Protein 9ICZ (pdb70)

B-factor: mean 39.93, std 14.11, range [20.25, 136.78]

Sequence (533 aa):
MTVDVPVSSSDPYANLAASYDRRRLVDWVVISSEEQEETPRERRMGDYIESFWRDQPRRPPVHHKKVLEICCGTGLMLGDLQRRRGYQQVSGLDRSAAMLEQARRNNRLGTGVELVVRRAELPEIPLLHHAAGFDAVISAANGLTTYLPGTGFGETLAAVARRLLPPGGTFVFDLYGHGFFERFYYDDSSAAEEPPRRVLAVELEDVSYIWTFTAPPPSRAHFDVVHSQFLRRTPDAEAGTYTRTRELHRFHEHTHTSSVRRRLAAEAGFSSAEEVHDNWTSRRPSTPESMMYDTWTLTRRGVLEEVDDVPVSSSDPYANLAASYDRRLVDWVVIISSEEQEETPRERRMGDYIESSFWRRDQPRRPVHHKKVVLEICCGTGLMLGDLQRRGYQVSGLDRSAAMLEQARRNNRRLGTGVELVVRRAELPEIPPLLHHAAGGFFDAVISAANGLTTYLPPGTGFGETLAAVARLLPPGGTFVFDLYGHGFFERFYYDDSSAAEEPPRRVLAVEELLEEDDVVSYIWTFTAPPPSRAHFDVVHSSQFLLRRTPDAEAGTYTRTRRELHRFHEHTHTSSVRRRLAAEAGFSSSAEVHDNWTSRPSTPESMMYDTWTLTRRGVVL

Structure (mmCIF, N/CA/C/O backbone):
data_9ICZ
#
_entry.id   9ICZ
#
_cell.length_a   152.960
_cell.length_b   212.990
_cell.length_c   48.230
_cell.angle_alpha   90.000
_cell.angle_beta   90.000
_cell.angle_gamma   90.000
#
_symmetry.space_group_name_H-M   'C 2 2 21'
#
loop_
_entity.id
_entity.type
_entity.pdbx_description
1 polymer 'S-adenosylmethionine (SAM)-dependent methyltransferase'
2 non-polymer 'UNKNOWN LIGAND'
3 non-polymer 'SULFATE ION'
4 non-polymer S-ADENOSYL-L-HOMOCYSTEINE
5 water water
#
loop_
_atom_site.group_PDB
_atom_site.id
_atom_site.type_symbol
_atom_site.label_atom_id
_atom_site.label_alt_id
_atom_site.label_comp_id
_atom_site.label_asym_id
_atom_site.label_entity_id
_atom_site.label_seq_id
_atom_site.pdbx_PDB_ins_code
_atom_site.Cartn_x
_atom_site.Cartn_y
_atom_site.Cartn_z
_atom_site.occupancy
_atom_site.B_iso_or_equiv
_atom_site.auth_seq_id
_atom_site.auth_comp_id
_atom_site.auth_asym_id
_atom_site.auth_atom_id
_atom_site.pdbx_PDB_model_num
ATOM 1 N N . MET A 1 4 ? 52.73000 26.57000 32.24400 1.000 75.52443 1 MET A N 1
ATOM 2 C CA . MET A 1 4 ? 52.97600 27.00200 30.86800 1.000 100.12785 1 MET A CA 1
ATOM 3 C C . MET A 1 4 ? 51.96900 28.06200 30.41400 1.000 113.58660 1 MET A C 1
ATOM 4 O O . MET A 1 4 ? 50.76100 27.91700 30.61900 1.000 98.03439 1 MET A O 1
ATOM 6 N N . THR A 1 5 ? 52.48100 29.13200 29.79600 1.000 124.96411 2 THR A N 1
ATOM 7 C CA . THR A 1 5 ? 51.61800 30.19500 29.29000 1.000 136.31458 2 THR A CA 1
ATOM 8 C C . THR A 1 5 ? 50.75000 29.73400 28.12500 1.000 136.77810 2 THR A C 1
ATOM 9 O O . THR A 1 5 ? 49.68800 30.32300 27.89000 1.000 131.83205 2 THR A O 1
ATOM 11 N N . VAL A 1 6 ? 51.17700 28.69800 27.39500 1.000 131.36715 3 VAL A N 1
ATOM 12 C CA . VAL A 1 6 ? 50.36700 28.17300 26.30000 1.000 123.47097 3 VAL A CA 1
ATOM 13 C C . VAL A 1 6 ? 49.08500 27.55500 26.84900 1.000 120.64266 3 VAL A C 1
ATOM 14 O O . VAL A 1 6 ? 48.98200 27.18800 28.02600 1.000 102.72459 3 VAL A O 1
ATOM 16 N N . ASP A 1 7 ? 48.09100 27.43600 25.97300 1.000 112.52216 4 ASP A N 1
ATOM 17 C CA . ASP A 1 7 ? 46.77300 26.99200 26.40000 1.000 109.20665 4 ASP A CA 1
ATOM 18 C C . ASP A 1 7 ? 46.79700 25.53100 26.83300 1.000 93.33152 4 ASP A C 1
ATOM 19 O O . ASP A 1 7 ? 47.53400 24.70700 26.28400 1.000 91.83845 4 ASP A O 1
ATOM 24 N N . VAL A 1 8 ? 45.99100 25.22400 27.84200 1.000 87.99996 5 VAL A N 1
ATOM 25 C CA . VAL A 1 8 ? 45.77000 23.85300 28.28900 1.000 79.17406 5 VAL A CA 1
ATOM 26 C C . VAL A 1 8 ? 44.65300 23.26400 27.43100 1.000 74.75718 5 VAL A C 1
ATOM 27 O O . VAL A 1 8 ? 43.55900 23.84800 27.37900 1.000 71.35077 5 VAL A O 1
ATOM 31 N N . PRO A 1 9 ? 44.88700 22.15800 26.72500 1.000 75.63345 6 PRO A N 1
ATOM 32 C CA . PRO A 1 9 ? 43.82700 21.57400 25.89300 1.000 70.81157 6 PRO A CA 1
ATOM 33 C C . PRO A 1 9 ? 42.74100 20.93200 26.74000 1.000 59.63608 6 PRO A C 1
ATOM 34 O O . PRO A 1 9 ? 42.93600 20.60900 27.91400 1.000 65.37036 6 PRO A O 1
ATOM 38 N N . VAL A 1 10 ? 41.57600 20.74500 26.12000 1.000 63.71996 7 VAL A N 1
ATOM 39 C CA . VAL A 1 10 ? 40.47400 20.02700 26.75500 1.000 62.71458 7 VAL A CA 1
ATOM 40 C C . VAL A 1 10 ? 40.78500 18.53700 26.71700 1.000 59.19170 7 VAL A C 1
ATOM 41 O O . VAL A 1 10 ? 41.01000 17.96800 25.64400 1.000 69.07972 7 VAL A O 1
ATOM 45 N N . SER A 1 11 ? 40.80400 17.90400 27.88400 1.000 53.71432 8 SER A N 1
ATOM 46 C CA . SER A 1 11 ? 40.99700 16.46500 27.94300 1.000 57.12858 8 SER A CA 1
ATOM 47 C C . SER A 1 11 ? 39.66900 15.76000 27.70700 1.000 53.19853 8 SER A C 1
ATOM 48 O O . SER A 1 11 ? 38.59400 16.35300 27.83200 1.000 47.85023 8 SER A O 1
ATOM 51 N N A SER A 1 12 ? 39.75400 14.47300 27.35600 0.537 52.47533 9 SER A N 1
ATOM 52 N N B SER A 1 12 ? 39.75100 14.47500 27.35300 0.463 52.49275 9 SER A N 1
ATOM 53 C CA A SER A 1 12 ? 38.53900 13.67800 27.21700 0.537 53.12060 9 SER A CA 1
ATOM 54 C CA B SER A 1 12 ? 38.53200 13.68400 27.21800 0.463 53.11188 9 SER A CA 1
ATOM 55 C C A SER A 1 12 ? 37.81100 13.56900 28.54900 0.537 51.27710 9 SER A C 1
ATOM 56 C C B SER A 1 12 ? 37.80900 13.57500 28.55200 0.463 51.25492 9 SER A C 1
ATOM 57 O O A SER A 1 12 ? 36.57400 13.56400 28.59400 0.537 45.57126 9 SER A O 1
ATOM 58 O O B SER A 1 12 ? 36.57200 13.57300 28.60000 0.463 45.57394 9 SER A O 1
ATOM 63 N N . ASP A 1 13 ? 38.56100 13.49600 29.64900 1.000 40.41423 10 ASP A N 1
ATOM 64 C CA . ASP A 1 13 ? 37.98500 13.42200 30.99100 1.000 40.78412 10 ASP A CA 1
ATOM 65 C C . ASP A 1 13 ? 38.66200 14.44000 31.89500 1.000 41.48111 10 ASP A C 1
ATOM 66 O O . ASP A 1 13 ? 39.66800 14.13500 32.55200 1.000 39.53581 10 ASP A O 1
ATOM 71 N N . PRO A 1 14 ? 38.11300 15.65300 31.98900 1.000 40.02295 11 PRO A N 1
ATOM 72 C CA . PRO A 1 14 ? 38.69700 16.65000 32.89200 1.000 41.34783 11 PRO A CA 1
ATOM 73 C C . PRO A 1 14 ? 38.58900 16.29100 34.36600 1.000 37.61536 11 PRO A C 1
ATOM 74 O O . PRO A 1 14 ? 39.27100 16.93300 35.17800 1.000 41.04345 11 PRO A O 1
ATOM 78 N N . TYR A 1 15 ? 37.80200 15.28200 34.74000 1.000 32.02584 12 TYR A N 1
ATOM 79 C CA . TYR A 1 15 ? 37.70200 14.86700 36.13600 1.000 31.09105 12 TYR A CA 1
ATOM 80 C C . TYR A 1 15 ? 38.64800 13.71700 36.49100 1.000 33.84299 12 TYR A C 1
ATOM 81 O O . TYR A 1 15 ? 38.66700 13.28400 37.64700 1.000 35.49365 12 TYR A O 1
ATOM 90 N N . ALA A 1 16 ? 39.45500 13.23900 35.54300 1.000 36.05025 13 ALA A N 1
ATOM 91 C CA . ALA A 1 16 ? 40.28300 12.06800 35.81600 1.000 38.70170 13 ALA A CA 1
ATOM 92 C C . ALA A 1 16 ? 41.25000 12.32500 36.96600 1.000 41.90089 13 ALA A C 1
ATOM 93 O O . ALA A 1 16 ? 41.41800 11.47200 37.84200 1.000 40.39565 13 ALA A O 1
ATOM 95 N N . ASN A 1 17 ? 41.87100 13.50700 37.00200 1.000 38.30199 14 ASN A N 1
ATOM 96 C CA . ASN A 1 17 ? 42.78700 13.82800 38.09100 1.000 41.24215 14 ASN A CA 1
ATOM 97 C C . ASN A 1 17 ? 42.08100 14.33900 39.34100 1.000 42.68220 14 ASN A C 1
ATOM 98 O O . ASN A 1 17 ? 42.69300 14.36700 40.41200 1.000 43.46121 14 ASN A O 1
ATOM 103 N N . LEU A 1 18 ? 40.81900 14.74400 39.23800 1.000 35.04643 15 LEU A N 1
ATOM 104 C CA . LEU A 1 18 ? 40.10900 15.30800 40.37700 1.000 34.04316 15 LEU A CA 1
ATOM 105 C C . LEU A 1 18 ? 39.32800 14.27500 41.17700 1.000 32.53929 15 LEU A C 1
ATOM 106 O O . LEU A 1 18 ? 38.98700 14.53700 42.33400 1.000 32.85985 15 LEU A O 1
ATOM 111 N N . ALA A 1 19 ? 39.02700 13.11700 40.59200 1.000 31.34066 16 ALA A N 1
ATOM 112 C CA . ALA A 1 19 ? 38.07000 12.20700 41.22000 1.000 30.51629 16 ALA A CA 1
ATOM 113 C C . ALA A 1 19 ? 38.48400 11.83800 42.64000 1.000 30.18632 16 ALA A C 1
ATOM 114 O O . ALA A 1 19 ? 37.63300 11.72500 43.53000 1.000 31.81159 16 ALA A O 1
ATOM 116 N N . ALA A 1 20 ? 39.79100 11.66600 42.88200 1.000 31.14255 17 ALA A N 1
ATOM 117 C CA . ALA A 1 20 ? 40.22200 11.19500 44.19100 1.000 33.91757 17 ALA A CA 1
ATOM 118 C C . ALA A 1 20 ? 40.05300 12.25100 45.27500 1.000 38.38768 17 ALA A C 1
ATOM 119 O O . ALA A 1 20 ? 39.94200 11.89700 46.45200 1.000 35.09246 17 ALA A O 1
ATOM 121 N N . SER A 1 21 ? 40.06500 13.53800 44.91900 1.000 33.69450 18 SER A N 1
ATOM 122 C CA . SER A 1 21 ? 39.90200 14.60800 45.89800 1.000 30.49852 18 SER A CA 1
ATOM 123 C C . SER A 1 21 ? 38.58600 15.36700 45.72700 1.000 29.08642 18 SER A C 1
ATOM 124 O O . SER A 1 21 ? 38.35000 16.34400 46.44300 1.000 31.53485 18 SER A O 1
ATOM 127 N N . TYR A 1 22 ? 37.70800 14.90200 44.83500 1.000 30.62349 19 TYR A N 1
ATOM 128 C CA . TYR A 1 22 ? 36.49400 15.64400 44.48900 1.000 32.32649 19 TYR A CA 1
ATOM 129 C C . TYR A 1 22 ? 35.56700 15.83300 45.68800 1.000 29.25966 19 TYR A C 1
ATOM 130 O O . TYR A 1 22 ? 35.03900 16.93100 45.90600 1.000 29.77049 19 TYR A O 1
ATOM 139 N N . ASP A 1 23 ? 35.32100 14.76600 46.45800 1.000 31.51134 20 ASP A N 1
ATOM 140 C CA . ASP A 1 23 ? 34.36000 14.86500 47.55500 1.000 32.11143 20 ASP A CA 1
ATOM 141 C C . ASP A 1 23 ? 34.78200 15.91700 48.57300 1.000 32.89136 20 ASP A C 1
ATOM 142 O O . ASP A 1 23 ? 33.94000 16.67000 49.07800 1.000 30.44506 20 ASP A O 1
ATOM 147 N N A ARG A 1 24 ? 36.07900 15.97300 48.89000 0.430 31.97302 21 ARG A N 1
ATOM 148 N N B ARG A 1 24 ? 36.07700 16.00400 48.88500 0.315 31.99738 21 ARG A N 1
ATOM 149 N N C ARG A 1 24 ? 36.07800 15.97600 48.89700 0.255 32.01542 21 ARG A N 1
ATOM 150 C CA A ARG A 1 24 ? 36.57700 16.98500 49.81300 0.430 31.82224 21 ARG A CA 1
ATOM 151 C CA B ARG A 1 24 ? 36.49700 17.01700 49.84700 0.315 31.84453 21 ARG A CA 1
ATOM 152 C CA C ARG A 1 24 ? 36.55900 16.99400 49.82500 0.255 31.89905 21 ARG A CA 1
ATOM 153 C C A ARG A 1 24 ? 36.44100 18.38300 49.21900 0.430 35.60237 21 ARG A C 1
ATOM 154 C C B ARG A 1 24 ? 36.50200 18.41200 49.23200 0.315 35.55785 21 ARG A C 1
ATOM 155 C C C ARG A 1 24 ? 36.46300 18.39000 49.22400 0.255 35.54441 21 ARG A C 1
ATOM 156 O O A ARG A 1 24 ? 36.12800 19.34000 49.93600 0.430 34.25614 21 ARG A O 1
ATOM 157 O O B ARG A 1 24 ? 36.35500 19.40300 49.95400 0.315 34.19131 21 ARG A O 1
ATOM 158 O O C ARG A 1 24 ? 36.20300 19.35800 49.94800 0.255 34.25509 21 ARG A O 1
ATOM 180 N N . LEU A 1 25 ? 36.66600 18.51800 47.91100 1.000 31.20066 22 LEU A N 1
ATOM 181 C CA . LEU A 1 25 ? 36.50100 19.82200 47.26900 1.000 31.31591 22 LEU A CA 1
ATOM 182 C C . LEU A 1 25 ? 35.04400 20.27100 47.33000 1.000 32.08825 22 LEU A C 1
ATOM 183 O O . LEU A 1 25 ? 34.76300 21.44800 47.59300 1.000 33.62584 22 LEU A O 1
ATOM 188 N N . VAL A 1 26 ? 34.10700 19.33900 47.12100 1.000 28.34100 23 VAL A N 1
ATOM 189 C CA . VAL A 1 26 ? 32.68700 19.66200 47.24300 1.000 28.02242 23 VAL A CA 1
ATOM 190 C C . VAL A 1 26 ? 32.38100 20.22800 48.62300 1.000 32.50655 23 VAL A C 1
ATOM 191 O O . VAL A 1 26 ? 31.63400 21.20600 48.75400 1.000 33.71005 23 VAL A O 1
ATOM 195 N N . ASP A 1 27 ? 32.97500 19.64900 49.67100 1.000 30.30895 24 ASP A N 1
ATOM 196 C CA . ASP A 1 27 ? 32.78500 20.21100 51.00700 1.000 33.36529 24 ASP A CA 1
ATOM 197 C C . ASP A 1 27 ? 33.17100 21.68500 51.04800 1.000 38.27609 24 ASP A C 1
ATOM 198 O O . ASP A 1 27 ? 32.50200 22.49400 51.70100 1.000 36.07959 24 ASP A O 1
ATOM 203 N N . TRP A 1 28 ? 34.24100 22.05600 50.34300 1.000 39.47635 25 TRP A N 1
ATOM 204 C CA . TRP A 1 28 ? 34.68200 23.44600 50.36800 1.000 34.48086 25 TRP A CA 1
ATOM 205 C C . TRP A 1 28 ? 33.75600 24.34500 49.55700 1.000 36.75483 25 TRP A C 1
ATOM 206 O O . TRP A 1 28 ? 33.44500 25.46400 49.98300 1.000 40.55527 25 TRP A O 1
ATOM 217 N N A VAL A 1 29 ? 33.31100 23.87500 48.38800 0.517 34.82428 26 VAL A N 1
ATOM 218 N N B VAL A 1 29 ? 33.30100 23.89100 48.38600 0.483 34.84214 26 VAL A N 1
ATOM 219 C CA A VAL A 1 29 ? 32.42400 24.67700 47.55100 0.517 37.05494 26 VAL A CA 1
ATOM 220 C CA B VAL A 1 29 ? 32.43900 24.76400 47.59400 0.483 37.18632 26 VAL A CA 1
ATOM 221 C C A VAL A 1 29 ? 31.09600 24.91000 48.25400 0.517 39.63028 26 VAL A C 1
ATOM 222 C C B VAL A 1 29 ? 31.06000 24.90100 48.22100 0.483 39.63304 26 VAL A C 1
ATOM 223 O O A VAL A 1 29 ? 30.48300 25.97400 48.10600 0.517 40.25251 26 VAL A O 1
ATOM 224 O O B VAL A 1 29 ? 30.37100 25.89600 47.97000 0.483 40.30582 26 VAL A O 1
ATOM 231 N N . ILE A 1 30 ? 30.63700 23.93300 49.03700 1.000 36.82941 27 ILE A N 1
ATOM 232 C CA . ILE A 1 30 ? 29.41700 24.11800 49.81500 1.000 38.25848 27 ILE A CA 1
ATOM 233 C C . ILE A 1 30 ? 29.63900 25.15600 50.90800 1.000 45.77582 27 ILE A C 1
ATOM 234 O O . ILE A 1 30 ? 28.77800 26.00600 51.16600 1.000 41.54858 27 ILE A O 1
ATOM 239 N N A SER A 1 31 ? 30.78900 25.10900 51.57400 0.498 42.94602 28 SER A N 1
ATOM 240 N N B SER A 1 31 ? 30.80800 25.12500 51.54500 0.502 42.92254 28 SER A N 1
ATOM 241 C CA A SER A 1 31 ? 30.99500 25.99700 52.71100 0.498 47.96954 28 SER A CA 1
ATOM 242 C CA B SER A 1 31 ? 31.07100 26.06300 52.63000 0.502 47.90112 28 SER A CA 1
ATOM 243 C C A SER A 1 31 ? 31.44800 27.39600 52.31200 0.498 48.59002 28 SER A C 1
ATOM 244 C C B SER A 1 31 ? 31.21900 27.48800 52.11000 0.502 47.72742 28 SER A C 1
ATOM 245 O O A SER A 1 31 ? 31.46600 28.28600 53.16900 0.498 54.51398 28 SER A O 1
ATOM 246 O O B SER A 1 31 ? 30.61500 28.42100 52.65100 0.502 46.06330 28 SER A O 1
ATOM 251 N N A GLU A 1 32 ? 31.80100 27.62200 51.04500 0.498 46.39323 29 GLU A N 1
ATOM 252 N N B GLU A 1 32 ? 32.00200 27.67600 51.04600 0.502 46.14019 29 GLU A N 1
ATOM 253 C CA A GLU A 1 32 ? 32.41400 28.88700 50.65000 0.498 45.23930 29 GLU A CA 1
ATOM 254 C CA B GLU A 1 32 ? 32.44800 29.00500 50.65500 0.502 45.27218 29 GLU A CA 1
ATOM 255 C C A GLU A 1 32 ? 31.78400 29.49800 49.40100 0.498 50.45903 29 GLU A C 1
ATOM 256 C C B GLU A 1 32 ? 31.94200 29.49800 49.30300 0.502 50.47751 29 GLU A C 1
ATOM 257 O O A GLU A 1 32 ? 31.75500 30.72600 49.25400 0.498 52.96199 29 GLU A O 1
ATOM 258 O O B GLU A 1 32 ? 32.15000 30.67800 48.99000 0.502 50.35609 29 GLU A O 1
ATOM 269 N N . GLN A 1 33 ? 31.29100 28.65700 48.49200 1.000 46.25919 30 GLN A N 1
ATOM 270 C CA . GLN A 1 33 ? 30.85500 29.08000 47.16300 1.000 43.54647 30 GLN A CA 1
ATOM 271 C C . GLN A 1 33 ? 29.39100 28.74500 46.88200 1.000 50.02477 30 GLN A C 1
ATOM 272 O O . GLN A 1 33 ? 28.99400 28.59100 45.72100 1.000 46.58278 30 GLN A O 1
ATOM 278 N N . GLU A 1 34 ? 28.57700 28.62500 47.92600 1.000 39.99084 31 GLU A N 1
ATOM 279 C CA . GLU A 1 34 ? 27.11300 28.58300 47.83600 1.000 43.47670 31 GLU A CA 1
ATOM 280 C C . GLU A 1 34 ? 26.55600 27.34600 47.14000 1.000 48.78177 31 GLU A C 1
ATOM 281 O O . GLU A 1 34 ? 25.33900 27.29400 46.86800 1.000 38.53941 31 GLU A O 1
ATOM 287 N N . GLU A 1 35 ? 27.37600 26.33900 46.84700 1.000 39.76145 32 GLU A N 1
ATOM 288 C CA . GLU A 1 35 ? 26.81000 25.12000 46.28800 1.000 32.08248 32 GLU A CA 1
ATOM 289 C C . GLU A 1 35 ? 25.90200 24.46200 47.32400 1.000 33.85630 32 GLU A C 1
ATOM 290 O O . GLU A 1 35 ? 26.18600 24.47200 48.52300 1.000 32.99041 32 GLU A O 1
ATOM 296 N N . THR A 1 36 ? 24.78600 23.92300 46.86000 1.000 32.19226 33 THR A N 1
ATOM 297 C CA . THR A 1 36 ? 23.77900 23.40100 47.77500 1.000 33.20557 33 THR A CA 1
ATOM 298 C C . THR A 1 36 ? 24.16500 21.99800 48.23800 1.000 30.17361 33 THR A C 1
ATOM 299 O O . THR A 1 36 ? 24.55100 21.16600 47.41300 1.000 28.89238 33 THR A O 1
ATOM 303 N N . PRO A 1 37 ? 24.07200 21.70200 49.53900 1.000 29.84634 34 PRO A N 1
ATOM 304 C CA . PRO A 1 37 ? 24.30000 20.32800 50.00400 1.000 29.68580 34 PRO A CA 1
ATOM 305 C C . PRO A 1 37 ? 23.38800 19.33800 49.30000 1.000 28.72624 34 PRO A C 1
ATOM 306 O O . PRO A 1 37 ? 22.22600 19.62700 49.00100 1.000 27.57046 34 PRO A O 1
ATOM 310 N N . ARG A 1 38 ? 23.91300 18.13400 49.06600 1.000 27.59301 35 ARG A N 1
ATOM 311 C CA . ARG A 1 38 ? 23.10000 17.13300 48.37400 1.000 29.65320 35 ARG A CA 1
ATOM 312 C C . ARG A 1 38 ? 21.83000 16.79200 49.14500 1.000 28.38065 35 ARG A C 1
ATOM 313 O O . ARG A 1 38 ? 20.80500 16.47300 48.53000 1.000 28.45074 35 ARG A O 1
ATOM 321 N N . GLU A 1 39 ? 21.85600 16.87600 50.48200 1.000 29.70049 36 GLU A N 1
ATOM 322 C CA . GLU A 1 39 ? 20.63900 16.60600 51.24500 1.000 30.98753 36 GLU A CA 1
ATOM 323 C C . GLU A 1 39 ? 19.53200 17.61300 50.91600 1.000 30.05674 36 GLU A C 1
ATOM 324 O O . GLU A 1 39 ? 18.35500 17.24200 50.80000 1.000 30.70803 36 GLU A O 1
ATOM 330 N N A ARG A 1 40 ? 19.88600 18.88800 50.76800 0.594 29.79061 37 ARG A N 1
ATOM 331 N N B ARG A 1 40 ? 19.87500 18.89600 50.78100 0.406 29.80384 37 ARG A N 1
ATOM 332 C CA A ARG A 1 40 ? 18.86900 19.88000 50.43800 0.594 30.21817 37 ARG A CA 1
ATOM 333 C CA B ARG A 1 40 ? 18.83800 19.86300 50.43000 0.406 30.19221 37 ARG A CA 1
ATOM 334 C C A ARG A 1 40 ? 18.42500 19.75600 48.98400 0.594 30.63620 37 ARG A C 1
ATOM 335 C C B ARG A 1 40 ? 18.39900 19.69300 48.98300 0.406 30.63527 37 ARG A C 1
ATOM 336 O O A ARG A 1 40 ? 17.25300 20.00400 48.67500 0.594 31.44341 37 ARG A O 1
ATOM 337 O O B ARG A 1 40 ? 17.21400 19.86200 48.66800 0.406 31.54781 37 ARG A O 1
ATOM 352 N N . MET A 1 41 ? 19.33000 19.35500 48.08400 1.000 28.40601 38 MET A N 1
ATOM 353 C CA . MET A 1 41 ? 18.92700 19.05700 46.71200 1.000 26.85244 38 MET A CA 1
ATOM 354 C C . MET A 1 41 ? 17.93300 17.90600 46.70500 1.000 29.26333 38 MET A C 1
ATOM 355 O O . MET A 1 41 ? 16.89100 17.96800 46.04300 1.000 29.36012 38 MET A O 1
ATOM 360 N N . GLY A 1 42 ? 18.24300 16.84500 47.45100 1.000 25.99287 39 GLY A N 1
ATOM 361 C CA . GLY A 1 42 ? 17.31100 15.72900 47.56400 1.000 26.75642 39 GLY A CA 1
ATOM 362 C C . GLY A 1 42 ? 15.96100 16.12200 48.14500 1.000 30.71159 39 GLY A C 1
ATOM 363 O O . GLY A 1 42 ? 14.92300 15.61700 47.71300 1.000 29.36570 39 GLY A O 1
ATOM 364 N N . ASP A 1 43 ? 15.95600 16.99100 49.16300 1.000 29.55039 40 ASP A N 1
ATOM 365 C CA . ASP A 1 43 ? 14.68700 17.45100 49.72500 1.000 31.22079 40 ASP A CA 1
ATOM 366 C C . ASP A 1 43 ? 13.84900 18.15300 48.66600 1.000 31.10117 40 ASP A C 1
ATOM 367 O O . ASP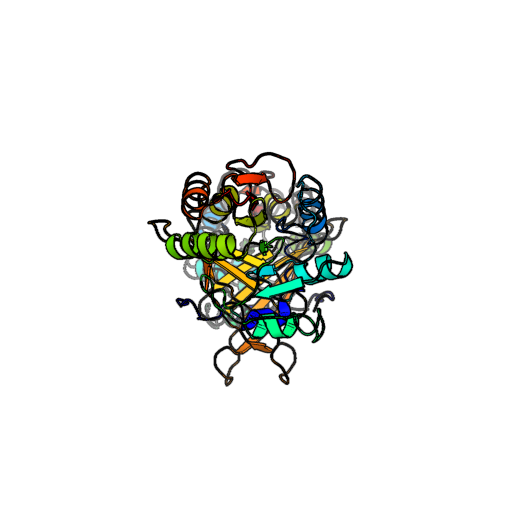 A 1 43 ? 12.63600 17.92800 48.56300 1.000 31.11372 40 ASP A O 1
ATOM 372 N N . TYR A 1 44 ? 14.48600 19.01800 47.88100 1.000 31.39180 41 TYR A N 1
ATOM 373 C CA . TYR A 1 44 ? 13.80000 19.74700 46.81900 1.000 33.88150 41 TYR A CA 1
ATOM 374 C C . TYR A 1 44 ? 13.24700 18.79000 45.77800 1.000 30.84828 41 TYR A C 1
ATOM 375 O O . TYR A 1 44 ? 12.09500 18.91800 45.33300 1.000 30.11590 41 TYR A O 1
ATOM 384 N N . ILE A 1 45 ? 14.06700 17.82200 45.37200 1.000 29.34827 42 ILE A N 1
ATOM 385 C CA . ILE A 1 45 ? 13.64400 16.83400 44.38500 1.000 27.71622 42 ILE A CA 1
ATOM 386 C C . ILE A 1 45 ? 12.44900 16.03200 44.89900 1.000 29.51208 42 ILE A C 1
ATOM 387 O O . ILE A 1 45 ? 11.44300 15.86800 44.19400 1.000 29.65070 42 ILE A O 1
ATOM 392 N N . GLU A 1 46 ? 12.54800 15.50300 46.12800 1.000 30.35958 43 GLU A N 1
ATOM 393 C CA . GLU A 1 46 ? 11.44000 14.72700 46.70300 1.000 31.43568 43 GLU A CA 1
ATOM 394 C C . GLU A 1 46 ? 10.16000 15.54800 46.81100 1.000 34.89182 43 GLU A C 1
ATOM 395 O O . GLU A 1 46 ? 9.06100 15.02600 46.58300 1.000 34.37484 43 GLU A O 1
ATOM 401 N N . SER A 1 47 ? 10.27900 16.81500 47.21800 1.000 35.65900 44 SER A N 1
ATOM 402 C CA . SER A 1 47 ? 9.10700 17.67800 47.31600 1.000 39.10942 44 SER A CA 1
ATOM 403 C C . SER A 1 47 ? 8.43600 17.83700 45.95800 1.000 36.67675 44 SER A C 1
ATOM 404 O O . SER A 1 47 ? 7.20300 17.79800 45.85600 1.000 40.43694 44 SER A O 1
ATOM 407 N N . PHE A 1 48 ? 9.23300 18.00500 44.90100 1.000 33.23466 45 PHE A N 1
ATOM 408 C CA . PHE A 1 48 ? 8.68000 18.10100 43.55400 1.000 38.45051 45 PHE A CA 1
ATOM 409 C C . PHE A 1 48 ? 8.01300 16.78900 43.14500 1.000 33.91075 45 PHE A C 1
ATOM 410 O O . PHE A 1 48 ? 6.88400 16.78400 42.63700 1.000 32.81566 45 PHE A O 1
ATOM 418 N N . TRP A 1 49 ? 8.69200 15.66400 43.38700 1.000 31.14196 46 TRP A N 1
ATOM 419 C CA . TRP A 1 49 ? 8.11800 14.35800 43.07200 1.000 32.26486 46 TRP A CA 1
ATOM 420 C C . TRP A 1 49 ? 6.79100 14.13200 43.78700 1.000 36.26482 46 TRP A C 1
ATOM 421 O O . TRP A 1 49 ? 5.84700 13.58700 43.20300 1.000 36.66151 46 TRP A O 1
ATOM 432 N N . ARG A 1 50 ? 6.69800 14.53500 45.05400 1.000 35.52659 47 ARG A N 1
ATOM 433 C CA . ARG A 1 50 ? 5.46200 14.31400 45.80000 1.000 41.25706 47 ARG A CA 1
ATOM 434 C C . ARG A 1 50 ? 4.29100 15.11100 45.24800 1.000 41.52531 47 ARG A C 1
ATOM 435 O O . ARG A 1 50 ? 3.14300 14.78600 45.56000 1.000 48.87725 47 ARG A O 1
ATOM 443 N N . ASP A 1 51 ? 4.54200 16.12200 44.41500 1.000 39.03008 48 ASP A N 1
ATOM 444 C CA . ASP A 1 51 ? 3.45400 16.84500 43.76600 1.000 44.29136 48 ASP A CA 1
ATOM 445 C C . ASP A 1 51 ? 2.97600 16.17600 42.48700 1.000 37.79524 48 ASP A C 1
ATOM 446 O O . ASP A 1 51 ? 1.98900 16.63800 41.89900 1.000 40.87519 48 ASP A O 1
ATOM 451 N N . GLN A 1 52 ? 3.65300 15.11900 42.03600 1.000 34.43632 49 GLN A N 1
ATOM 452 C CA . GLN A 1 52 ? 3.30700 14.46700 40.78500 1.000 35.72546 49 GLN A CA 1
ATOM 453 C C . GLN A 1 52 ? 2.39900 13.27100 41.04100 1.000 34.73046 49 GLN A C 1
ATOM 454 O O . GLN A 1 52 ? 2.53000 12.58500 42.06000 1.000 39.34814 49 GLN A O 1
ATOM 460 N N . PRO A 1 53 ? 1.45600 13.00500 40.13400 1.000 38.46186 50 PRO A N 1
ATOM 461 C CA . PRO A 1 53 ? 0.49900 11.91400 40.38600 1.000 40.09057 50 PRO A CA 1
ATOM 462 C C . PRO A 1 53 ? 1.11300 10.52800 40.32200 1.000 37.67844 50 PRO A C 1
ATOM 463 O O . PRO A 1 53 ? 0.64000 9.62900 41.02300 1.000 41.47916 50 PRO A O 1
ATOM 467 N N A ARG A 1 54 ? 2.14100 10.32700 39.53100 0.571 36.18411 51 ARG A N 1
ATOM 468 N N B ARG A 1 54 ? 2.14900 10.32500 39.51800 0.429 36.24565 51 ARG A N 1
ATOM 469 C CA A ARG A 1 54 ? 2.72300 8.98700 39.45300 0.571 38.46498 51 ARG A CA 1
ATOM 470 C CA B ARG A 1 54 ? 2.75500 8.99600 39.42200 0.429 38.49259 51 ARG A CA 1
ATOM 471 C C A ARG A 1 54 ? 3.86400 8.85000 40.45600 0.571 38.29622 51 ARG A C 1
ATOM 472 C C B ARG A 1 54 ? 3.90400 8.86700 40.41700 0.429 38.30702 51 ARG A C 1
ATOM 473 O O A ARG A 1 54 ? 4.70600 9.74800 40.54700 0.571 36.97549 51 ARG A O 1
ATOM 474 O O B ARG A 1 54 ? 4.79400 9.72300 40.43700 0.429 37.05972 51 ARG A O 1
ATOM 489 N N A PRO A 1 55 ? 3.93100 7.75800 41.21700 0.571 37.76366 52 PRO A N 1
ATOM 490 N N B PRO A 1 55 ? 3.91400 7.83400 41.25700 0.429 37.80806 52 PRO A N 1
ATOM 491 C CA A PRO A 1 55 ? 5.01300 7.61400 42.19600 0.571 36.77192 52 PRO A CA 1
ATOM 492 C CA B PRO A 1 55 ? 5.01100 7.67800 42.21900 0.429 36.70694 52 PRO A CA 1
ATOM 493 C C A PRO A 1 55 ? 6.35200 7.37900 41.51900 0.571 37.34236 52 PRO A C 1
ATOM 494 C C B PRO A 1 55 ? 6.33800 7.40000 41.53000 0.429 37.32871 52 PRO A C 1
ATOM 495 O O A PRO A 1 55 ? 6.43500 6.80100 40.43200 0.571 36.46305 52 PRO A O 1
ATOM 496 O O B PRO A 1 55 ? 6.39700 6.81300 40.44600 0.429 36.46792 52 PRO A O 1
ATOM 503 N N . VAL A 1 56 ? 7.41300 7.82300 42.18900 1.000 31.32945 53 VAL A N 1
ATOM 504 C CA . VAL A 1 56 ? 8.77500 7.67200 41.68900 1.000 32.36426 53 VAL A CA 1
ATOM 505 C C . VAL A 1 56 ? 9.45500 6.57000 42.47600 1.000 34.71215 53 VAL A C 1
ATOM 506 O O . VAL A 1 56 ? 9.53100 6.63500 43.70800 1.000 31.24404 53 VAL A O 1
ATOM 510 N N A HIS A 1 57 ? 10.01200 5.59500 41.76300 0.554 31.82191 54 HIS A N 1
ATOM 511 N N B HIS A 1 57 ? 9.89600 5.52900 41.77500 0.446 31.64971 54 HIS A N 1
ATOM 512 C CA A HIS A 1 57 ? 10.84100 4.57300 42.39500 0.554 34.34462 54 HIS A CA 1
ATOM 513 C CA B HIS A 1 57 ? 10.65200 4.43700 42.37900 0.446 35.02950 54 HIS A CA 1
ATOM 514 C C A HIS A 1 57 ? 12.18900 4.43300 41.69000 0.554 33.63678 54 HIS A C 1
ATOM 515 C C B HIS A 1 57 ? 12.04000 4.29400 41.77600 0.446 33.98597 54 HIS A C 1
ATOM 516 O O A HIS A 1 57 ? 13.24500 4.52900 42.33000 0.554 33.32635 54 HIS A O 1
ATOM 517 O O B HIS A 1 57 ? 13.02700 4.16200 42.51600 0.446 35.53401 54 HIS A O 1
ATOM 530 N N A LYS A 1 58 ? 12.17000 4.18500 40.38100 0.554 34.22858 55 LYS A N 1
ATOM 531 N N B LYS A 1 58 ? 12.14700 4.31800 40.44800 0.446 33.88810 55 LYS A N 1
ATOM 532 C CA A LYS A 1 58 ? 13.39800 4.07000 39.59800 0.554 31.81581 55 LYS A CA 1
ATOM 533 C CA B LYS A 1 58 ? 13.40100 4.08700 39.74100 0.446 31.72121 55 LYS A CA 1
ATOM 534 C C A LYS A 1 58 ? 13.90500 5.46100 39.25100 0.554 31.60449 55 LYS A C 1
ATOM 535 C C B LYS A 1 58 ? 13.93200 5.41400 39.22000 0.446 31.53800 55 LYS A C 1
ATOM 536 O O A LYS A 1 58 ? 13.18100 6.24200 38.62600 0.554 31.70139 55 LYS A O 1
ATOM 537 O O B LYS A 1 58 ? 13.26300 6.07900 38.42500 0.446 31.41743 55 LYS A O 1
ATOM 548 N N . VAL A 1 59 ? 15.14100 5.77900 39.64300 1.000 28.29077 56 VAL A N 1
ATOM 549 C CA . VAL A 1 59 ? 15.72500 7.09300 39.37400 1.000 27.52053 56 VAL A CA 1
ATOM 550 C C . VAL A 1 59 ? 17.08700 6.90700 38.71300 1.000 28.08201 56 VAL A C 1
ATOM 551 O O . VAL A 1 59 ? 17.91400 6.12800 39.19800 1.000 32.04642 56 VAL A O 1
ATOM 555 N N . LEU A 1 60 ? 17.31400 7.62100 37.61400 1.000 28.64701 57 LEU A N 1
ATOM 556 C CA . LEU A 1 60 ? 18.62100 7.73200 36.97300 1.000 28.18532 57 LEU A CA 1
ATOM 557 C C . LEU A 1 60 ? 19.20900 9.10600 37.24900 1.000 28.88886 57 LEU A C 1
ATOM 558 O O . LEU A 1 60 ? 18.53200 10.11900 37.04500 1.000 27.94111 57 LEU A O 1
ATOM 563 N N . GLU A 1 61 ? 20.46200 9.16300 37.69900 1.000 25.78141 58 GLU A N 1
ATOM 564 C CA . GLU A 1 61 ? 21.18500 10.43200 37.66100 1.000 25.72865 58 GLU A CA 1
ATOM 565 C C . GLU A 1 61 ? 22.22000 10.39300 36.54800 1.000 29.61021 58 GLU A C 1
ATOM 566 O O . GLU A 1 61 ? 23.09200 9.51500 36.53300 1.000 27.33571 58 GLU A O 1
ATOM 572 N N . ILE A 1 62 ? 22.14400 11.36700 35.62700 1.000 27.67969 59 ILE A N 1
ATOM 573 C CA . ILE A 1 62 ? 23.18500 11.52300 34.61600 1.000 30.01243 59 ILE A CA 1
ATOM 574 C C . ILE A 1 62 ? 24.20600 12.53700 35.13000 1.000 26.48706 59 ILE A C 1
ATOM 575 O O . ILE A 1 62 ? 23.88500 13.42900 35.91600 1.000 27.40196 59 ILE A O 1
ATOM 580 N N . CYS A 1 63 ? 25.46800 12.36100 34.74200 1.000 25.83399 60 CYS A N 1
ATOM 581 C CA . CYS A 1 63 ? 26.57900 13.08600 35.37600 1.000 27.03862 60 CYS A CA 1
ATOM 582 C C . CYS A 1 63 ? 26.62500 12.80500 36.88200 1.000 27.88484 60 CYS A C 1
ATOM 583 O O . CYS A 1 63 ? 26.78500 13.71300 37.70000 1.000 28.79183 60 CYS A O 1
ATOM 586 N N . CYS A 1 64 ? 26.51500 11.52400 37.24800 1.000 27.15636 61 CYS A N 1
ATOM 587 C CA . CYS A 1 64 ? 26.44200 11.14900 38.66000 1.000 24.43859 61 CYS A CA 1
ATOM 588 C C . CYS A 1 64 ? 27.76900 11.31400 39.40000 1.000 28.00271 61 CYS A C 1
ATOM 589 O O . CYS A 1 64 ? 27.77100 11.28300 40.63700 1.000 27.04543 61 CYS A O 1
ATOM 592 N N . GLY A 1 65 ? 28.88400 11.49200 38.69400 1.000 26.81116 62 GLY A N 1
ATOM 593 C CA . GLY A 1 65 ? 30.14400 11.76400 39.37900 1.000 27.32695 62 GLY A CA 1
ATOM 594 C C . GLY A 1 65 ? 30.50700 10.64500 40.34300 1.000 27.93260 62 GLY A C 1
ATOM 595 O O . GLY A 1 65 ? 30.41900 9.45700 40.01900 1.000 29.60324 62 GLY A O 1
ATOM 596 N N . THR A 1 66 ? 30.91600 11.03000 41.54900 1.000 26.79790 63 THR A N 1
ATOM 597 C CA . THR A 1 66 ? 31.29300 10.09100 42.59900 1.000 30.15394 63 THR A CA 1
ATOM 598 C C . THR A 1 66 ? 30.09400 9.58300 43.38100 1.000 31.06113 63 THR A C 1
ATOM 599 O O . THR A 1 66 ? 30.28800 8.90800 44.39900 1.000 28.94501 63 THR A O 1
ATOM 603 N N . GLY A 1 67 ? 28.88100 9.92700 42.96400 1.000 27.03822 64 GLY A N 1
ATOM 604 C CA . GLY A 1 67 ? 27.68200 9.38400 43.58400 1.000 28.02847 64 GLY A CA 1
ATOM 605 C C . GLY A 1 67 ? 27.18700 10.10000 44.82300 1.000 28.00155 64 GLY A C 1
ATOM 606 O O . GLY A 1 67 ? 26.42200 9.50900 45.59100 1.000 29.42885 64 GLY A O 1
ATOM 607 N N . LEU A 1 68 ? 27.58500 11.35300 45.04400 1.000 27.06414 65 LEU A N 1
ATOM 608 C CA . LEU A 1 68 ? 27.13700 12.06600 46.23600 1.000 25.47513 65 LEU A CA 1
ATOM 609 C C . LEU A 1 68 ? 25.63200 12.25200 46.22600 1.000 26.89746 65 LEU A C 1
ATOM 610 O O . LEU A 1 68 ? 24.97100 12.07000 47.25700 1.000 29.90963 65 LEU A O 1
ATOM 615 N N . MET A 1 69 ? 25.07500 12.63300 45.07400 1.000 25.99127 66 MET A N 1
ATOM 616 C CA . MET A 1 69 ? 23.61600 12.76500 44.97900 1.000 24.81089 66 MET A CA 1
ATOM 617 C C . MET A 1 69 ? 22.93600 11.39900 44.98200 1.000 28.27937 66 MET A C 1
ATOM 618 O O . MET A 1 69 ? 21.91300 11.21200 45.65100 1.000 27.70715 66 MET A O 1
ATOM 623 N N . LEU A 1 70 ? 23.49400 10.42700 44.25200 1.000 26.00212 67 LEU A N 1
ATOM 624 C CA . LEU A 1 70 ? 22.86700 9.10500 44.21100 1.000 28.28919 67 LEU A CA 1
ATOM 625 C C . LEU A 1 70 ? 22.89000 8.43700 45.57300 1.000 27.19929 67 LEU A C 1
ATOM 626 O O . LEU A 1 70 ? 21.96200 7.69100 45.91100 1.000 28.67789 67 LEU A O 1
ATOM 631 N N . GLY A 1 71 ? 23.94200 8.66900 46.35800 1.000 27.78545 68 GLY A N 1
ATOM 632 C CA . GLY A 1 71 ? 24.00600 8.06200 47.68100 1.000 29.73378 68 GLY A CA 1
ATOM 633 C C . GLY A 1 71 ? 22.91800 8.59700 48.59000 1.000 31.23937 68 GLY A C 1
ATOM 634 O O . GLY A 1 71 ? 22.32900 7.85800 49.38800 1.000 30.53671 68 GLY A O 1
ATOM 635 N N . ASP A 1 72 ? 22.64100 9.89200 48.48400 1.000 29.21938 69 ASP A N 1
ATOM 636 C CA . ASP A 1 72 ? 21.54100 10.47600 49.23100 1.000 26.29150 69 ASP A CA 1
ATOM 637 C C . ASP A 1 72 ? 20.21300 9.84800 48.83200 1.000 28.56729 69 ASP A C 1
ATOM 638 O O . ASP A 1 72 ? 19.41600 9.46500 49.69600 1.000 33.01442 69 ASP A O 1
ATOM 643 N N . LEU A 1 73 ? 19.97200 9.67700 47.53200 1.000 27.84805 70 LEU A N 1
ATOM 644 C CA . LEU A 1 73 ? 18.70800 9.05600 47.12900 1.000 31.18012 70 LEU A CA 1
ATOM 645 C C . LEU A 1 73 ? 18.65400 7.57900 47.51400 1.000 31.57426 70 LEU A C 1
ATOM 646 O O . LEU A 1 73 ? 17.58900 7.07100 47.89300 1.000 29.62589 70 LEU A O 1
ATOM 651 N N . GLN A 1 74 ? 19.78500 6.86700 47.42200 1.000 28.36588 71 GLN A N 1
ATOM 652 C CA . GLN A 1 74 ? 19.82600 5.47600 47.87600 1.000 27.53483 71 GLN A CA 1
ATOM 653 C C . GLN A 1 74 ? 19.40400 5.37400 49.33600 1.000 27.83788 71 GLN A C 1
ATOM 654 O O . GLN A 1 74 ? 18.62200 4.48800 49.70300 1.000 30.04551 71 GLN A O 1
ATOM 660 N N A ARG A 1 75 ? 19.87400 6.28900 50.18600 0.557 31.58265 72 ARG A N 1
ATOM 661 N N B ARG A 1 75 ? 19.91600 6.28900 50.17200 0.443 31.60045 72 ARG A N 1
ATOM 662 C CA A ARG A 1 75 ? 19.50100 6.21500 51.59600 0.557 33.91383 72 ARG A CA 1
ATOM 663 C CA B ARG A 1 75 ? 19.54000 6.36800 51.58200 0.443 33.89447 72 ARG A CA 1
ATOM 664 C C A ARG A 1 75 ? 18.03500 6.56700 51.83700 0.557 33.81142 72 ARG A C 1
ATOM 665 C C B ARG A 1 75 ? 18.03000 6.46200 51.74800 0.443 34.08233 72 ARG A C 1
ATOM 666 O O A ARG A 1 75 ? 17.49300 6.20100 52.88600 0.557 37.86917 72 ARG A O 1
ATOM 667 O O B ARG A 1 75 ? 17.44800 5.80400 52.62000 0.443 35.48416 72 ARG A O 1
ATOM 682 N N . ARG A 1 76 ? 17.37700 7.24800 50.89700 1.000 31.90500 73 ARG A N 1
ATOM 683 C CA . ARG A 1 76 ? 15.94800 7.50500 51.02800 1.000 33.31400 73 ARG A CA 1
ATOM 684 C C . ARG A 1 76 ? 15.10100 6.35100 50.52500 1.000 35.84390 73 ARG A C 1
ATOM 685 O O . ARG A 1 76 ? 13.88300 6.36900 50.73100 1.000 37.09439 73 ARG A O 1
ATOM 693 N N . GLY A 1 77 ? 15.70600 5.37100 49.86000 1.000 31.43155 74 GLY A N 1
ATOM 694 C CA . GLY A 1 77 ? 15.02000 4.15100 49.49100 1.000 34.09793 74 GLY A CA 1
ATOM 695 C C . GLY A 1 77 ? 14.73800 3.97600 48.01600 1.000 32.02717 74 GLY A C 1
ATOM 696 O O . GLY A 1 77 ? 14.03600 3.02600 47.64800 1.000 32.50567 74 GLY A O 1
ATOM 697 N N . TYR A 1 78 ? 15.24900 4.85300 47.16300 1.000 33.00133 75 TYR A N 1
ATOM 698 C CA . TYR A 1 78 ? 14.97800 4.76400 45.73700 1.000 29.86429 75 TYR A CA 1
ATOM 699 C C . TYR A 1 78 ? 15.86600 3.71600 45.08500 1.000 32.28268 75 TYR A C 1
ATOM 700 O O . TYR A 1 78 ? 16.94300 3.38500 45.58400 1.000 32.21703 75 TYR A O 1
ATOM 709 N N A GLN A 1 79 ? 15.39200 3.17700 43.96500 0.554 32.72451 76 GLN A N 1
ATOM 710 N N B GLN A 1 79 ? 15.38800 3.17300 43.96900 0.446 32.72924 76 GLN A N 1
ATOM 711 C CA A GLN A 1 79 ? 16.19000 2.27400 43.14000 0.554 31.46673 76 GLN A CA 1
ATOM 712 C CA B GLN A 1 79 ? 16.18400 2.27900 43.13200 0.446 31.52672 76 GLN A CA 1
ATOM 713 C C A GLN A 1 79 ? 16.98100 3.13500 42.16500 0.554 33.38193 76 GLN A C 1
ATOM 714 C C B GLN A 1 79 ? 16.97900 3.15100 42.17000 0.446 33.36936 76 GLN A C 1
ATOM 715 O O A GLN A 1 79 ? 16.40800 3.69500 41.22600 0.554 32.48114 76 GLN A O 1
ATOM 716 O O B GLN A 1 79 ? 16.40800 3.73600 41.24500 0.446 32.51297 76 GLN A O 1
ATOM 727 N N . VAL A 1 80 ? 18.29200 3.25800 42.39100 1.000 29.05464 77 VAL A N 1
ATOM 728 C CA . VAL A 1 80 ? 19.09700 4.26700 41.71100 1.000 28.21212 77 VAL A CA 1
ATOM 729 C C . VAL A 1 80 ? 19.99200 3.63400 40.65000 1.000 29.36016 77 VAL A C 1
ATOM 730 O O . VAL A 1 80 ? 20.46400 2.49800 40.78700 1.000 30.38107 77 VAL A O 1
ATOM 734 N N . SER A 1 81 ? 20.25400 4.41800 39.59800 1.000 31.05327 78 SER A N 1
ATOM 735 C CA . SER A 1 81 ? 21.23300 4.10600 38.56100 1.000 27.40260 78 SER A CA 1
ATOM 736 C C . SER A 1 81 ? 21.96900 5.38800 38.21100 1.000 29.18519 78 SER A C 1
ATOM 737 O O . SER A 1 81 ? 21.42700 6.48300 38.38200 1.000 26.86614 78 SER A O 1
ATOM 740 N N . GLY A 1 82 ? 23.19500 5.25300 37.71700 1.000 27.89521 79 GLY A N 1
ATOM 741 C CA . GLY A 1 82 ? 24.01300 6.41000 37.40000 1.000 28.05439 79 GLY A CA 1
ATOM 742 C C . GLY A 1 82 ? 24.69100 6.29600 36.05100 1.000 29.06304 79 GLY A C 1
ATOM 743 O O . GLY A 1 82 ? 24.97600 5.20600 35.56200 1.000 30.64187 79 GLY A O 1
ATOM 744 N N . LEU A 1 83 ? 24.95700 7.45700 35.45500 1.000 27.65871 80 LEU A N 1
ATOM 745 C CA . LEU A 1 83 ? 25.70000 7.54200 34.21100 1.000 28.33533 80 LEU A CA 1
ATOM 746 C C . LEU A 1 83 ? 26.71800 8.66400 34.35000 1.000 27.84261 80 LEU A C 1
ATOM 747 O O . LEU A 1 83 ? 26.37800 9.75500 34.82100 1.000 27.20834 80 LEU A O 1
ATOM 752 N N . ASP A 1 84 ? 27.94800 8.41000 33.91600 1.000 28.48004 81 ASP A N 1
ATOM 753 C CA . ASP A 1 84 ? 28.97100 9.45400 33.87700 1.000 31.46338 81 ASP A CA 1
ATOM 754 C C . ASP A 1 84 ? 29.98400 9.08200 32.81000 1.000 31.26376 81 ASP A C 1
ATOM 755 O O . ASP A 1 84 ? 30.17100 7.90100 32.50900 1.000 30.49153 81 ASP A O 1
ATOM 760 N N . ARG A 1 85 ? 30.64700 10.08600 32.24000 1.000 28.71504 82 ARG A N 1
ATOM 761 C CA . ARG A 1 85 ? 31.66000 9.75700 31.24900 1.000 31.63295 82 ARG A CA 1
ATOM 762 C C . ARG A 1 85 ? 33.00000 9.38900 31.87600 1.000 33.22045 82 ARG A C 1
ATOM 763 O O . ARG A 1 85 ? 33.85700 8.82900 31.18400 1.000 34.55193 82 ARG A O 1
ATOM 771 N N . SER A 1 86 ? 33.19500 9.65200 33.16600 1.000 31.22833 83 SER A N 1
ATOM 772 C CA . SER A 1 86 ? 34.50800 9.50600 33.80000 1.000 31.78656 83 SER A CA 1
ATOM 773 C C . SER A 1 86 ? 34.60300 8.17000 34.52900 1.000 30.29266 83 SER A C 1
ATOM 774 O O . SER A 1 86 ? 33.93100 7.96500 35.54300 1.000 33.34577 83 SER A O 1
ATOM 777 N N . ALA A 1 87 ? 35.46900 7.27500 34.03500 1.000 33.16491 84 ALA A N 1
ATOM 778 C CA . ALA A 1 87 ? 35.72600 6.03900 34.76300 1.000 37.25325 84 ALA A CA 1
ATOM 779 C C . ALA A 1 87 ? 36.22900 6.33400 36.17100 1.000 32.17047 84 ALA A C 1
ATOM 780 O O . ALA A 1 87 ? 35.84600 5.65000 37.12800 1.000 34.05525 84 ALA A O 1
ATOM 782 N N . ALA A 1 88 ? 37.06600 7.36900 36.31800 1.000 31.82212 85 ALA A N 1
ATOM 783 C CA . ALA A 1 88 ? 37.63900 7.68900 37.62300 1.000 37.05813 85 ALA A CA 1
ATOM 784 C C . ALA A 1 88 ? 36.56400 8.11800 38.61100 1.000 30.92811 85 ALA A C 1
ATOM 785 O O . ALA A 1 88 ? 36.58400 7.70900 39.78200 1.000 33.25327 85 ALA A O 1
ATOM 787 N N . MET A 1 89 ? 35.63200 8.96600 38.17000 1.000 30.35381 86 MET A N 1
ATOM 788 C CA . MET A 1 89 ? 34.52000 9.33600 39.04300 1.000 29.75514 86 MET A CA 1
ATOM 789 C C . MET A 1 89 ? 33.66900 8.11700 39.38900 1.000 28.88814 86 MET A C 1
ATOM 790 O O . MET A 1 89 ? 33.26200 7.94100 40.54100 1.000 31.15809 86 MET A O 1
ATOM 795 N N . LEU A 1 90 ? 33.39100 7.26300 38.40400 1.000 30.53764 87 LEU A N 1
ATOM 796 C CA . LEU A 1 90 ? 32.51400 6.12100 38.66000 1.000 33.00334 87 LEU A CA 1
ATOM 797 C C . LEU A 1 90 ? 33.14400 5.12100 39.62100 1.000 32.20158 87 LEU A C 1
ATOM 798 O O . LEU A 1 90 ? 32.41700 4.40500 40.32300 1.000 31.46789 87 LEU A O 1
ATOM 803 N N . GLU A 1 91 ? 34.47900 5.03800 39.65400 1.000 30.82258 88 GLU A N 1
ATOM 804 C CA . GLU A 1 91 ? 35.13500 4.17500 40.62700 1.000 31.88328 88 GLU A CA 1
ATOM 805 C C . GLU A 1 91 ? 34.82900 4.63900 42.04200 1.000 34.77759 88 GLU A C 1
ATOM 806 O O . GLU A 1 91 ? 34.58900 3.81900 42.93700 1.000 34.00510 88 GLU A O 1
ATOM 812 N N . GLN A 1 92 ? 34.82800 5.95700 42.26400 1.000 29.76272 89 GLN A N 1
ATOM 813 C CA . GLN A 1 92 ? 34.43100 6.47500 43.56900 1.000 31.27996 89 GLN A CA 1
ATOM 814 C C . GLN A 1 92 ? 32.95800 6.17700 43.84800 1.000 29.82909 89 GLN A C 1
ATOM 815 O O . GLN A 1 92 ? 32.59600 5.81900 44.97600 1.000 32.57473 89 GLN A O 1
ATOM 821 N N . ALA A 1 93 ? 32.09900 6.33600 42.83900 1.000 28.07296 90 ALA A N 1
ATOM 822 C CA . ALA A 1 93 ? 30.67200 6.07500 43.02500 1.000 27.05443 90 ALA A CA 1
ATOM 823 C C . ALA A 1 93 ? 30.42600 4.61900 43.38800 1.000 30.08014 90 ALA A C 1
ATOM 824 O O . ALA A 1 93 ? 29.55400 4.31300 44.20900 1.000 29.73797 90 ALA A O 1
ATOM 826 N N A ARG A 1 94 ? 31.18500 3.71000 42.77600 0.655 29.25653 91 ARG A N 1
ATOM 827 N N B ARG A 1 94 ? 31.18100 3.70500 42.77900 0.345 29.38464 91 ARG A N 1
ATOM 828 C CA A ARG A 1 94 ? 31.06000 2.28900 43.09200 0.655 31.18487 91 ARG A CA 1
ATOM 829 C CA B ARG A 1 94 ? 30.96900 2.28100 43.02900 0.345 31.06230 91 ARG A CA 1
ATOM 830 C C A ARG A 1 94 ? 31.36800 2.02400 44.56000 0.655 34.38050 91 ARG A C 1
ATOM 831 C C B ARG A 1 94 ? 31.26700 1.92400 44.48000 0.345 33.84743 91 ARG A C 1
ATOM 832 O O A ARG A 1 94 ? 30.67800 1.23800 45.21500 0.655 34.78192 91 ARG A O 1
ATOM 833 O O B ARG A 1 94 ? 30.57900 1.08600 45.07300 0.345 35.63192 91 ARG A O 1
ATOM 848 N N A ASN A 1 95 ? 32.39600 2.68400 45.10100 0.655 33.74725 92 ASN A N 1
ATOM 849 N N B ASN A 1 95 ? 32.28100 2.55600 45.07800 0.345 34.17366 92 ASN A N 1
ATOM 850 C CA A ASN A 1 95 ? 32.73800 2.47500 46.50600 0.655 37.66828 92 ASN A CA 1
ATOM 851 C CA B ASN A 1 95 ? 32.56000 2.29500 46.48800 0.345 37.04827 92 ASN A CA 1
ATOM 852 C C A ASN A 1 95 ? 31.63100 2.98000 47.42900 0.655 34.15490 92 ASN A C 1
ATOM 853 C C B ASN A 1 95 ? 31.47100 2.88100 47.38100 0.345 33.86948 92 ASN A C 1
ATOM 854 O O A ASN A 1 95 ? 31.35800 2.37800 48.47200 0.655 35.45895 92 ASN A O 1
ATOM 855 O O B ASN A 1 95 ? 31.06400 2.25400 48.36600 0.345 33.68996 92 ASN A O 1
ATOM 864 N N . ARG A 1 96 ? 30.98300 4.07900 47.05500 1.000 29.62416 93 ARG A N 1
ATOM 865 C CA . ARG A 1 96 ? 29.93600 4.69100 47.87300 1.000 31.25390 93 ARG A CA 1
ATOM 866 C C . ARG A 1 96 ? 28.62800 3.91000 47.80300 1.000 30.73114 93 ARG A C 1
ATOM 867 O O . ARG A 1 96 ? 27.94700 3.72800 48.82000 1.000 32.72990 93 ARG A O 1
ATOM 875 N N . LEU A 1 97 ? 28.26300 3.43700 46.61800 1.000 28.91531 94 LEU A N 1
ATOM 876 C CA . LEU A 1 97 ? 26.94000 2.86900 46.40200 1.000 27.53336 94 LEU A CA 1
ATOM 877 C C . LEU A 1 97 ? 26.89900 1.35300 46.54200 1.000 30.66189 94 LEU A C 1
ATOM 878 O O . LEU A 1 97 ? 25.80100 0.79700 46.66100 1.000 31.05678 94 LEU A O 1
ATOM 883 N N . GLY A 1 98 ? 28.04800 0.67700 46.54300 1.000 30.28748 95 GLY A N 1
ATOM 884 C CA . GLY A 1 98 ? 28.08500 -0.77200 46.51900 1.000 31.00141 95 GLY A CA 1
ATOM 885 C C . GLY A 1 98 ? 28.00600 -1.30500 45.09700 1.000 31.75190 95 GLY A C 1
ATOM 886 O O . GLY A 1 98 ? 27.77100 -0.57400 44.13100 1.000 33.66722 95 GLY A O 1
ATOM 887 N N . THR A 1 99 ? 28.17300 -2.62400 44.97200 1.000 33.34442 96 THR A N 1
ATOM 888 C CA . THR A 1 99 ? 28.30300 -3.23300 43.65500 1.000 35.84973 96 THR A CA 1
ATOM 889 C C . THR A 1 99 ? 26.97100 -3.51300 42.97800 1.000 36.99174 96 THR A C 1
ATOM 890 O O . THR A 1 99 ? 26.96700 -3.88600 41.80200 1.000 40.47288 96 THR A O 1
ATOM 894 N N . GLY A 1 100 ? 25.85100 -3.35200 43.67700 1.000 32.14240 97 GLY A N 1
ATOM 895 C CA . GLY A 1 100 ? 24.55700 -3.64700 43.08400 1.000 37.35761 97 GLY A CA 1
ATOM 896 C C . GLY A 1 100 ? 23.94800 -2.54300 42.23600 1.000 36.87107 97 GLY A C 1
ATOM 897 O O . GLY A 1 100 ? 22.99800 -2.80400 41.49100 1.000 40.95710 97 GLY A O 1
ATOM 898 N N . VAL A 1 101 ? 24.45300 -1.31900 42.33300 1.000 31.22602 98 VAL A N 1
ATOM 899 C CA . VAL A 1 101 ? 23.88100 -0.19600 41.60100 1.000 31.22790 98 VAL A CA 1
ATOM 900 C C . VAL A 1 101 ? 24.44600 -0.18000 40.18500 1.000 34.31838 98 VAL A C 1
ATOM 901 O O . VAL A 1 101 ? 25.65900 -0.32400 39.98800 1.000 35.79916 98 VAL A O 1
ATOM 905 N N . GLU A 1 102 ? 23.57200 -0.01400 39.18800 1.000 31.79358 99 GLU A N 1
ATOM 906 C CA . GLU A 1 102 ? 24.05600 0.08400 37.81700 1.000 29.82690 99 GLU A CA 1
ATOM 907 C C . GLU A 1 102 ? 24.71100 1.44000 37.59800 1.000 30.55973 99 GLU A C 1
ATOM 908 O O . GLU A 1 102 ? 24.08100 2.48800 37.78900 1.000 31.89624 99 GLU A O 1
ATOM 914 N N . LEU A 1 103 ? 25.98400 1.41900 37.21300 1.000 30.76501 100 LEU A N 1
ATOM 915 C CA . LEU A 1 103 ? 26.71900 2.62200 36.83300 1.000 31.31513 100 LEU A CA 1
ATOM 916 C C . LEU A 1 103 ? 27.25100 2.40300 35.42900 1.000 41.20005 100 LEU A C 1
ATOM 917 O O . LEU A 1 103 ? 28.01900 1.46200 35.19800 1.000 40.23916 100 LEU A O 1
ATOM 922 N N A VAL A 1 104 ? 26.86400 3.27300 34.49900 0.557 30.69155 101 VAL A N 1
ATOM 923 N N B VAL A 1 104 ? 26.85000 3.25100 34.48900 0.443 30.81329 101 VAL A N 1
ATOM 924 C CA A VAL A 1 104 ? 27.24500 3.13100 33.09800 0.557 35.25678 101 VAL A CA 1
ATOM 925 C CA B VAL A 1 104 ? 27.27800 3.09700 33.10600 0.443 35.30155 101 VAL A CA 1
ATOM 926 C C A VAL A 1 104 ? 28.17600 4.27600 32.72300 0.557 37.00898 101 VAL A C 1
ATOM 927 C C B VAL A 1 104 ? 28.20800 4.24700 32.74800 0.443 36.96234 101 VAL A C 1
ATOM 928 O O A VAL A 1 104 ? 27.91100 5.44100 33.05300 0.557 31.74981 101 VAL A O 1
ATOM 929 O O B VAL A 1 104 ? 27.97500 5.40100 33.13200 0.443 31.84614 101 VAL A O 1
ATOM 936 N N A ARG A 1 105 ? 29.27600 3.94000 32.05500 0.557 35.19403 102 ARG A N 1
ATOM 937 N N B ARG A 1 105 ? 29.28400 3.92000 32.04000 0.443 35.18684 102 ARG A N 1
ATOM 938 C CA A ARG A 1 105 ? 30.18600 4.94000 31.50600 0.557 33.89124 102 ARG A CA 1
ATOM 939 C CA B ARG A 1 105 ? 30.17900 4.92900 31.49300 0.443 33.92928 102 ARG A CA 1
ATOM 940 C C A ARG A 1 105 ? 29.72400 5.26900 30.09300 0.557 33.33433 102 ARG A C 1
ATOM 941 C C B ARG A 1 105 ? 29.72000 5.26700 30.08300 0.443 33.36213 102 ARG A C 1
ATOM 942 O O A ARG A 1 105 ? 29.73900 4.40400 29.21000 0.557 34.89642 102 ARG A O 1
ATOM 943 O O B ARG A 1 105 ? 29.74200 4.40900 29.19400 0.443 34.91420 102 ARG A O 1
ATOM 958 N N . ALA A 1 106 ? 29.29200 6.51000 29.88900 1.000 34.07747 103 ALA A N 1
ATOM 959 C CA . ALA A 1 106 ? 28.84700 6.98300 28.58900 1.000 31.79031 103 ALA A CA 1
ATOM 960 C C . ALA A 1 106 ? 28.94800 8.49700 28.61300 1.000 33.75857 103 ALA A C 1
ATOM 961 O O . ALA A 1 106 ? 28.86800 9.11500 29.67700 1.000 32.57898 103 ALA A O 1
ATOM 963 N N . GLU A 1 107 ? 29.12000 9.09200 27.44200 1.000 35.09490 104 GLU A N 1
ATOM 964 C CA . GLU A 1 107 ? 29.23000 10.53900 27.34900 1.000 33.18619 104 GLU A CA 1
ATOM 965 C C . GLU A 1 107 ? 27.94200 11.09500 26.76200 1.000 32.43318 104 GLU A C 1
ATOM 966 O O . GLU A 1 107 ? 27.57300 10.75900 25.63100 1.000 34.76419 104 GLU A O 1
ATOM 972 N N . LEU A 1 108 ? 27.25900 11.92200 27.53900 1.000 29.36702 105 LEU A N 1
ATOM 973 C CA . LEU A 1 108 ? 26.05300 12.57600 27.05000 1.000 35.19814 105 LEU A CA 1
ATOM 974 C C . LEU A 1 108 ? 26.37500 13.32400 25.75800 1.000 33.49664 105 LEU A C 1
ATOM 975 O O . LEU A 1 108 ? 27.47800 13.87500 25.62500 1.000 32.81265 105 LEU A O 1
ATOM 980 N N . PRO A 1 109 ? 25.45100 13.36600 24.78600 1.000 33.56110 106 PRO A N 1
ATOM 981 C CA . PRO A 1 109 ? 24.03800 12.94700 24.84700 1.000 30.78054 106 PRO A CA 1
ATOM 982 C C . PRO A 1 109 ? 23.77700 11.44900 24.70000 1.000 38.02026 106 PRO A C 1
ATOM 983 O O . PRO A 1 109 ? 22.62000 11.04600 24.68900 1.000 37.86549 106 PRO A O 1
ATOM 987 N N . GLU A 1 110 ? 24.78600 10.59200 24.57600 1.000 35.36320 107 GLU A N 1
ATOM 988 C CA . GLU A 1 110 ? 24.52400 9.15700 24.53800 1.000 39.42076 107 GLU A CA 1
ATOM 989 C C . GLU A 1 110 ? 24.01200 8.67900 25.89000 1.000 37.96552 107 GLU A C 1
ATOM 990 O O . GLU A 1 110 ? 24.60000 8.98400 26.93300 1.000 33.19988 107 GLU A O 1
ATOM 996 N N . ILE A 1 111 ? 22.89900 7.95500 25.87400 1.000 35.87568 108 ILE A N 1
ATOM 997 C CA . ILE A 1 111 ? 22.39600 7.27400 27.06400 1.000 33.25434 108 ILE A CA 1
ATOM 998 C C . ILE A 1 111 ? 22.09100 5.83600 26.65900 1.000 47.47215 108 ILE A C 1
ATOM 999 O O . ILE A 1 111 ? 20.98400 5.55500 26.17700 1.000 46.20220 108 ILE A O 1
ATOM 1004 N N . PRO A 1 112 ? 23.04600 4.89600 26.80800 1.000 40.29360 109 PRO A N 1
ATOM 1005 C CA . PRO A 1 112 ? 22.84400 3.49800 26.40900 1.000 40.85727 109 PRO A CA 1
ATOM 1006 C C . PRO A 1 112 ? 22.03900 2.70400 27.43200 1.000 46.04534 109 PRO A C 1
ATOM 1007 O O . PRO A 1 112 ? 22.46500 1.65500 27.90700 1.000 46.79940 109 PRO A O 1
ATOM 1011 N N A LEU A 1 113 ? 20.86700 3.21900 27.77900 0.506 45.53856 110 LEU A N 1
ATOM 1012 N N B LEU A 1 113 ? 20.88100 3.24000 27.80200 0.494 45.54448 110 LEU A N 1
ATOM 1013 C CA A LEU A 1 113 ? 19.93100 2.53500 28.65400 0.506 47.35422 110 LEU A CA 1
ATOM 1014 C CA B LEU A 1 113 ? 19.94700 2.60000 28.71400 0.494 47.30736 110 LEU A CA 1
ATOM 1015 C C A LEU A 1 113 ? 18.62200 2.38700 27.89800 0.506 51.74021 110 LEU A C 1
ATOM 1016 C C B LEU A 1 113 ? 18.57200 2.70700 28.08300 0.494 52.43480 110 LEU A C 1
ATOM 1017 O O A LEU A 1 113 ? 18.13800 3.35100 27.29800 0.506 51.38573 110 LEU A O 1
ATOM 1018 O O B LEU A 1 113 ? 18.13400 3.80800 27.73600 0.494 52.16574 110 LEU A O 1
ATOM 1027 N N A HIS A 1 114 ? 18.06900 1.18000 27.89800 0.506 55.92172 111 HIS A N 1
ATOM 1028 N N B HIS A 1 114 ? 17.90100 1.57600 27.91700 0.494 52.85424 111 HIS A N 1
ATOM 1029 C CA A HIS A 1 114 ? 16.84900 0.91800 27.14700 0.506 62.17508 111 HIS A CA 1
ATOM 1030 C CA B HIS A 1 114 ? 16.65300 1.55900 27.17600 0.494 58.18802 111 HIS A CA 1
ATOM 1031 C C A HIS A 1 114 ? 15.60000 0.96300 28.01400 0.506 64.32596 111 HIS A C 1
ATOM 1032 C C B HIS A 1 114 ? 15.45900 1.09900 27.99500 0.494 64.40695 111 HIS A C 1
ATOM 1033 O O A HIS A 1 114 ? 14.58100 1.52200 27.59400 0.506 66.75224 111 HIS A O 1
ATOM 1034 O O B HIS A 1 114 ? 14.32300 1.22900 27.52300 0.494 66.78394 111 HIS A O 1
ATOM 1047 N N A ALA A 1 115 ? 15.65600 0.40400 29.21900 0.506 54.85200 112 ALA A N 1
ATOM 1048 N N B ALA A 1 115 ? 15.67200 0.57500 29.19600 0.494 54.44178 112 ALA A N 1
ATOM 1049 C CA A ALA A 1 115 ? 14.50500 0.45300 30.10000 0.506 58.16349 112 ALA A CA 1
ATOM 1050 C CA B ALA A 1 115 ? 14.58000 0.48800 30.14900 0.494 58.17591 112 ALA A CA 1
ATOM 1051 C C A ALA A 1 115 ? 14.23500 1.89000 30.53500 0.506 56.18653 112 ALA A C 1
ATOM 1052 C C B ALA A 1 115 ? 14.27900 1.88200 30.68200 0.494 56.22435 112 ALA A C 1
ATOM 1053 O O A ALA A 1 115 ? 15.09300 2.77300 30.44300 0.506 55.84041 112 ALA A O 1
ATOM 1054 O O B ALA A 1 115 ? 15.16300 2.73700 30.78100 0.494 55.49072 112 ALA A O 1
ATOM 1057 N N . GLY A 1 116 ? 13.01900 2.11600 31.00700 1.000 49.72670 113 GLY A N 1
ATOM 1058 C CA . GLY A 1 116 ? 12.62300 3.42800 31.45900 1.000 46.43089 113 GLY A CA 1
ATOM 1059 C C . GLY A 1 116 ? 12.96700 3.68900 32.91100 1.000 41.72250 113 GLY A C 1
ATOM 1060 O O . GLY A 1 116 ? 13.33800 2.80600 33.67700 1.000 39.73998 113 GLY A O 1
ATOM 1061 N N . PHE A 1 117 ? 12.83400 4.95300 33.28800 1.000 34.65105 114 PHE A N 1
ATOM 1062 C CA . PHE A 1 117 ? 12.94100 5.38100 34.67000 1.000 32.07489 114 PHE A CA 1
ATOM 1063 C C . PHE A 1 117 ? 11.70800 6.19700 35.02300 1.000 33.25242 114 PHE A C 1
ATOM 1064 O O . PHE A 1 117 ? 11.04800 6.76300 34.15100 1.000 36.57484 114 PHE A O 1
ATOM 1072 N N . ASP A 1 118 ? 11.40900 6.26500 36.31400 1.000 31.18464 115 ASP A N 1
ATOM 1073 C CA . ASP A 1 118 ? 10.29800 7.10500 36.75200 1.000 31.51275 115 ASP A CA 1
ATOM 1074 C C . ASP A 1 118 ? 10.68000 8.57300 36.81800 1.000 29.20515 115 ASP A C 1
ATOM 1075 O O . ASP A 1 118 ? 9.78300 9.43200 36.77200 1.000 30.76623 115 ASP A O 1
ATOM 1080 N N . ALA A 1 119 ? 11.97500 8.86700 36.92200 1.000 29.36796 116 ALA A N 1
ATOM 1081 C CA . ALA A 1 119 ? 12.49500 10.21900 37.05600 1.000 26.74465 116 ALA A CA 1
ATOM 1082 C C . ALA A 1 119 ? 13.96600 10.19200 36.68000 1.000 29.41592 116 ALA A C 1
ATOM 1083 O O . ALA A 1 119 ? 14.64100 9.17300 36.86100 1.000 28.60625 116 ALA A O 1
ATOM 1085 N N . VAL A 1 120 ? 14.45100 11.31200 36.15500 1.000 25.81507 117 VAL A N 1
ATOM 1086 C CA . VAL A 1 120 ? 15.86800 11.49800 35.86300 1.000 25.00615 117 VAL A CA 1
ATOM 1087 C C . VAL A 1 120 ? 16.31200 12.79100 36.53800 1.000 28.29277 117 VAL A C 1
ATOM 1088 O O . VAL A 1 120 ? 15.53800 13.74500 36.63000 1.000 27.33624 117 VAL A O 1
ATOM 1092 N N . ILE A 1 121 ? 17.53900 12.80700 37.06300 1.000 25.30858 118 ILE A N 1
ATOM 1093 C CA . ILE A 1 121 ? 18.08900 14.00300 37.68500 1.000 24.37045 118 ILE A CA 1
ATOM 1094 C C . ILE A 1 121 ? 19.52200 14.21400 37.21900 1.000 24.22306 118 ILE A C 1
ATOM 1095 O O . ILE A 1 121 ? 20.15500 13.32400 36.64500 1.000 26.86303 118 ILE A O 1
ATOM 1100 N N . SER A 1 122 ? 20.02500 15.42700 37.45900 1.000 24.87750 119 SER A N 1
ATOM 1101 C CA . SER A 1 122 ? 21.45300 15.70800 37.26700 1.000 25.40351 119 SER A CA 1
ATOM 1102 C C . SER A 1 122 ? 21.82900 16.84000 38.21500 1.000 29.02124 119 SER A C 1
ATOM 1103 O O . SER A 1 122 ? 21.36300 17.97100 38.04000 1.000 31.30690 119 SER A O 1
ATOM 1106 N N . ALA A 1 123 ? 22.65300 16.55100 39.21700 1.000 27.93861 120 ALA A N 1
ATOM 1107 C CA . ALA A 1 123 ? 22.95500 17.49700 40.28400 1.000 28.34722 120 ALA A CA 1
ATOM 1108 C C . ALA A 1 123 ? 24.37000 18.06400 40.16800 1.000 30.02008 120 ALA A C 1
ATOM 1109 O O . ALA A 1 123 ? 25.29600 17.39600 39.69500 1.000 28.91192 120 ALA A O 1
ATOM 1111 N N . ALA A 1 124 ? 24.53100 19.30600 40.63200 1.000 28.43672 121 ALA A N 1
ATOM 1112 C CA . ALA A 1 124 ? 25.83600 19.96700 40.73800 1.000 30.35405 121 ALA A CA 1
ATOM 1113 C C . ALA A 1 124 ? 26.48300 20.20900 39.36800 1.000 30.50501 121 ALA A C 1
ATOM 1114 O O . ALA A 1 124 ? 27.70300 20.11700 39.21700 1.000 31.71799 121 ALA A O 1
ATOM 1116 N N . ASN A 1 125 ? 25.64900 20.54400 38.37500 1.000 30.24378 122 ASN A N 1
ATOM 1117 C CA . ASN A 1 125 ? 26.00700 21.36000 37.21200 1.000 28.66103 122 ASN A CA 1
ATOM 1118 C C . ASN A 1 125 ? 26.76000 20.62100 36.11400 1.000 32.71063 122 ASN A C 1
ATOM 1119 O O . ASN A 1 125 ? 27.41000 21.27200 35.28500 1.000 32.49107 122 ASN A O 1
ATOM 1124 N N . GLY A 1 126 ? 26.67400 19.29100 36.04400 1.000 29.89363 123 GLY A N 1
ATOM 1125 C CA . GLY A 1 126 ? 27.34400 18.58200 34.96500 1.000 32.67153 123 GLY A CA 1
ATOM 1126 C C . GLY A 1 126 ? 26.86600 18.96800 33.57500 1.000 27.34480 123 GLY A C 1
ATOM 1127 O O . GLY A 1 126 ? 27.64200 18.93500 32.61500 1.000 28.84885 123 GLY A O 1
ATOM 1128 N N . LEU A 1 127 ? 25.59200 19.32400 33.43300 1.000 27.29545 124 LEU A N 1
ATOM 1129 C CA . LEU A 1 127 ? 25.09200 19.62800 32.09600 1.000 26.54340 124 LEU A CA 1
ATOM 1130 C C . LEU A 1 127 ? 25.65400 20.92800 31.53300 1.000 29.55608 124 LEU A C 1
ATOM 1131 O O . LEU A 1 127 ? 25.52900 21.16000 30.32500 1.000 30.35104 124 LEU A O 1
ATOM 1136 N N A THR A 1 128 ? 26.26700 21.77800 32.36600 0.709 30.28257 125 THR A N 1
ATOM 1137 N N B THR A 1 128 ? 26.26400 21.77500 32.36900 0.291 30.30420 125 THR A N 1
ATOM 1138 C CA A THR A 1 128 ? 26.92900 22.97300 31.86300 0.709 29.77016 125 THR A CA 1
ATOM 1139 C CA B THR A 1 128 ? 26.93600 22.96300 31.86000 0.291 29.84090 125 THR A CA 1
ATOM 1140 C C A THR A 1 128 ? 28.12900 22.62500 30.98100 0.709 30.30313 125 THR A C 1
ATOM 1141 C C B THR A 1 128 ? 28.09400 22.60700 30.94200 0.291 30.31162 125 THR A C 1
ATOM 1142 O O A THR A 1 128 ? 28.58300 23.47100 30.20200 0.709 30.12471 125 THR A O 1
ATOM 1143 O O B THR A 1 128 ? 28.50000 23.43700 30.12200 0.291 30.27141 125 THR A O 1
ATOM 1150 N N . TYR A 1 129 ? 28.64500 21.39900 31.06900 1.000 29.64788 126 TYR A N 1
ATOM 1151 C CA . TYR A 1 129 ? 29.73900 20.99300 30.19200 1.000 32.15201 126 TYR A CA 1
ATOM 1152 C C . TYR A 1 129 ? 29.27600 20.71300 28.77200 1.000 29.40281 126 TYR A C 1
ATOM 1153 O O . TYR A 1 129 ? 30.11900 20.55400 27.88100 1.000 32.96145 126 TYR A O 1
ATOM 1162 N N . LEU A 1 130 ? 27.96600 20.63900 28.53800 1.000 29.11656 127 LEU A N 1
ATOM 1163 C CA . LEU A 1 130 ? 27.49100 20.36400 27.19400 1.000 30.12147 127 LEU A CA 1
ATOM 1164 C C . LEU A 1 130 ? 27.33200 21.65600 26.41000 1.000 30.70098 127 LEU A C 1
ATOM 1165 O O . LEU A 1 130 ? 26.71800 22.60300 26.91300 1.000 35.03634 127 LEU A O 1
ATOM 1170 N N . PRO A 1 131 ? 27.83000 21.71600 25.17700 1.000 33.99812 128 PRO A N 1
ATOM 1171 C CA . PRO A 1 131 ? 27.44900 22.80900 24.27300 1.000 35.50192 128 PRO A CA 1
ATOM 1172 C C . PRO A 1 131 ? 25.95300 22.76200 23.99300 1.000 35.02172 128 PRO A C 1
ATOM 1173 O O . PRO A 1 131 ? 25.26800 21.77800 24.28100 1.000 34.98276 128 PRO A O 1
ATOM 1177 N N . GLY A 1 132 ? 25.44200 23.84600 23.40800 1.000 36.06012 129 GLY A N 1
ATOM 1178 C CA . GLY A 1 132 ? 24.00500 23.92900 23.15800 1.000 37.23729 129 GLY A CA 1
ATOM 1179 C C . GLY A 1 132 ? 23.44700 22.73200 22.40500 1.000 39.15289 129 GLY A C 1
ATOM 1180 O O . GLY A 1 132 ? 22.39300 22.19700 22.76100 1.000 33.99045 129 GLY A O 1
ATOM 1181 N N . THR A 1 133 ? 24.14100 22.29500 21.35100 1.000 39.04765 130 THR A N 1
ATOM 1182 C CA . THR A 1 133 ? 23.63000 21.19000 20.54200 1.000 43.17187 130 THR A CA 1
ATOM 1183 C C . THR A 1 133 ? 23.51800 19.91200 21.36400 1.000 38.87031 130 THR A C 1
ATOM 1184 O O . THR A 1 133 ? 22.47200 19.25100 21.36700 1.000 35.78633 130 THR A O 1
ATOM 1188 N N . GLY A 1 134 ? 24.59000 19.54900 22.07300 1.000 33.89660 131 GLY A N 1
ATOM 1189 C CA . GLY A 1 134 ? 24.56300 18.33500 22.87000 1.000 33.44583 131 GLY A CA 1
ATOM 1190 C C . GLY A 1 134 ? 23.66300 18.44100 24.08500 1.000 35.12082 131 GLY A C 1
ATOM 1191 O O . GLY A 1 134 ? 23.15200 17.42900 24.57200 1.000 30.89526 131 GLY A O 1
ATOM 1192 N N . PHE A 1 135 ? 23.46500 19.65800 24.59500 1.000 31.48125 132 PHE A N 1
ATOM 1193 C CA . PHE A 1 135 ? 22.51600 19.87300 25.67800 1.000 28.34603 132 PHE A CA 1
ATOM 1194 C C . PHE A 1 135 ? 21.09700 19.58500 25.20600 1.000 29.52652 132 PHE A C 1
ATOM 1195 O O . PHE A 1 135 ? 20.35300 18.83900 25.85600 1.000 32.62697 132 PHE A O 1
ATOM 1203 N N . GLY A 1 136 ? 20.71600 20.15100 24.05700 1.000 32.93001 133 GLY A N 1
ATOM 1204 C CA . GLY A 1 136 ? 19.40400 19.86800 23.49800 1.000 31.67453 133 GLY A CA 1
ATOM 1205 C C . GLY A 1 136 ? 19.20800 18.39400 23.19100 1.000 36.83711 133 GLY A C 1
ATOM 1206 O O . GLY A 1 136 ? 18.13300 17.83600 23.43600 1.000 33.58303 133 GLY A O 1
ATOM 1207 N N . GLU A 1 137 ? 20.24600 17.73700 22.65800 1.000 33.16861 134 GLU A N 1
ATOM 1208 C CA . GLU A 1 137 ? 20.13400 16.30200 22.38600 1.000 34.31188 134 GLU A CA 1
ATOM 1209 C C . GLU A 1 137 ? 20.02100 15.49700 23.66900 1.000 34.46815 134 GLU A C 1
ATOM 1210 O O . GLU A 1 137 ? 19.35200 14.45100 23.68800 1.000 33.43817 134 GLU A O 1
ATOM 1216 N N . THR A 1 138 ? 20.65300 15.96300 24.74400 1.000 31.57635 135 THR A N 1
ATOM 1217 C CA . THR A 1 138 ? 20.53600 15.27200 26.02100 1.000 29.74762 135 THR A CA 1
ATOM 1218 C C . THR A 1 138 ? 19.12100 15.38700 26.57200 1.000 31.57578 135 THR A C 1
ATOM 1219 O O . THR A 1 138 ? 18.57000 14.40900 27.09600 1.000 32.13059 135 THR A O 1
ATOM 1223 N N . LEU A 1 139 ? 18.50300 16.56800 26.45500 1.000 30.55759 136 LEU A N 1
ATOM 1224 C CA . LEU A 1 139 ? 17.11700 16.68100 26.89000 1.000 30.38037 136 LEU A CA 1
ATOM 1225 C C . LEU A 1 139 ? 16.23000 15.72900 26.10400 1.000 33.07333 136 LEU A C 1
ATOM 1226 O O . LEU A 1 139 ? 15.35700 15.06800 26.67700 1.000 31.90599 136 LEU A O 1
ATOM 1231 N N . ALA A 1 140 ? 16.46600 15.61200 24.79600 1.000 32.60491 137 ALA A N 1
ATOM 1232 C CA . ALA A 1 140 ? 15.68400 14.69100 23.98100 1.000 34.42760 137 ALA A CA 1
ATOM 1233 C C . ALA A 1 140 ? 15.90200 13.24500 24.41000 1.000 37.72491 137 ALA A C 1
ATOM 1234 O O . ALA A 1 140 ? 14.94900 12.46400 24.47100 1.000 34.56680 137 ALA A O 1
ATOM 1236 N N . ALA A 1 141 ? 17.14800 12.86800 24.70700 1.000 33.55028 138 ALA A N 1
ATOM 1237 C CA . ALA A 1 141 ? 17.42200 11.49900 25.13900 1.000 32.08042 138 ALA A CA 1
ATOM 1238 C C . ALA A 1 141 ? 16.78600 11.20500 26.49100 1.000 35.94968 138 ALA A C 1
ATOM 1239 O O . ALA A 1 141 ? 16.29100 10.09500 26.72000 1.000 37.57455 138 ALA A O 1
ATOM 1241 N N . VAL A 1 142 ? 16.78000 12.18300 27.40000 1.000 32.23587 139 VAL A N 1
ATOM 1242 C CA . VAL A 1 142 ? 16.15900 11.95900 28.70300 1.000 32.44866 139 VAL A CA 1
ATOM 1243 C C . VAL A 1 142 ? 14.64700 11.82200 28.55800 1.000 36.71758 139 VAL A C 1
ATOM 1244 O O . VAL A 1 142 ? 14.02100 10.98500 29.22100 1.000 33.46942 139 VAL A O 1
ATOM 1248 N N . ALA A 1 143 ? 14.03800 12.61400 27.67000 1.000 32.97479 140 ALA A N 1
ATOM 1249 C CA . ALA A 1 143 ? 12.59600 12.50700 27.46600 1.000 31.14909 140 ALA A CA 1
ATOM 1250 C C . ALA A 1 143 ? 12.19900 11.10300 27.01900 1.000 35.94925 140 ALA A C 1
ATOM 1251 O O . ALA A 1 143 ? 11.12700 10.60500 27.39300 1.000 37.37273 140 ALA A O 1
ATOM 1253 N N A ARG A 1 144 ? 13.04100 10.43900 26.22800 0.505 34.37038 141 ARG A N 1
ATOM 1254 N N B ARG A 1 144 ? 13.05200 10.45400 26.21800 0.495 34.36765 141 ARG A N 1
ATOM 1255 C CA A ARG A 1 144 ? 12.69000 9.10900 25.74100 0.505 37.55469 141 ARG A CA 1
ATOM 1256 C CA B ARG A 1 144 ? 12.75200 9.10900 25.73500 0.495 37.51545 141 ARG A CA 1
ATOM 1257 C C A ARG A 1 144 ? 12.82700 8.02400 26.80300 0.505 37.63612 141 ARG A C 1
ATOM 1258 C C B ARG A 1 144 ? 12.63700 8.11200 26.88000 0.495 37.47141 141 ARG A C 1
ATOM 1259 O O A ARG A 1 144 ? 12.44200 6.87700 26.54300 0.505 41.28264 141 ARG A O 1
ATOM 1260 O O B ARG A 1 144 ? 11.89400 7.12700 26.77100 0.495 40.03685 141 ARG A O 1
ATOM 1275 N N . LEU A 1 145 ? 13.35200 8.34900 27.98200 1.000 36.52244 142 LEU A N 1
ATOM 1276 C CA . LEU A 1 145 ? 13.39300 7.40900 29.09600 1.000 36.33002 142 LEU A CA 1
ATOM 1277 C C . LEU A 1 145 ? 12.21500 7.55900 30.04700 1.000 42.53334 142 LEU A C 1
ATOM 1278 O O . LEU A 1 145 ? 12.03700 6.70800 30.92400 1.000 38.39686 142 LEU A O 1
ATOM 1283 N N . LEU A 1 146 ? 11.40700 8.60400 29.88600 1.000 32.97640 143 LEU A N 1
ATOM 1284 C CA . LEU A 1 146 ? 10.39200 8.94000 30.86400 1.000 34.49736 143 LEU A CA 1
ATOM 1285 C C . LEU A 1 146 ? 8.99200 8.61200 30.36400 1.000 34.41117 143 LEU A C 1
ATOM 1286 O O . LEU A 1 146 ? 8.70200 8.74500 29.17100 1.000 36.88301 143 LEU A O 1
ATOM 1291 N N . PRO A 1 147 ? 8.09300 8.21600 31.25800 1.000 33.89981 144 PRO A N 1
ATOM 1292 C CA . PRO A 1 147 ? 6.68800 8.07500 30.88600 1.000 34.90473 144 PRO A CA 1
ATOM 1293 C C . PRO A 1 147 ? 6.02400 9.43800 30.81100 1.000 33.88273 144 PRO A C 1
ATOM 1294 O O . PRO A 1 147 ? 6.62900 10.44500 31.20900 1.000 35.02251 144 PRO A O 1
ATOM 1298 N N . PRO A 1 148 ? 4.78900 9.50800 30.31300 1.000 35.44324 145 PRO A N 1
ATOM 1299 C CA . PRO A 1 148 ? 4.04100 10.77200 30.38500 1.000 36.14589 145 PRO A CA 1
ATOM 1300 C C . PRO A 1 148 ? 3.96400 11.26500 31.82000 1.000 37.46328 145 PRO A C 1
ATOM 1301 O O . PRO A 1 148 ? 3.66500 10.50200 32.74300 1.000 36.16682 145 PRO A O 1
ATOM 1305 N N . GLY A 1 149 ? 4.25100 12.55100 32.00700 1.000 33.43249 146 GLY A N 1
ATOM 1306 C CA . GLY A 1 149 ? 4.29100 13.13700 33.33100 1.000 36.60544 146 GLY A CA 1
ATOM 1307 C C . GLY A 1 149 ? 5.57000 12.89900 34.11400 1.000 34.69718 146 GLY A C 1
ATOM 1308 O O . GLY A 1 149 ? 5.75600 13.52800 35.16300 1.000 34.88685 146 GLY A O 1
ATOM 1309 N N . GLY A 1 150 ? 6.45500 12.01700 33.65500 1.000 31.65890 147 GLY A N 1
ATOM 1310 C CA . GLY A 1 150 ? 7.72900 11.83900 34.34000 1.000 28.44170 147 GLY A CA 1
ATOM 1311 C C . GLY A 1 150 ? 8.56800 13.10300 34.33200 1.000 29.92360 147 GLY A C 1
ATOM 1312 O O . GLY A 1 150 ? 8.44000 13.95800 33.45500 1.000 31.70651 147 GLY A O 1
ATOM 1313 N N . THR A 1 151 ? 9.43400 13.23400 35.33200 1.000 29.24359 148 THR A N 1
ATOM 1314 C CA . THR A 1 151 ? 10.13000 14.49600 35.53600 1.000 27.68017 148 THR A CA 1
ATOM 1315 C C . THR A 1 151 ? 11.63900 14.36600 35.35500 1.000 29.17418 148 THR A C 1
ATOM 1316 O O . THR A 1 151 ? 12.23100 13.28800 35.49100 1.000 27.97436 148 THR A O 1
ATOM 1320 N N . PHE A 1 152 ? 12.24500 15.51500 35.07200 1.000 26.38586 149 PHE A N 1
ATOM 1321 C CA . PHE A 1 152 ? 13.68500 15.65700 34.89600 1.000 24.59813 149 PHE A CA 1
ATOM 1322 C C . PHE A 1 152 ? 14.07300 16.90300 35.67100 1.000 28.20052 149 PHE A C 1
ATOM 1323 O O . PHE A 1 152 ? 13.53600 17.98000 35.38900 1.000 27.05236 149 PHE A O 1
ATOM 1331 N N . VAL A 1 153 ? 14.92600 16.75800 36.68900 1.000 26.94187 150 VAL A N 1
ATOM 1332 C CA . VAL A 1 153 ? 15.32900 17.87400 37.54700 1.000 25.99722 150 VAL A CA 1
ATOM 1333 C C . VAL A 1 153 ? 16.83900 18.01000 37.45200 1.000 26.44761 150 VAL A C 1
ATOM 1334 O O . VAL A 1 153 ? 17.55800 17.03500 37.67400 1.000 26.05429 150 VAL A O 1
ATOM 1338 N N . PHE A 1 154 ? 17.32200 19.20400 37.10900 1.000 25.28138 151 PHE A N 1
ATOM 1339 C CA . PHE A 1 154 ? 18.76900 19.37900 36.98300 1.000 25.95348 151 PHE A CA 1
ATOM 1340 C C . PHE A 1 154 ? 19.12300 20.81500 37.32000 1.000 26.43693 151 PHE A C 1
ATOM 1341 O O . PHE A 1 154 ? 18.25500 21.68900 37.37200 1.000 27.01112 151 PHE A O 1
ATOM 1349 N N . ASP A 1 155 ? 20.42100 21.06700 37.50700 1.000 25.55125 152 ASP A N 1
ATOM 1350 C CA . ASP A 1 155 ? 20.86800 22.43600 37.71400 1.000 28.14979 152 ASP A CA 1
ATOM 1351 C C . ASP A 1 155 ? 21.90900 22.83600 36.67300 1.000 32.15577 152 ASP A C 1
ATOM 1352 O O . ASP A 1 155 ? 22.48400 22.00600 35.96400 1.000 28.36579 152 ASP A O 1
ATOM 1357 N N . LEU A 1 156 ? 22.09500 24.14500 36.56000 1.000 28.35579 153 LEU A N 1
ATOM 1358 C CA . LEU A 1 156 ? 23.06900 24.75000 35.67400 1.000 28.53101 153 LEU A CA 1
ATOM 1359 C C . LEU A 1 156 ? 23.69600 25.91400 36.41700 1.000 29.11763 153 LEU A C 1
ATOM 1360 O O . LEU A 1 156 ? 23.11500 26.44200 37.36800 1.000 29.09816 153 LEU A O 1
ATOM 1365 N N . TYR A 1 157 ? 24.89600 26.31700 35.99900 1.000 30.73328 154 TYR A N 1
ATOM 1366 C CA . TYR A 1 157 ? 25.36600 27.61500 36.45400 1.000 31.64680 154 TYR A CA 1
ATOM 1367 C C . TYR A 1 157 ? 24.39500 28.67600 35.97500 1.000 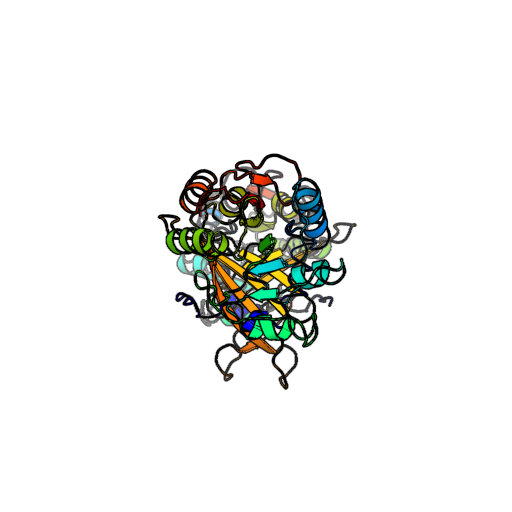33.71166 154 TYR A C 1
ATOM 1368 O O . TYR A 1 157 ? 23.95000 28.65400 34.82500 1.000 34.41329 154 TYR A O 1
ATOM 1377 N N . GLY A 1 158 ? 24.05600 29.60500 36.86700 1.000 28.24944 155 GLY A N 1
ATOM 1378 C CA . GLY A 1 158 ? 23.17100 30.69500 36.51500 1.000 28.88983 155 GLY A CA 1
ATOM 1379 C C . GLY A 1 158 ? 23.92500 31.87700 35.92700 1.000 29.94967 155 GLY A C 1
ATOM 1380 O O . GLY A 1 158 ? 25.15500 31.91700 35.88000 1.000 31.60850 155 GLY A O 1
ATOM 1381 N N . HIS A 1 159 ? 23.15800 32.87100 35.47400 1.000 29.91770 156 HIS A N 1
ATOM 1382 C CA . HIS A 1 159 ? 23.77500 34.01200 34.81700 1.000 28.84393 156 HIS A CA 1
ATOM 1383 C C . HIS A 1 159 ? 24.76700 34.72100 35.73600 1.000 31.02640 156 HIS A C 1
ATOM 1384 O O . HIS A 1 159 ? 25.80600 35.21700 35.27800 1.000 32.84703 156 HIS A O 1
ATOM 1391 N N . GLY A 1 160 ? 24.45300 34.79200 37.03300 1.000 33.39786 157 GLY A N 1
ATOM 1392 C CA . GLY A 1 160 ? 25.32300 35.47400 37.97500 1.000 34.01231 157 GLY A CA 1
ATOM 1393 C C . GLY A 1 160 ? 26.69500 34.83900 38.11000 1.000 32.49728 157 GLY A C 1
ATOM 1394 O O . GLY A 1 160 ? 27.67000 35.52000 38.43500 1.000 34.62910 157 GLY A O 1
ATOM 1395 N N . PHE A 1 161 ? 26.78900 33.52800 37.88700 1.000 31.52726 158 PHE A N 1
ATOM 1396 C CA . PHE A 1 161 ? 28.09700 32.88000 37.90600 1.000 29.72690 158 PHE A CA 1
ATOM 1397 C C . PHE A 1 161 ? 28.97600 33.41800 36.78800 1.000 33.68079 158 PHE A C 1
ATOM 1398 O O . PHE A 1 161 ? 30.15200 33.74700 36.99500 1.000 33.11955 158 PHE A O 1
ATOM 1406 N N . PHE A 1 162 ? 28.42400 33.49700 35.58400 1.000 30.01208 159 PHE A N 1
ATOM 1407 C CA . PHE A 1 162 ? 29.21200 33.95700 34.45000 1.000 31.72777 159 PHE A CA 1
ATOM 1408 C C . PHE A 1 162 ? 29.59900 35.41700 34.60800 1.000 34.62092 159 PHE A C 1
ATOM 1409 O O . PHE A 1 162 ? 30.72800 35.80600 34.28300 1.000 36.35744 159 PHE A O 1
ATOM 1417 N N . GLU A 1 163 ? 28.69300 36.23800 35.13800 1.000 34.99567 160 GLU A N 1
ATOM 1418 C CA . GLU A 1 163 ? 29.03500 37.64400 35.31400 1.000 37.35904 160 GLU A CA 1
ATOM 1419 C C . GLU A 1 163 ? 30.00000 37.84700 36.47100 1.000 39.97673 160 GLU A C 1
ATOM 1420 O O . GLU A 1 163 ? 30.78900 38.80200 36.45800 1.000 44.27374 160 GLU A O 1
ATOM 1426 N N . ARG A 1 164 ? 29.98100 36.95300 37.46100 1.000 36.82546 161 ARG A N 1
ATOM 1427 C CA . ARG A 1 164 ? 30.89800 37.08200 38.59100 1.000 39.19160 161 ARG A CA 1
ATOM 1428 C C . ARG A 1 164 ? 32.33000 36.76100 38.19000 1.000 40.87611 161 ARG A C 1
ATOM 1429 O O . ARG A 1 164 ? 33.26400 37.46900 38.58400 1.000 40.01545 161 ARG A O 1
ATOM 1437 N N . PHE A 1 165 ? 32.53100 35.70600 37.40900 1.000 34.42669 162 PHE A N 1
ATOM 1438 C CA . PHE A 1 165 ? 33.87300 35.19600 37.15300 1.000 33.92090 162 PHE A CA 1
ATOM 1439 C C . PHE A 1 165 ? 34.44100 35.59700 35.79900 1.000 40.76008 162 PHE A C 1
ATOM 1440 O O . PHE A 1 165 ? 35.62200 35.33200 35.54400 1.000 40.84758 162 PHE A O 1
ATOM 1448 N N A TYR A 1 166 ? 33.64300 36.23300 34.93700 0.532 35.18452 163 TYR A N 1
ATOM 1449 N N B TYR A 1 166 ? 33.65400 36.24000 34.93000 0.468 35.22205 163 TYR A N 1
ATOM 1450 C CA A TYR A 1 166 ? 34.08600 36.69100 33.62200 0.532 38.47177 163 TYR A CA 1
ATOM 1451 C CA B TYR A 1 166 ? 34.11500 36.54700 33.58000 0.468 38.29253 163 TYR A CA 1
ATOM 1452 C C A TYR A 1 166 ? 33.60700 38.13200 33.42200 0.532 45.41006 163 TYR A C 1
ATOM 1453 C C B TYR A 1 166 ? 33.84200 37.99200 33.16900 0.468 45.73146 163 TYR A C 1
ATOM 1454 O O A TYR A 1 166 ? 32.75100 38.40800 32.57900 0.532 44.43218 163 TYR A O 1
ATOM 1455 O O B TYR A 1 166 ? 33.77000 38.28400 31.97100 0.468 48.43984 163 TYR A O 1
ATOM 1472 N N A ASP A 1 167 ? 34.16800 39.06100 34.19600 0.532 40.06777 164 ASP A N 1
ATOM 1473 N N B ASP A 1 167 ? 33.69600 38.90700 34.12500 0.468 45.24040 164 ASP A N 1
ATOM 1474 C CA A ASP A 1 167 ? 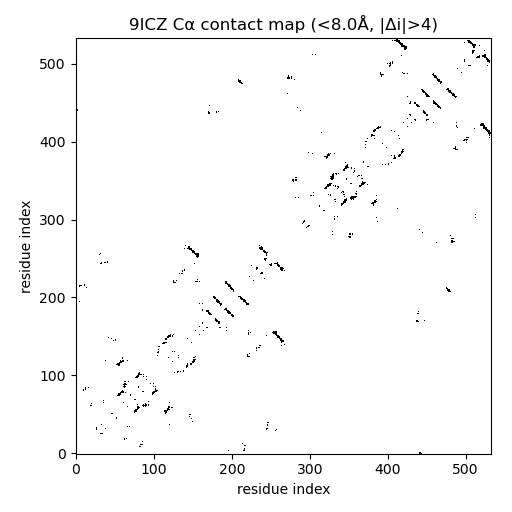33.68500 40.43900 34.18300 0.532 47.07703 164 ASP A CA 1
ATOM 1475 C CA B ASP A 1 167 ? 33.48000 40.31800 33.82000 0.468 49.80486 164 ASP A CA 1
ATOM 1476 C C A ASP A 1 167 ? 34.72400 41.44500 33.70500 0.532 58.10910 164 ASP A C 1
ATOM 1477 C C B ASP A 1 167 ? 34.67500 41.16300 34.25000 0.468 54.63032 164 ASP A C 1
ATOM 1478 O O A ASP A 1 167 ? 34.52200 42.65500 33.88100 0.532 55.64941 164 ASP A O 1
ATOM 1479 O O B ASP A 1 167 ? 34.54100 42.36500 34.50400 0.468 62.55364 164 ASP A O 1
ATOM 1488 N N A SER A 1 168 ? 35.81600 40.99300 33.09500 0.532 55.28678 165 SER A N 1
ATOM 1489 N N B SER A 1 168 ? 35.85000 40.54400 34.31900 0.468 46.88862 165 SER A N 1
ATOM 1490 C CA A SER A 1 168 ? 36.82700 41.92100 32.60700 0.532 59.46097 165 SER A CA 1
ATOM 1491 C CA B SER A 1 168 ? 37.05800 41.17800 34.82500 0.468 59.47718 165 SER A CA 1
ATOM 1492 C C A SER A 1 168 ? 37.69400 41.21300 31.57900 0.532 55.16936 165 SER A C 1
ATOM 1493 C C B SER A 1 168 ? 37.98100 41.54700 33.67000 0.468 60.19790 165 SER A C 1
ATOM 1494 O O A SER A 1 168 ? 37.71500 39.98200 31.49600 0.532 61.26351 165 SER A O 1
ATOM 1495 O O B SER A 1 168 ? 38.06500 40.82400 32.67300 0.468 61.73831 165 SER A O 1
ATOM 1500 N N A ALA A 1 169 ? 38.41600 42.01700 30.79300 0.532 61.87128 166 ALA A N 1
ATOM 1501 N N B ALA A 1 169 ? 38.67100 42.68200 33.81100 0.468 61.73347 166 ALA A N 1
ATOM 1502 C CA A ALA A 1 169 ? 39.37200 41.45700 29.84500 0.532 51.58303 166 ALA A CA 1
ATOM 1503 C CA B ALA A 1 169 ? 39.56700 43.14700 32.75600 0.468 63.50065 166 ALA A CA 1
ATOM 1504 C C A ALA A 1 169 ? 40.47700 40.69200 30.56000 0.532 60.99148 166 ALA A C 1
ATOM 1505 C C B ALA A 1 169 ? 40.74000 42.19700 32.55200 0.468 65.89860 166 ALA A C 1
ATOM 1506 O O A ALA A 1 169 ? 41.06600 39.76700 29.98700 0.532 58.30627 166 ALA A O 1
ATOM 1507 O O B ALA A 1 169 ? 41.21500 42.03200 31.42200 0.468 63.42820 166 ALA A O 1
ATOM 1510 N N A GLU A 1 170 ? 40.76700 41.05700 31.81500 0.532 61.10873 167 GLU A N 1
ATOM 1511 N N B GLU A 1 170 ? 41.22400 41.58400 33.62300 0.468 64.20639 167 GLU A N 1
ATOM 1512 C CA A GLU A 1 170 ? 41.77700 40.38000 32.62200 0.532 55.56609 167 GLU A CA 1
ATOM 1513 C CA B GLU A 1 170 ? 42.19500 40.50600 33.57800 0.468 55.54584 167 GLU A CA 1
ATOM 1514 C C A GLU A 1 170 ? 41.14800 39.20700 33.36400 0.532 54.30852 167 GLU A C 1
ATOM 1515 C C B GLU A 1 170 ? 41.54900 39.22500 34.08500 0.468 52.68043 167 GLU A C 1
ATOM 1516 O O A GLU A 1 170 ? 40.08000 39.36600 33.96800 0.532 57.20607 167 GLU A O 1
ATOM 1517 O O B GLU A 1 170 ? 40.56500 39.27300 34.82900 0.468 51.02118 167 GLU A O 1
ATOM 1520 N N A PRO A 1 171 ? 41.76900 38.03100 33.33500 0.532 53.40543 168 PRO A N 1
ATOM 1521 N N B PRO A 1 171 ? 42.05900 38.05800 33.68700 0.468 53.06759 168 PRO A N 1
ATOM 1522 C CA A PRO A 1 171 ? 41.16000 36.86100 33.98000 0.532 50.61050 168 PRO A CA 1
ATOM 1523 C CA B PRO A 1 171 ? 41.45200 36.79400 34.13900 0.468 51.13879 168 PRO A CA 1
ATOM 1524 C C A PRO A 1 171 ? 41.16200 36.97800 35.49700 0.532 48.59069 168 PRO A C 1
ATOM 1525 C C B PRO A 1 171 ? 41.37000 36.71400 35.65700 0.468 49.27922 168 PRO A C 1
ATOM 1526 O O A PRO A 1 171 ? 42.10100 37.50400 36.10100 0.532 46.24909 168 PRO A O 1
ATOM 1527 O O B PRO A 1 171 ? 42.37200 36.85900 36.36300 0.468 43.73914 168 PRO A O 1
ATOM 1534 N N A ARG A 1 172 ? 40.09200 36.47300 36.10600 0.532 43.51372 169 ARG A N 1
ATOM 1535 N N B ARG A 1 172 ? 40.15400 36.50400 36.15500 0.468 43.47959 169 ARG A N 1
ATOM 1536 C CA A ARG A 1 172 ? 40.02300 36.31900 37.55000 0.532 38.99447 169 ARG A CA 1
ATOM 1537 C CA B ARG A 1 172 ? 39.94300 36.28400 37.57800 0.468 39.05976 169 ARG A CA 1
ATOM 1538 C C A ARG A 1 172 ? 40.67800 35.00900 37.97700 0.532 40.86607 169 ARG A C 1
ATOM 1539 C C B ARG A 1 172 ? 40.59900 34.97900 38.01600 0.468 40.86291 169 ARG A C 1
ATOM 1540 O O A ARG A 1 172 ? 40.68800 34.02400 37.23300 0.532 36.52705 169 ARG A O 1
ATOM 1541 O O B ARG A 1 172 ? 40.55300 33.97200 37.30400 0.468 36.43033 169 ARG A O 1
ATOM 1556 N N . VAL A 1 173 ? 41.21300 35.00000 39.19600 1.000 37.76156 170 VAL A N 1
ATOM 1557 C CA . VAL A 1 173 ? 41.87100 33.83100 39.76500 1.000 37.83720 170 VAL A CA 1
ATOM 1558 C C . VAL A 1 173 ? 41.29600 33.57900 41.14800 1.000 33.17172 170 VAL A C 1
ATOM 1559 O O . VAL A 1 173 ? 41.14800 34.51200 41.94400 1.000 38.94099 170 VAL A O 1
ATOM 1563 N N . LEU A 1 174 ? 40.97400 32.32400 41.42800 1.000 33.41542 171 LEU A N 1
ATOM 1564 C CA . LEU A 1 174 ? 40.48200 31.86700 42.71900 1.000 33.86751 171 LEU A CA 1
ATOM 1565 C C . LEU A 1 174 ? 41.39100 30.74500 43.18900 1.000 33.66127 171 LEU A C 1
ATOM 1566 O O . LEU A 1 174 ? 41.86300 29.95500 42.37500 1.000 39.25857 171 LEU A O 1
ATOM 1571 N N . ALA A 1 175 ? 41.65700 30.67700 44.49100 1.000 33.81928 172 ALA A N 1
ATOM 1572 C CA . ALA A 1 175 ? 42.53000 29.62900 45.00200 1.000 32.19527 172 ALA A CA 1
ATOM 1573 C C . ALA A 1 175 ? 42.08400 29.20200 46.39300 1.000 32.34348 172 ALA A C 1
ATOM 1574 O O . ALA A 1 175 ? 41.44300 29.96100 47.12800 1.000 36.66532 172 ALA A O 1
ATOM 1576 N N . VAL A 1 176 ? 42.47200 27.98800 46.76500 1.000 32.95340 173 VAL A N 1
ATOM 1577 C CA . VAL A 1 176 ? 42.30100 27.51500 48.13400 1.000 32.56870 173 VAL A CA 1
ATOM 1578 C C . VAL A 1 176 ? 43.39500 26.50300 48.44100 1.000 30.95243 173 VAL A C 1
ATOM 1579 O O . VAL A 1 176 ? 43.82300 25.73900 47.57000 1.000 35.10995 173 VAL A O 1
ATOM 1583 N N . GLU A 1 177 ? 43.85100 26.51400 49.68400 1.000 32.95513 174 GLU A N 1
ATOM 1584 C CA . GLU A 1 177 ? 44.81000 25.54000 50.18900 1.000 36.86475 174 GLU A CA 1
ATOM 1585 C C . GLU A 1 177 ? 44.07900 24.66700 51.19100 1.000 46.00368 174 GLU A C 1
ATOM 1586 O O . GLU A 1 177 ? 43.68600 25.14500 52.25900 1.000 47.16899 174 GLU A O 1
ATOM 1592 N N . LEU A 1 178 ? 43.88000 23.40000 50.83900 1.000 43.85678 175 LEU A N 1
ATOM 1593 C CA . LEU A 1 178 ? 43.30200 22.42300 51.74300 1.000 51.41778 175 LEU A CA 1
ATOM 1594 C C . LEU A 1 178 ? 44.42300 21.52900 52.27300 1.000 57.84677 175 LEU A C 1
ATOM 1595 O O . LEU A 1 178 ? 45.59600 21.71100 51.93900 1.000 55.47754 175 LEU A O 1
ATOM 1600 N N . GLU A 1 179 ? 44.06000 20.55600 53.11200 1.000 56.49109 176 GLU A N 1
ATOM 1601 C CA . GLU A 1 179 ? 45.05300 19.78600 53.86200 1.000 64.70145 176 GLU A CA 1
ATOM 1602 C C . GLU A 1 179 ? 46.17300 19.25700 52.96700 1.000 63.76232 176 GLU A C 1
ATOM 1603 O O . GLU A 1 179 ? 47.35300 19.56200 53.17500 1.000 73.88134 176 GLU A O 1
ATOM 1609 N N . ASP A 1 180 ? 45.81700 18.46200 51.95600 1.000 68.39314 177 ASP A N 1
ATOM 1610 C CA . ASP A 1 180 ? 46.80300 17.76000 51.14100 1.000 68.70899 177 ASP A CA 1
ATOM 1611 C C . ASP A 1 180 ? 46.78000 18.20300 49.68200 1.000 71.03666 177 ASP A C 1
ATOM 1612 O O . ASP A 1 180 ? 47.25200 17.46700 48.80800 1.000 64.43802 177 ASP A O 1
ATOM 1617 N N . VAL A 1 181 ? 46.25500 19.38800 49.39200 1.000 52.09309 178 VAL A N 1
ATOM 1618 C CA . VAL A 1 181 ? 46.08900 19.80400 48.00900 1.000 40.27904 178 VAL A CA 1
ATOM 1619 C C . VAL A 1 181 ? 45.85400 21.30500 47.99600 1.000 45.03952 178 VAL A C 1
ATOM 1620 O O . VAL A 1 181 ? 45.18900 21.85200 48.87800 1.000 43.80496 178 VAL A O 1
ATOM 1624 N N . SER A 1 182 ? 46.43600 21.97400 47.01000 1.000 41.74439 179 SER A N 1
ATOM 1625 C CA . SER A 1 182 ? 46.14100 23.36800 46.73400 1.000 36.97971 179 SER A CA 1
ATOM 1626 C C . SER A 1 182 ? 45.57900 23.45200 45.33100 1.000 31.79474 179 SER A C 1
ATOM 1627 O O . SER A 1 182 ? 46.02600 22.73300 44.43300 1.000 37.41983 179 SER A O 1
ATOM 1630 N N . TYR A 1 183 ? 44.56700 24.29300 45.15700 1.000 33.13030 180 TYR A N 1
ATOM 1631 C CA . TYR A 1 183 ? 43.95000 24.50900 43.86100 1.000 32.30225 180 TYR A CA 1
ATOM 1632 C C . TYR A 1 183 ? 44.08100 25.96600 43.47400 1.000 31.01217 180 TYR A C 1
ATOM 1633 O O . TYR A 1 183 ? 43.91200 26.85500 44.31700 1.000 33.43535 180 TYR A O 1
ATOM 1642 N N . ILE A 1 184 ? 44.33400 26.21100 42.19200 1.000 33.76288 181 ILE A N 1
ATOM 1643 C CA . ILE A 1 184 ? 44.28500 27.55300 41.62300 1.000 28.98717 181 ILE A CA 1
ATOM 1644 C C . ILE A 1 184 ? 43.43800 27.47000 40.36200 1.000 32.23942 181 ILE A C 1
ATOM 1645 O O . ILE A 1 184 ? 43.73000 26.66800 39.46900 1.000 33.96469 181 ILE A O 1
ATOM 1650 N N . TRP A 1 185 ? 42.37800 28.27300 40.30200 1.000 29.78110 182 TRP A N 1
ATOM 1651 C CA . TRP A 1 185 ? 41.47600 28.31500 39.16300 1.000 33.41852 182 TRP A CA 1
ATOM 1652 C C . TRP A 1 185 ? 41.61600 29.64400 38.44500 1.000 30.68434 182 TRP A C 1
ATOM 1653 O O . TRP A 1 185 ? 41.46300 30.70500 39.06300 1.000 32.79037 182 TRP A O 1
ATOM 1664 N N . THR A 1 186 ? 41.88300 29.59700 37.14400 1.000 31.35833 183 THR A N 1
ATOM 1665 C CA . THR A 1 186 ? 42.00600 30.80100 36.33100 1.000 32.55526 183 THR A CA 1
ATOM 1666 C C . THR A 1 186 ? 40.87300 30.80900 35.31000 1.000 36.63932 183 THR A C 1
ATOM 1667 O O . THR A 1 186 ? 40.75300 29.87200 34.51300 1.000 34.50660 183 THR A O 1
ATOM 1671 N N . PHE A 1 187 ? 40.05300 31.85900 35.33500 1.000 34.89529 184 PHE A N 1
ATOM 1672 C CA . PHE A 1 187 ? 38.84100 31.94800 34.52100 1.000 34.55298 184 PHE A CA 1
ATOM 1673 C C . PHE A 1 187 ? 39.09300 32.83700 33.31000 1.000 33.75174 184 PHE A C 1
ATOM 1674 O O . PHE A 1 187 ? 39.40200 34.02400 33.46200 1.000 37.28299 184 PHE A O 1
ATOM 1682 N N . THR A 1 188 ? 38.95900 32.27300 32.11100 1.000 33.86353 185 THR A N 1
ATOM 1683 C CA . THR A 1 188 ? 39.09600 33.03200 30.87400 1.000 34.93943 185 THR A CA 1
ATOM 1684 C C . THR A 1 188 ? 37.97000 32.66800 29.91900 1.000 40.14182 185 THR A C 1
ATOM 1685 O O . THR A 1 188 ? 37.46600 31.54500 29.92900 1.000 40.11195 185 THR A O 1
ATOM 1689 N N . ALA A 1 189 ? 37.59400 33.62200 29.08000 1.000 39.50972 186 ALA A N 1
ATOM 1690 C CA . ALA A 1 189 ? 36.59000 33.39300 28.05800 1.000 42.01741 186 ALA A CA 1
ATOM 1691 C C . ALA A 1 189 ? 36.98900 34.14000 26.79900 1.000 46.19965 186 ALA A C 1
ATOM 1692 O O . ALA A 1 189 ? 37.56000 35.23400 26.87800 1.000 46.71796 186 ALA A O 1
ATOM 1694 N N . PRO A 1 190 ? 36.70300 33.58100 25.62900 1.000 49.99647 187 PRO A N 1
ATOM 1695 C CA . PRO A 1 190 ? 36.98800 34.29100 24.38200 1.000 47.49939 187 PRO A CA 1
ATOM 1696 C C . PRO A 1 190 ? 36.22800 35.60500 24.33300 1.000 57.79220 187 PRO A C 1
ATOM 1697 O O . PRO A 1 190 ? 35.24800 35.78800 25.07500 1.000 53.53552 187 PRO A O 1
ATOM 1701 N N A PRO A 1 191 ? 36.67900 36.56100 23.51400 0.858 52.52197 188 PRO A N 1
ATOM 1702 N N B PRO A 1 191 ? 36.64300 36.54500 23.47800 0.142 52.96595 188 PRO A N 1
ATOM 1703 C CA A PRO A 1 191 ? 35.91400 37.81200 23.35900 0.858 58.82701 188 PRO A CA 1
ATOM 1704 C CA B PRO A 1 191 ? 35.89700 37.81100 23.37700 0.142 58.84158 188 PRO A CA 1
ATOM 1705 C C A PRO A 1 191 ? 34.44500 37.58700 23.03400 0.858 61.54122 188 PRO A C 1
ATOM 1706 C C B PRO A 1 191 ? 34.44300 37.62100 22.98600 0.142 61.46661 188 PRO A C 1
ATOM 1707 O O A PRO A 1 191 ? 33.58600 38.32300 23.53700 0.858 64.70721 188 PRO A O 1
ATOM 1708 O O B PRO A 1 191 ? 33.59200 38.42700 23.38300 0.142 64.19112 188 PRO A O 1
ATOM 1715 N N . SER A 1 192 ? 34.13100 36.57000 22.22500 1.000 62.27368 189 SER A N 1
ATOM 1716 C CA . SER A 1 192 ? 32.74600 36.28100 21.86400 1.000 61.69800 189 SER A CA 1
ATOM 1717 C C . SER A 1 192 ? 31.92200 35.78200 23.04100 1.000 64.19074 189 SER A C 1
ATOM 1718 O O . SER A 1 192 ? 30.68700 35.83900 22.98700 1.000 57.71832 189 SER A O 1
ATOM 1721 N N . ARG A 1 193 ? 32.57700 35.27800 24.08600 1.000 57.37710 190 ARG A N 1
ATOM 1722 C CA . ARG A 1 193 ? 31.91000 34.63000 25.21700 1.000 57.89445 190 ARG A CA 1
ATOM 1723 C C . ARG A 1 193 ? 31.01000 33.48400 24.75300 1.000 55.48063 190 ARG A C 1
ATOM 1724 O O . ARG A 1 193 ? 29.92000 33.28200 25.28400 1.000 53.99591 190 ARG A O 1
ATOM 1732 N N . ALA A 1 194 ? 31.47600 32.71400 23.76300 1.000 51.75888 191 ALA A N 1
ATOM 1733 C CA . ALA A 1 194 ? 30.70800 31.56200 23.28900 1.000 48.11429 191 ALA A CA 1
ATOM 1734 C C . ALA A 1 194 ? 30.81300 30.37200 24.23200 1.000 52.47439 191 ALA A C 1
ATOM 1735 O O . ALA A 1 194 ? 29.91900 29.52000 24.25500 1.000 53.22075 191 ALA A O 1
ATOM 1737 N N . HIS A 1 195 ? 31.91000 30.27900 24.97700 1.000 44.82961 192 HIS A N 1
ATOM 1738 C CA . HIS A 1 195 ? 32.05800 29.32900 26.06700 1.000 37.84898 192 HIS A CA 1
ATOM 1739 C C . HIS A 1 195 ? 32.89400 30.00600 27.14200 1.000 37.44301 192 HIS A C 1
ATOM 1740 O O . HIS A 1 195 ? 33.39700 31.11800 26.95500 1.000 39.44206 192 HIS A O 1
ATOM 1747 N N . PHE A 1 196 ? 33.04300 29.32300 28.26900 1.000 33.95741 193 PHE A N 1
ATOM 1748 C CA . PHE A 1 196 ? 33.69100 29.87500 29.45400 1.000 34.82304 193 PHE A CA 1
ATOM 1749 C C . PHE A 1 196 ? 34.66300 28.84600 30.01100 1.000 32.16773 193 PHE A C 1
ATOM 1750 O O . PHE A 1 196 ? 34.24900 27.75900 30.42300 1.000 34.71926 193 PHE A O 1
ATOM 1758 N N . ASP A 1 197 ? 35.94900 29.18800 30.05300 1.000 32.10333 194 ASP A N 1
ATOM 1759 C CA . ASP A 1 197 ? 36.96800 28.23700 30.46900 1.000 35.82851 194 ASP A CA 1
ATOM 1760 C C . ASP A 1 197 ? 37.43000 28.48600 31.90200 1.000 36.71571 194 ASP A C 1
ATOM 1761 O O . ASP A 1 197 ? 37.51000 29.62400 32.36400 1.000 35.27505 194 ASP A O 1
ATOM 1766 N N . VAL A 1 198 ? 37.75400 27.39900 32.59900 1.000 33.25151 195 VAL A N 1
ATOM 1767 C CA . VAL A 1 198 ? 38.47000 27.46400 33.86800 1.000 35.10975 195 VAL A CA 1
ATOM 1768 C C . VAL A 1 198 ? 39.65800 26.51900 33.77800 1.000 32.35363 195 VAL A C 1
ATOM 1769 O O . VAL A 1 198 ? 39.48000 25.31500 33.55600 1.000 34.95110 195 VAL A O 1
ATOM 1773 N N . VAL A 1 199 ? 40.86300 27.04900 33.96600 1.000 30.57457 196 VAL A N 1
ATOM 1774 C CA . VAL A 1 199 ? 42.01800 26.18200 34.14800 1.000 33.04549 196 VAL A CA 1
ATOM 1775 C C . VAL A 1 199 ? 42.08900 25.79100 35.61400 1.000 31.71816 196 VAL A C 1
ATOM 1776 O O . VAL A 1 199 ? 42.27300 26.64700 36.48800 1.000 34.61923 196 VAL A O 1
ATOM 1780 N N . HIS A 1 200 ? 41.96200 24.50000 35.87500 1.000 32.25608 197 HIS A N 1
ATOM 1781 C CA . HIS A 1 200 ? 41.96000 23.91600 37.21100 1.000 27.88277 197 HIS A CA 1
ATOM 1782 C C . HIS A 1 200 ? 43.36300 23.36800 37.45000 1.000 30.08784 197 HIS A C 1
ATOM 1783 O O . HIS A 1 200 ? 43.71900 22.31000 36.93600 1.000 34.19718 197 HIS A O 1
ATOM 1790 N N . SER A 1 201 ? 44.17600 24.12600 38.17900 1.000 33.89727 198 SER A N 1
ATOM 1791 C CA . SER A 1 201 ? 45.50900 23.68300 38.55900 1.000 31.70186 198 SER A CA 1
ATOM 1792 C C . SER A 1 201 ? 45.45000 23.08800 39.94900 1.000 31.51020 198 SER A C 1
ATOM 1793 O O . SER A 1 201 ? 44.98100 23.73000 40.89400 1.000 38.89971 198 SER A O 1
ATOM 1796 N N . GLN A 1 202 ? 45.97500 21.88100 40.07700 1.000 33.06886 199 GLN A N 1
ATOM 1797 C CA . GLN A 1 202 ? 45.89200 21.11300 41.30200 1.000 30.55296 199 GLN A CA 1
ATOM 1798 C C . GLN A 1 202 ? 47.29700 20.69800 41.70900 1.000 33.17910 199 GLN A C 1
ATOM 1799 O O . GLN A 1 202 ? 47.99900 20.05700 40.92200 1.000 36.71461 199 GLN A O 1
ATOM 1805 N N . PHE A 1 203 ? 47.69700 21.04900 42.93400 1.000 35.16583 200 PHE A N 1
ATOM 1806 C CA . PHE A 1 203 ? 49.00300 20.69700 43.48600 1.000 36.63187 200 PHE A CA 1
ATOM 1807 C C . PHE A 1 203 ? 48.82400 19.64900 44.58600 1.000 41.93443 200 PHE A C 1
ATOM 1808 O O . PHE A 1 203 ? 48.35900 19.97900 45.68100 1.000 42.09904 200 PHE A O 1
ATOM 1816 N N . LEU A 1 204 ? 49.24500 18.40800 44.31700 1.000 43.66608 201 LEU A N 1
ATOM 1817 C CA . LEU A 1 204 ? 49.23200 17.31100 45.28600 1.000 39.56867 201 LEU A CA 1
ATOM 1818 C C . LEU A 1 204 ? 50.65800 16.93900 45.67100 1.000 39.54204 201 LEU A C 1
ATOM 1819 O O . LEU A 1 204 ? 51.54900 16.94300 44.82100 1.000 44.56819 201 LEU A O 1
ATOM 1824 N N A ARG A 1 205 ? 50.87000 16.61600 46.94800 0.593 49.29610 202 ARG A N 1
ATOM 1825 N N B ARG A 1 205 ? 50.86400 16.59900 46.94200 0.407 49.33479 202 ARG A N 1
ATOM 1826 C CA A ARG A 1 205 ? 52.19300 16.19400 47.39700 0.593 53.78115 202 ARG A CA 1
ATOM 1827 C CA B ARG A 1 205 ? 52.18800 16.18800 47.39400 0.407 53.75471 202 ARG A CA 1
ATOM 1828 C C A ARG A 1 205 ? 52.69400 15.01500 46.57000 0.593 50.76384 202 ARG A C 1
ATOM 1829 C C B ARG A 1 205 ? 52.69700 15.00600 46.57700 0.407 50.82920 202 ARG A C 1
ATOM 1830 O O A ARG A 1 205 ? 51.94500 14.08000 46.26800 0.593 54.19264 202 ARG A O 1
ATOM 1831 O O B ARG A 1 205 ? 51.95700 14.06000 46.29100 0.407 54.18724 202 ARG A O 1
ATOM 1846 N N . THR A 1 206 ? 53.96600 15.07300 46.19600 1.000 52.25343 203 THR A N 1
ATOM 1847 C CA . THR A 1 206 ? 54.55700 14.04800 45.34500 1.000 57.93848 203 THR A CA 1
ATOM 1848 C C . THR A 1 206 ? 54.95600 12.83300 46.17500 1.000 60.09677 203 THR A C 1
ATOM 1849 O O . THR A 1 206 ? 55.79800 12.95900 47.07400 1.000 56.97284 203 THR A O 1
ATOM 1853 N N . PRO A 1 207 ? 54.40900 11.65300 45.89300 1.000 64.61907 204 PRO A N 1
ATOM 1854 C CA . PRO A 1 207 ? 54.74200 10.46700 46.69400 1.000 64.48713 204 PRO A CA 1
ATOM 1855 C C . PRO A 1 207 ? 56.22300 10.13800 46.62100 1.000 70.04196 204 PRO A C 1
ATOM 1856 O O . PRO A 1 207 ? 56.86700 10.29900 45.58100 1.000 64.88671 204 PRO A O 1
ATOM 1860 N N . ASP A 1 208 ? 56.76100 9.67700 47.75300 1.000 80.99618 205 ASP A N 1
ATOM 1861 C CA . ASP A 1 208 ? 58.15000 9.23000 47.85200 1.000 83.12282 205 ASP A CA 1
ATOM 1862 C C . ASP A 1 208 ? 59.13000 10.33700 47.47700 1.000 81.85838 205 ASP A C 1
ATOM 1863 O O . ASP A 1 208 ? 60.20200 10.07800 46.92700 1.000 77.34202 205 ASP A O 1
ATOM 1868 N N . ALA A 1 209 ? 58.77100 11.58100 47.77100 1.000 81.33188 206 ALA A N 1
ATOM 1869 C CA . ALA A 1 209 ? 59.61100 12.72500 47.46600 1.000 74.44174 206 ALA A CA 1
ATOM 1870 C C . ALA A 1 209 ? 59.86100 13.52800 48.73400 1.000 58.49557 206 ALA A C 1
ATOM 1871 O O . ALA A 1 209 ? 59.09800 13.45300 49.70300 1.000 73.54539 206 ALA A O 1
ATOM 1873 N N . GLU A 1 210 ? 60.95500 14.28900 48.71400 1.000 58.15570 207 GLU A N 1
ATOM 1874 C CA . GLU A 1 210 ? 61.28800 15.18200 49.81600 1.000 68.91862 207 GLU A CA 1
ATOM 1875 C C . GLU A 1 210 ? 60.11100 16.09100 50.15400 1.000 70.81352 207 GLU A C 1
ATOM 1876 O O . GLU A 1 210 ? 59.36500 16.52300 49.27100 1.000 60.34999 207 GLU A O 1
ATOM 1882 N N . ALA A 1 211 ? 59.93500 16.36400 51.44600 1.000 66.41131 208 ALA A N 1
ATOM 1883 C CA . ALA A 1 211 ? 58.85900 17.25000 51.87100 1.000 78.40653 208 ALA A CA 1
ATOM 1884 C C . ALA A 1 211 ? 58.96600 18.59000 51.15000 1.000 52.19059 208 ALA A C 1
ATOM 1885 O O . ALA A 1 211 ? 60.06500 19.08700 50.88800 1.000 62.39483 208 ALA A O 1
ATOM 1887 N N . GLY A 1 212 ? 57.81400 19.15900 50.80100 1.000 64.31099 209 GLY A N 1
ATOM 1888 C CA . GLY A 1 212 ? 57.77000 20.34200 49.97100 1.000 57.30795 209 GLY A CA 1
ATOM 1889 C C . GLY A 1 212 ? 57.62100 20.07000 48.48900 1.000 63.47922 209 GLY A C 1
ATOM 1890 O O . GLY A 1 212 ? 57.47200 21.02100 47.71200 1.000 45.39948 209 GLY A O 1
ATOM 1891 N N . THR A 1 213 ? 57.64900 18.80900 48.06600 1.000 51.61712 210 THR A N 1
ATOM 1892 C CA . THR A 1 213 ? 57.52300 18.47300 46.65600 1.000 48.42150 210 THR A CA 1
ATOM 1893 C C . THR A 1 213 ? 56.06100 18.23600 46.31300 1.000 49.93598 210 THR A C 1
ATOM 1894 O O . THR A 1 213 ? 55.36300 17.47100 46.99200 1.000 49.52897 210 THR A O 1
ATOM 1898 N N . TYR A 1 214 ? 55.60300 18.88900 45.25100 1.000 40.48318 211 TYR A N 1
ATOM 1899 C CA . TYR A 1 214 ? 54.23900 18.76200 44.77700 1.000 42.15433 211 TYR A CA 1
ATOM 1900 C C . TYR A 1 214 ? 54.23400 18.47100 43.29000 1.000 38.93708 211 TYR A C 1
ATOM 1901 O O . TYR A 1 214 ? 55.13900 18.87200 42.55700 1.000 44.49858 211 TYR A O 1
ATOM 1910 N N . THR A 1 215 ? 53.19400 17.78700 42.85300 1.000 38.99501 212 THR A N 1
ATOM 1911 C CA . THR A 1 215 ? 52.93800 17.55400 41.44200 1.000 40.55399 212 THR A CA 1
ATOM 1912 C C . THR A 1 215 ? 51.74200 18.38900 41.01700 1.000 37.76709 212 THR A C 1
ATOM 1913 O O . THR A 1 215 ? 50.64800 18.25000 41.57900 1.000 39.59555 212 THR A O 1
ATOM 1917 N N . ARG A 1 216 ? 51.93900 19.23300 40.01100 1.000 39.11076 213 ARG A N 1
ATOM 1918 C CA . ARG A 1 216 ? 50.83800 19.99800 39.44800 1.000 35.71001 213 ARG A CA 1
ATOM 1919 C C . ARG A 1 216 ? 50.24300 19.26700 38.25700 1.000 35.91973 213 ARG A C 1
ATOM 1920 O O . ARG A 1 216 ? 50.96600 18.88000 37.33400 1.000 39.33562 213 ARG A O 1
ATOM 1928 N N . THR A 1 217 ? 48.92300 19.09700 38.27000 1.000 34.45145 214 THR A N 1
ATOM 1929 C CA . THR A 1 217 ? 48.18100 18.72100 37.08200 1.000 32.01714 214 THR A CA 1
ATOM 1930 C C . THR A 1 217 ? 47.22300 19.85000 36.74000 1.000 37.39602 214 THR A C 1
ATOM 1931 O O . THR A 1 217 ? 46.69100 20.51500 37.63400 1.000 40.52244 214 THR A O 1
ATOM 1935 N N . ARG A 1 218 ? 47.03900 20.09400 35.44900 1.000 36.14330 215 ARG A N 1
ATOM 1936 C CA . ARG A 1 218 ? 46.12800 21.12800 34.97400 1.000 35.63440 215 ARG A CA 1
ATOM 1937 C C . ARG A 1 218 ? 45.09500 20.51300 34.05000 1.000 36.58628 215 ARG A C 1
ATOM 1938 O O . ARG A 1 218 ? 45.43100 19.69900 33.18300 1.000 40.89718 215 ARG A O 1
ATOM 1946 N N . GLU A 1 219 ? 43.83400 20.89900 34.24800 1.000 36.25110 216 GLU A N 1
ATOM 1947 C CA . GLU A 1 219 ? 42.72400 20.43900 33.43000 1.000 36.12461 216 GLU A CA 1
ATOM 1948 C C . GLU A 1 219 ? 41.88000 21.63700 33.03100 1.000 35.43032 216 GLU A C 1
ATOM 1949 O O . GLU A 1 219 ? 41.62300 22.52600 33.84900 1.000 36.03248 216 GLU A O 1
ATOM 1955 N N . LEU A 1 220 ? 41.43900 21.65200 31.77700 1.000 34.17699 217 LEU A N 1
ATOM 1956 C CA . LEU A 1 220 ? 40.56900 22.70900 31.28600 1.000 33.98931 217 LEU A CA 1
ATOM 1957 C C . LEU A 1 220 ? 39.12100 22.26500 31.44900 1.000 32.58786 217 LEU A C 1
ATOM 1958 O O . LEU A 1 220 ? 38.72700 21.22200 30.92000 1.000 36.39225 217 LEU A O 1
ATOM 1963 N N . HIS A 1 221 ? 38.34800 23.03400 32.20300 1.000 31.67433 218 HIS A N 1
ATOM 1964 C CA . HIS A 1 221 ? 36.91100 22.81200 32.33100 1.000 33.18697 218 HIS A CA 1
ATOM 1965 C C . HIS A 1 221 ? 36.20200 23.86000 31.48600 1.000 35.99840 218 HIS A C 1
ATOM 1966 O O . HIS A 1 221 ? 36.34100 25.06100 31.73900 1.000 36.37887 218 HIS A O 1
ATOM 1973 N N . ARG A 1 222 ? 35.46500 23.41500 30.47300 1.000 31.28479 219 ARG A N 1
ATOM 1974 C CA . ARG A 1 222 ? 34.83100 24.32200 29.52500 1.000 30.81400 219 ARG A CA 1
ATOM 1975 C C . ARG A 1 222 ? 33.33200 24.31100 29.77700 1.000 31.60693 219 ARG A C 1
ATOM 1976 O O . ARG A 1 222 ? 32.67200 23.28000 29.58800 1.000 33.86786 219 ARG A O 1
ATOM 1984 N N . PHE A 1 223 ? 32.80500 25.45300 30.20000 1.000 32.20212 220 PHE A N 1
ATOM 1985 C CA . PHE A 1 223 ? 31.40300 25.62200 30.55300 1.000 33.27538 220 PHE A CA 1
ATOM 1986 C C . PHE A 1 223 ? 30.65900 26.35000 29.44600 1.000 33.35031 220 PHE A C 1
ATOM 1987 O O . PHE A 1 223 ? 31.23800 27.13900 28.69500 1.000 34.70410 220 PHE A O 1
ATOM 1995 N N . HIS A 1 224 ? 29.35100 26.09800 29.37200 1.000 28.80881 221 HIS A N 1
ATOM 1996 C CA . HIS A 1 224 ? 28.46800 26.81700 28.47000 1.000 29.95790 221 HIS A CA 1
ATOM 1997 C C . HIS A 1 224 ? 27.33300 27.42400 29.27400 1.000 35.57336 221 HIS A C 1
ATOM 1998 O O . HIS A 1 224 ? 26.81000 26.79300 30.19400 1.000 32.07027 221 HIS A O 1
ATOM 2005 N N . GLU A 1 225 ? 26.96100 28.65600 28.94500 1.000 30.73077 222 GLU A N 1
ATOM 2006 C CA . GLU A 1 225 ? 25.75900 29.24100 29.51600 1.000 32.09593 222 GLU A CA 1
ATOM 2007 C C . GLU A 1 225 ? 24.56600 28.84000 28.66100 1.000 31.49856 222 GLU A C 1
ATOM 2008 O O . GLU A 1 225 ? 24.52700 29.14100 27.46200 1.000 37.17805 222 GLU A O 1
ATOM 2014 N N . HIS A 1 226 ? 23.61400 28.13900 29.27400 1.000 29.37343 223 HIS A N 1
ATOM 2015 C CA . HIS A 1 226 ? 22.31600 27.86400 28.67400 1.000 29.39169 223 HIS A CA 1
ATOM 2016 C C . HIS A 1 226 ? 21.31100 28.81700 29.31400 1.000 31.05551 223 HIS A C 1
ATOM 2017 O O . HIS A 1 226 ? 20.96800 28.66100 30.49200 1.000 32.10343 223 HIS A O 1
ATOM 2024 N N . THR A 1 227 ? 20.87800 29.81900 28.54900 1.000 32.72998 224 THR A N 1
ATOM 2025 C CA . THR A 1 227 ? 19.96800 30.83800 29.05400 1.000 35.42243 224 THR A CA 1
ATOM 2026 C C . THR A 1 227 ? 18.58900 30.24700 29.31200 1.000 30.12757 224 THR A C 1
ATOM 2027 O O . THR A 1 227 ? 18.24200 29.16500 28.81500 1.000 31.70261 224 THR A O 1
ATOM 2031 N N . HIS A 1 228 ? 17.77700 30.98500 30.08000 1.000 31.60904 225 HIS A N 1
ATOM 2032 C CA . HIS A 1 228 ? 16.41200 30.52200 30.31300 1.000 32.89706 225 HIS A CA 1
ATOM 2033 C C . HIS A 1 228 ? 15.68600 30.33200 28.99500 1.000 35.95844 225 HIS A C 1
ATOM 2034 O O . HIS A 1 228 ? 15.00600 29.32200 28.78500 1.000 34.37245 225 HIS A O 1
ATOM 2041 N N . THR A 1 229 ? 15.83300 31.29300 28.08100 1.000 35.22682 226 THR A N 1
ATOM 2042 C CA . THR A 1 229 ? 15.09800 31.19800 26.82800 1.000 41.01244 226 THR A CA 1
ATOM 2043 C C . THR A 1 229 ? 15.53000 29.97600 26.02100 1.000 37.83497 226 THR A C 1
ATOM 2044 O O . THR A 1 229 ? 14.69000 29.28500 25.43100 1.000 37.14644 226 THR A O 1
ATOM 2048 N N A SER A 1 230 ? 16.82900 29.67600 25.99800 0.688 33.60140 227 SER A N 1
ATOM 2049 N N B SER A 1 230 ? 16.83400 29.68400 26.00700 0.312 33.70163 227 SER A N 1
ATOM 2050 C CA A SER A 1 230 ? 17.27500 28.48000 25.28400 0.688 38.04737 227 SER A CA 1
ATOM 2051 C CA B SER A 1 230 ? 17.32800 28.49200 25.32200 0.312 37.96062 227 SER A CA 1
ATOM 2052 C C A SER A 1 230 ? 16.79900 27.19800 25.96700 0.688 34.95621 227 SER A C 1
ATOM 2053 C C B SER A 1 230 ? 16.79900 27.21700 25.97000 0.312 34.97397 227 SER A C 1
ATOM 2054 O O A SER A 1 230 ? 16.36200 26.25700 25.29000 0.688 36.73972 227 SER A O 1
ATOM 2055 O O B SER A 1 230 ? 16.33600 26.30100 25.27700 0.312 36.69510 227 SER A O 1
ATOM 2060 N N . VAL A 1 231 ? 16.86900 27.13200 27.30100 1.000 30.72654 228 VAL A N 1
ATOM 2061 C CA . VAL A 1 231 ? 16.42500 25.91500 27.98900 1.000 31.52547 228 VAL A CA 1
ATOM 2062 C C . VAL A 1 231 ? 14.94700 25.65900 27.72200 1.000 31.81026 228 VAL A C 1
ATOM 2063 O O . VAL A 1 231 ? 14.54100 24.51900 27.45400 1.000 31.85820 228 VAL A O 1
ATOM 2067 N N . ARG A 1 232 ? 14.11800 26.70200 27.79600 1.000 30.81735 229 ARG A N 1
ATOM 2068 C CA . ARG A 1 232 ? 12.68800 26.51500 27.54300 1.000 33.07534 229 ARG A CA 1
ATOM 2069 C C . ARG A 1 232 ? 12.44100 26.02000 26.12200 1.000 36.11394 229 ARG A C 1
ATOM 2070 O O . ARG A 1 232 ? 11.60900 25.13300 25.90100 1.000 33.59257 229 ARG A O 1
ATOM 2078 N N A ARG A 1 233 ? 13.15200 26.58400 25.14200 0.571 36.51542 230 ARG A N 1
ATOM 2079 N N B ARG A 1 233 ? 13.16800 26.57900 25.15100 0.429 36.48644 230 ARG A N 1
ATOM 2080 C CA A ARG A 1 233 ? 12.94900 26.16800 23.75800 0.571 37.91244 230 ARG A CA 1
ATOM 2081 C CA B ARG A 1 233 ? 12.98900 26.20200 23.75300 0.429 37.91373 230 ARG A CA 1
ATOM 2082 C C A ARG A 1 233 ? 13.35500 24.71400 23.56300 0.571 35.75877 230 ARG A C 1
ATOM 2083 C C B ARG A 1 233 ? 13.38600 24.74900 23.52200 0.429 35.80306 230 ARG A C 1
ATOM 2084 O O A ARG A 1 233 ? 12.61000 23.92200 22.97300 0.571 36.30882 230 ARG A O 1
ATOM 2085 O O B ARG A 1 233 ? 12.66000 23.99100 22.86700 0.429 36.35660 230 ARG A O 1
ATOM 2100 N N . LEU A 1 234 ? 14.53800 24.34500 24.06500 1.000 33.35797 231 LEU A N 1
ATOM 2101 C CA . LEU A 1 234 ? 15.02400 22.97700 23.89700 1.000 32.53465 231 LEU A CA 1
ATOM 2102 C C . LEU A 1 234 ? 14.17900 21.97300 24.67600 1.000 37.13714 231 LEU A C 1
ATOM 2103 O O . LEU A 1 234 ? 13.97100 20.84700 24.20600 1.000 36.55214 231 LEU A O 1
ATOM 2108 N N . ALA A 1 235 ? 13.67200 22.35600 25.85100 1.000 33.04465 232 ALA A N 1
ATOM 2109 C CA . ALA A 1 235 ? 12.79900 21.45400 26.60100 1.000 33.19286 232 ALA A CA 1
ATOM 2110 C C . ALA A 1 235 ? 11.51400 21.17600 25.83400 1.000 35.95373 232 ALA A C 1
ATOM 2111 O O . ALA A 1 235 ? 11.05100 20.02700 25.77100 1.000 33.85700 232 ALA A O 1
ATOM 2113 N N . ALA A 1 236 ? 10.92600 22.21800 25.24300 1.000 34.21496 233 ALA A N 1
ATOM 2114 C CA . ALA A 1 236 ? 9.71100 22.02700 24.46000 1.000 34.41340 233 ALA A CA 1
ATOM 2115 C C . ALA A 1 236 ? 9.98500 21.15700 23.23900 1.000 40.83347 233 ALA A C 1
ATOM 2116 O O . ALA A 1 236 ? 9.18800 20.26800 22.90700 1.000 39.16896 233 ALA A O 1
ATOM 2118 N N . GLU A 1 237 ? 11.11700 21.39000 22.56700 1.000 37.29500 234 GLU A N 1
ATOM 2119 C CA . GLU A 1 237 ? 11.47900 20.58300 21.40600 1.000 39.67312 234 GLU A CA 1
ATOM 2120 C C . GLU A 1 237 ? 11.64500 19.11500 21.77200 1.000 38.64802 234 GLU A C 1
ATOM 2121 O O . GLU A 1 237 ? 11.33100 18.23600 20.96100 1.000 41.51195 234 GLU A O 1
ATOM 2127 N N . ALA A 1 238 ? 12.13700 18.83600 22.97700 1.000 36.98831 235 ALA A N 1
ATOM 2128 C CA . ALA A 1 238 ? 12.38200 17.46700 23.40900 1.000 34.26325 235 ALA A CA 1
ATOM 2129 C C . ALA A 1 238 ? 11.11100 16.74300 23.81700 1.000 39.79228 235 ALA A C 1
ATOM 2130 O O . ALA A 1 238 ? 11.16100 15.52700 24.02900 1.000 43.19962 235 ALA A O 1
ATOM 2132 N N . GLY A 1 239 ? 9.99700 17.45300 23.94700 1.000 40.66057 236 GLY A N 1
ATOM 2133 C CA . GLY A 1 239 ? 8.75200 16.86900 24.38600 1.000 41.23326 236 GLY A CA 1
ATOM 2134 C C . GLY A 1 239 ? 8.44000 17.02000 25.86000 1.000 41.86208 236 GLY A C 1
ATOM 2135 O O . GLY A 1 239 ? 7.74200 16.16400 26.41500 1.000 43.85519 236 GLY A O 1
ATOM 2136 N N . PHE A 1 240 ? 8.95300 18.05600 26.51700 1.000 36.41589 237 PHE A N 1
ATOM 2137 C CA . PHE A 1 240 ? 8.58400 18.37500 27.88900 1.000 31.02196 237 PHE A CA 1
ATOM 2138 C C . PHE A 1 240 ? 7.49500 19.44100 27.85500 1.000 37.05368 237 PHE A C 1
ATOM 2139 O O . PHE A 1 240 ? 7.69000 20.50500 27.25800 1.000 38.85225 237 PHE A O 1
ATOM 2147 N N . SER A 1 241 ? 6.35200 19.15700 28.49300 1.000 32.57923 238 SER A N 1
ATOM 2148 C CA . SER A 1 241 ? 5.21400 20.06900 28.42900 1.000 35.89647 238 SER A CA 1
ATOM 2149 C C . SER A 1 241 ? 5.32700 21.24600 29.39600 1.000 39.16016 238 SER A C 1
ATOM 2150 O O . SER A 1 241 ? 4.59500 22.23400 29.23600 1.000 38.99465 238 SER A O 1
ATOM 2153 N N . SER A 1 242 ? 6.21500 21.17600 30.38400 1.000 34.25697 239 SER A N 1
ATOM 2154 C CA . SER A 1 242 ? 6.45500 22.32300 31.25000 1.000 35.98019 239 SER A CA 1
ATOM 2155 C C . SER A 1 242 ? 7.91000 22.32200 31.68400 1.000 33.68567 239 SER A C 1
ATOM 2156 O O . SER A 1 242 ? 8.56100 21.27700 31.72800 1.000 32.72335 239 SER A O 1
ATOM 2159 N N . ALA A 1 243 ? 8.41300 23.51700 31.98800 1.000 34.00158 240 ALA A N 1
ATOM 2160 C CA . ALA A 1 243 ? 9.79600 23.70400 32.41800 1.000 34.35006 240 ALA A CA 1
ATOM 2161 C C . ALA A 1 243 ? 9.83100 24.95400 33.27800 1.000 39.65341 240 ALA A C 1
ATOM 2162 O O . ALA A 1 243 ? 9.47900 26.03700 32.79800 1.000 41.78201 240 ALA A O 1
ATOM 2164 N N A GLU A 1 244 ? 10.18300 24.79500 34.55300 0.566 30.69758 241 GLU A N 1
ATOM 2165 N N B GLU A 1 244 ? 10.23800 24.82000 34.53600 0.434 30.78589 241 GLU A N 1
ATOM 2166 C CA A GLU A 1 244 ? 10.29100 25.90700 35.49000 0.566 32.72830 241 GLU A CA 1
ATOM 2167 C CA B GLU A 1 244 ? 10.28100 25.96100 35.44200 0.434 32.73453 241 GLU A CA 1
ATOM 2168 C C A GLU A 1 244 ? 11.73700 26.05100 35.94100 0.566 30.82126 241 GLU A C 1
ATOM 2169 C C B GLU A 1 244 ? 11.64900 26.05000 36.09900 0.434 31.00921 241 GLU A C 1
ATOM 2170 O O A GLU A 1 244 ? 12.48500 25.07200 35.98800 0.566 29.81149 241 GLU A O 1
ATOM 2171 O O B GLU A 1 244 ? 12.25300 25.03000 36.43700 0.434 28.79450 241 GLU A O 1
ATOM 2182 N N . VAL A 1 245 ? 12.13300 27.27300 36.28700 1.000 28.46630 242 VAL A N 1
ATOM 2183 C CA . VAL A 1 245 ? 13.46600 27.51700 36.82300 1.000 28.01335 242 VAL A CA 1
ATOM 2184 C C . VAL A 1 245 ? 13.34900 28.28200 38.13500 1.000 31.89507 242 VAL A C 1
ATOM 2185 O O . VAL A 1 245 ? 12.46300 29.13500 38.29700 1.000 36.01912 242 VAL A O 1
ATOM 2189 N N . HIS A 1 246 ? 14.21900 27.94800 39.08300 1.000 28.68532 243 HIS A N 1
ATOM 2190 C CA . HIS A 1 246 ? 14.28500 28.59900 40.38200 1.000 30.50164 243 HIS A CA 1
ATOM 2191 C C . HIS A 1 246 ? 15.73400 28.83400 40.77100 1.000 31.12651 243 HIS A C 1
ATOM 2192 O O . HIS A 1 246 ? 16.66100 28.25300 40.19900 1.000 29.89886 243 HIS A O 1
ATOM 2199 N N . ASP A 1 247 ? 15.92500 29.70700 41.76200 1.000 31.38332 244 ASP A N 1
ATOM 2200 C CA . ASP A 1 247 ? 17.26000 30.06100 42.22500 1.000 31.95560 244 ASP A CA 1
ATOM 2201 C C . ASP A 1 247 ? 17.81100 28.98400 43.16000 1.000 33.51804 244 ASP A C 1
ATOM 2202 O O . ASP A 1 247 ? 17.22800 28.72200 44.21400 1.000 34.55488 244 ASP A O 1
ATOM 2207 N N . ASN A 1 248 ? 18.91900 28.36400 42.75800 1.000 29.90742 245 ASN A N 1
ATOM 2208 C CA . ASN A 1 248 ? 19.77000 27.51100 43.59600 1.000 28.95567 245 ASN A CA 1
ATOM 2209 C C . ASN A 1 248 ? 18.99200 26.63700 44.58300 1.000 29.67047 245 ASN A C 1
ATOM 2210 O O . ASN A 1 248 ? 19.16400 26.70800 45.80200 1.000 33.02120 245 ASN A O 1
ATOM 2215 N N . TRP A 1 249 ? 18.17100 25.74600 44.03000 1.000 30.74405 246 TRP A N 1
ATOM 2216 C CA . TRP A 1 249 ? 17.54200 24.68500 44.82300 1.000 30.00055 246 TRP A CA 1
ATOM 2217 C C . TRP A 1 249 ? 16.68500 25.26500 45.94600 1.000 32.52222 246 TRP A C 1
ATOM 2218 O O . TRP A 1 249 ? 16.63000 24.72700 47.05000 1.000 33.86235 246 TRP A O 1
ATOM 2229 N N . THR A 1 250 ? 16.02500 26.39600 45.65900 1.000 34.76584 247 THR A N 1
ATOM 2230 C CA . THR A 1 250 ? 15.02100 26.99500 46.53000 1.000 32.51375 247 THR A CA 1
ATOM 2231 C C . THR A 1 250 ? 13.77300 27.29500 45.70600 1.000 33.99278 247 THR A C 1
ATOM 2232 O O . THR A 1 250 ? 13.74600 27.10400 44.48800 1.000 32.38551 247 THR A O 1
ATOM 2236 N N . SER A 1 251 ? 12.74200 27.79500 46.37700 1.000 36.27992 248 SER A N 1
ATOM 2237 C CA . SER A 1 251 ? 11.51300 28.20500 45.71200 1.000 41.51589 248 SER A CA 1
ATOM 2238 C C . SER A 1 251 ? 11.55300 29.65800 45.25700 1.000 40.72070 248 SER A C 1
ATOM 2239 O O . SER A 1 251 ? 10.53000 30.18600 44.80200 1.000 39.12555 248 SER A O 1
ATOM 2242 N N A ARG A 1 252 ? 12.69700 30.32400 45.39600 0.518 34.64502 249 ARG A N 1
ATOM 2243 N N B ARG A 1 252 ? 12.68400 30.30600 45.36800 0.482 34.63764 249 ARG A N 1
ATOM 2244 C CA A ARG A 1 252 ? 12.82900 31.70700 44.96500 0.518 34.96973 249 ARG A CA 1
ATOM 2245 C CA B ARG A 1 252 ? 12.71600 31.69800 44.96100 0.482 34.89723 249 ARG A CA 1
ATOM 2246 C C A ARG A 1 252 ? 12.95100 31.78000 43.44400 0.518 33.74394 249 ARG A C 1
ATOM 2247 C C B ARG A 1 252 ? 12.99200 31.80700 43.46700 0.482 33.85287 249 ARG A C 1
ATOM 2248 O O A ARG A 1 252 ? 13.41700 30.83400 42.80500 0.518 32.93020 249 ARG A O 1
ATOM 2249 O O B ARG A 1 252 ? 13.59200 30.91200 42.86400 0.482 32.40922 249 ARG A O 1
ATOM 2264 N N . PRO A 1 253 ? 12.56500 32.90300 42.84000 1.000 35.88468 250 PRO A N 1
ATOM 2265 C CA . PRO A 1 253 ? 12.72200 33.03500 41.38600 1.000 38.96832 250 PRO A CA 1
ATOM 2266 C C . PRO A 1 253 ? 14.18100 33.06800 40.96600 1.000 32.41902 250 PRO A C 1
ATOM 2267 O O . PRO A 1 253 ? 15.04700 33.59700 41.67200 1.000 34.74571 250 PRO A O 1
ATOM 2271 N N . SER A 1 254 ? 14.44300 32.50200 39.79200 1.000 31.79524 251 SER A N 1
ATOM 2272 C CA . SER A 1 254 ? 15.74200 32.69300 39.16000 1.000 33.04614 251 SER A CA 1
ATOM 2273 C C . SER A 1 254 ? 15.83600 34.10600 38.60000 1.000 35.77555 251 SER A C 1
ATOM 2274 O O . SER A 1 254 ? 14.85900 34.65100 38.07800 1.000 33.53030 251 SER A O 1
ATOM 2277 N N . THR A 1 255 ? 17.01500 34.72800 38.76300 1.000 31.29460 252 THR A N 1
ATOM 2278 C CA . THR A 1 255 ? 17.20900 36.11100 38.34500 1.000 30.35161 252 THR A CA 1
ATOM 2279 C C . THR A 1 255 ? 18.55000 36.26800 37.62600 1.000 31.50635 252 THR A C 1
ATOM 2280 O O . THR A 1 255 ? 19.36000 35.32800 37.62200 1.000 29.93133 252 THR A O 1
ATOM 2284 N N . PRO A 1 256 ? 18.82700 37.43000 37.02400 1.000 31.54508 253 PRO A N 1
ATOM 2285 C CA . PRO A 1 256 ? 20.15100 37.64400 36.41200 1.000 34.85774 253 PRO A CA 1
ATOM 2286 C C . PRO A 1 256 ? 21.29600 37.57100 37.40600 1.000 36.18000 253 PRO A C 1
ATOM 2287 O O . PRO A 1 256 ? 22.45600 37.55400 36.97800 1.000 36.87081 253 PRO A O 1
ATOM 2291 N N . GLU A 1 257 ? 21.01400 37.53200 38.70500 1.000 32.57305 254 GLU A N 1
ATOM 2292 C CA . GLU A 1 257 ? 22.05600 37.43600 39.71800 1.000 33.68727 254 GLU A CA 1
ATOM 2293 C C . GLU A 1 257 ? 22.29800 36.01100 40.19000 1.000 34.51651 254 GLU A C 1
ATOM 2294 O O . GLU A 1 257 ? 23.25200 35.78700 40.93800 1.000 34.88076 254 GLU A O 1
ATOM 2300 N N . SER A 1 258 ? 21.45700 35.05800 39.79500 1.000 30.44697 255 SER A N 1
ATOM 2301 C CA . SER A 1 258 ? 21.52600 33.72600 40.38400 1.000 30.54044 255 SER A CA 1
ATOM 2302 C C . SER A 1 258 ? 22.85800 33.05500 40.07100 1.000 29.95988 255 SER A C 1
ATOM 2303 O O . SER A 1 258 ? 23.34200 33.09100 38.93800 1.000 31.86302 255 SER A O 1
ATOM 2306 N N A MET A 1 259 ? 23.46200 32.44500 41.08900 0.748 29.53373 256 MET A N 1
ATOM 2307 N N B MET A 1 259 ? 23.44300 32.43900 41.10000 0.252 29.76819 256 MET A N 1
ATOM 2308 C CA A MET A 1 259 ? 24.69100 31.70000 40.85200 0.748 35.20074 256 MET A CA 1
ATOM 2309 C CA B MET A 1 259 ? 24.68400 31.69000 40.94900 0.252 35.07918 256 MET A CA 1
ATOM 2310 C C A MET A 1 259 ? 24.40700 30.31600 40.28700 0.748 31.40371 256 MET A C 1
ATOM 2311 C C B MET A 1 259 ? 24.43000 30.31200 40.34700 0.252 31.50189 256 MET A C 1
ATOM 2312 O O A MET A 1 259 ? 25.17900 29.82400 39.45600 0.748 31.45684 256 MET A O 1
ATOM 2313 O O B MET A 1 259 ? 25.24700 29.81300 39.56500 0.252 31.60357 256 MET A O 1
ATOM 2322 N N . TYR A 1 260 ? 23.30600 29.69000 40.70100 1.000 30.14894 257 TYR A N 1
ATOM 2323 C CA . TYR A 1 260 ? 22.91300 28.38700 40.18200 1.000 29.87276 257 TYR A CA 1
ATOM 2324 C C . TYR A 1 260 ? 21.41800 28.41300 39.90500 1.000 31.86433 257 TYR A C 1
ATOM 2325 O O . TYR A 1 260 ? 20.65400 28.96100 40.70100 1.000 29.62418 257 TYR A O 1
ATOM 2334 N N . ASP A 1 261 ? 21.01200 27.86000 38.76700 1.000 26.95263 258 ASP A N 1
ATOM 2335 C CA . ASP A 1 261 ? 19.60600 27.75400 38.38900 1.000 23.57239 258 ASP A CA 1
ATOM 2336 C C . ASP A 1 261 ? 19.18000 26.29300 38.46900 1.000 27.11841 258 ASP A C 1
ATOM 2337 O O . ASP A 1 261 ? 19.92700 25.39900 38.05900 1.000 29.25778 258 ASP A O 1
ATOM 2342 N N . THR A 1 262 ? 17.99100 26.05900 39.01000 1.000 26.82224 259 THR A N 1
ATOM 2343 C CA . THR A 1 262 ? 17.46100 24.70700 39.17600 1.000 29.42252 259 THR A CA 1
ATOM 2344 C C . THR A 1 262 ? 16.23600 24.55800 38.28900 1.000 29.40802 259 THR A C 1
ATOM 2345 O O . THR A 1 262 ? 15.27700 25.32400 38.42000 1.000 27.15165 259 THR A O 1
ATOM 2349 N N . TRP A 1 263 ? 16.27500 23.58500 37.38300 1.000 27.15078 260 TRP A N 1
ATOM 2350 C CA . TRP A 1 263 ? 15.22900 23.38400 36.38300 1.000 25.84236 260 TRP A CA 1
ATOM 2351 C C . TRP A 1 263 ? 14.38200 22.16800 36.74200 1.000 26.60631 260 TRP A C 1
ATOM 2352 O O . TRP A 1 263 ? 14.93100 21.10200 37.04200 1.000 27.47783 260 TRP A O 1
ATOM 2363 N N . THR A 1 264 ? 13.05800 22.32600 36.67600 1.000 26.48641 261 THR A N 1
ATOM 2364 C CA . THR A 1 264 ? 12.10500 21.23500 36.88300 1.000 31.79364 261 THR A CA 1
ATOM 2365 C C . THR A 1 264 ? 11.28100 21.06500 35.61000 1.000 30.07943 261 THR A C 1
ATOM 2366 O O . THR A 1 264 ? 10.47900 21.93800 35.26600 1.000 31.80915 261 THR A O 1
ATOM 2370 N N . LEU A 1 265 ? 11.47500 19.93500 34.92200 1.000 29.70580 262 LEU A N 1
ATOM 2371 C CA . LEU A 1 265 ? 10.84600 19.65900 33.63900 1.000 29.94197 262 LEU A CA 1
ATOM 2372 C C . LEU A 1 265 ? 9.88800 18.48500 33.78500 1.000 30.12666 262 LEU A C 1
ATOM 2373 O O . LEU A 1 265 ? 10.19600 17.51900 34.48800 1.000 28.31809 262 LEU A O 1
ATOM 2378 N N . THR A 1 266 ? 8.74800 18.56300 33.10000 1.000 30.27489 263 THR A N 1
ATOM 2379 C CA . THR A 1 266 ? 7.75200 17.49500 33.09500 1.000 30.67888 263 THR A CA 1
ATOM 2380 C C . THR A 1 266 ? 7.51500 17.01600 31.66900 1.000 33.81695 263 THR A C 1
ATOM 2381 O O . THR A 1 266 ? 7.23100 17.82400 30.78300 1.000 33.68779 263 THR A O 1
ATOM 2385 N N A ARG A 1 267 ? 7.61400 15.70100 31.46100 0.634 33.93374 264 ARG A N 1
ATOM 2386 N N B ARG A 1 267 ? 7.64700 15.70800 31.45300 0.366 33.92257 264 ARG A N 1
ATOM 2387 C CA A ARG A 1 267 ? 7.42900 15.10600 30.14200 0.634 34.39605 264 ARG A CA 1
ATOM 2388 C CA B ARG A 1 267 ? 7.43600 15.14100 30.12900 0.366 34.45840 264 ARG A CA 1
ATOM 2389 C C A ARG A 1 267 ? 5.97600 15.22000 29.68400 0.634 39.34109 264 ARG A C 1
ATOM 2390 C C B ARG A 1 267 ? 5.98200 15.30300 29.70600 0.366 39.18376 264 ARG A C 1
ATOM 2391 O O A ARG A 1 267 ? 5.04700 14.91700 30.44300 0.634 38.44740 264 ARG A O 1
ATOM 2392 O O B ARG A 1 267 ? 5.06100 15.13800 30.51000 0.366 38.60446 264 ARG A O 1
ATOM 2407 N N . GLY A 1 268 ? 5.77900 15.62100 28.43100 1.000 37.55247 265 GLY A N 1
ATOM 2408 C CA . GLY A 1 268 ? 4.44900 15.71700 27.86600 1.000 39.96964 265 GLY A CA 1
ATOM 2409 C C . GLY A 1 268 ? 3.84900 14.35600 27.55100 1.000 43.97941 265 GLY A C 1
ATOM 2410 O O . GLY A 1 268 ? 4.39000 13.29700 27.87400 1.000 48.90623 265 GLY A O 1
ATOM 2411 N N . VAL A 1 269 ? 2.69500 14.39000 26.88200 1.000 47.32522 266 VAL A N 1
ATOM 2412 C CA . VAL A 1 269 ? 1.94400 13.16000 26.65200 1.000 54.19390 266 VAL A CA 1
ATOM 2413 C C . VAL A 1 269 ? 2.16300 12.56700 25.26600 1.000 64.03922 266 VAL A C 1
ATOM 2414 O O . VAL A 1 269 ? 1.67400 11.45800 24.99900 1.000 72.43725 266 VAL A O 1
ATOM 2418 N N . LEU A 1 270 ? 2.87900 13.25700 24.38300 1.000 75.64936 267 LEU A N 1
ATOM 2419 C CA . LEU A 1 270 ? 3.11900 12.76700 23.03100 1.000 86.58485 267 LEU A CA 1
ATOM 2420 C C . LEU A 1 270 ? 4.41800 11.97000 23.00700 1.000 86.31295 267 LEU A C 1
ATOM 2421 O O . LEU A 1 270 ? 5.47400 12.48200 23.39200 1.000 77.58069 267 LEU A O 1
ATOM 2423 N N A GLU A 1 271 ? 4.33400 10.71700 22.57200 0.634 90.76383 268 GLU A N 1
ATOM 2424 N N B GLU A 1 271 ? 4.34600 10.72700 22.54500 0.366 90.68540 268 GLU A N 1
ATOM 2425 C CA A GLU A 1 271 ? 5.50400 9.85000 22.49200 0.634 92.83861 268 GLU A CA 1
ATOM 2426 C CA B GLU A 1 271 ? 5.54300 9.90200 22.42500 0.366 92.71097 268 GLU A CA 1
ATOM 2427 C C A GLU A 1 271 ? 6.27000 10.09700 21.19300 0.634 96.28882 268 GLU A C 1
ATOM 2428 C C B GLU A 1 271 ? 6.13300 10.01300 21.02200 0.366 96.38770 268 GLU A C 1
ATOM 2429 O O A GLU A 1 271 ? 6.05200 9.41200 20.19200 0.634 104.67519 268 GLU A O 1
ATOM 2430 O O B GLU A 1 271 ? 5.78400 9.24200 20.12700 0.366 103.35720 268 GLU A O 1
ATOM 2441 N N A HIS A 1 272 ? 7.16300 11.08300 21.21500 0.634 87.88558 269 HIS A N 1
ATOM 2442 N N B HIS A 1 272 ? 7.02500 10.98200 20.83600 0.366 88.93705 269 HIS A N 1
ATOM 2443 N N . VAL B 1 6 ? 48.90700 24.51800 59.99300 1.000 96.52308 3 VAL B N 1
ATOM 2444 C CA . VAL B 1 6 ? 50.17300 24.87400 59.36200 1.000 104.36570 3 VAL B CA 1
ATOM 2445 C C . VAL B 1 6 ? 50.43500 26.37700 59.48800 1.000 105.82591 3 VAL B C 1
ATOM 2446 O O . VAL B 1 6 ? 49.95100 27.16900 58.67600 1.000 98.52989 3 VAL B O 1
ATOM 2448 N N A ASP B 1 7 ? 51.19400 26.76300 60.50900 0.500 100.55170 4 ASP B N 1
ATOM 2449 N N B ASP B 1 7 ? 51.20800 26.75800 60.50400 0.500 100.54774 4 ASP B N 1
ATOM 2450 C CA A ASP B 1 7 ? 51.53300 28.15800 60.74900 0.500 101.59199 4 ASP B CA 1
ATOM 2451 C CA B ASP B 1 7 ? 51.53600 28.15400 60.76100 0.500 101.59283 4 ASP B CA 1
ATOM 2452 C C A ASP B 1 7 ? 52.95700 28.45000 60.28800 0.500 95.08645 4 ASP B C 1
ATOM 2453 C C B ASP B 1 7 ? 52.95600 28.45300 60.29700 0.500 95.08738 4 ASP B C 1
ATOM 2454 O O A ASP B 1 7 ? 53.84900 27.60200 60.38000 0.500 93.05210 4 ASP B O 1
ATOM 2455 O O B ASP B 1 7 ? 53.84700 27.60500 60.39900 0.500 93.05425 4 ASP B O 1
ATOM 2464 N N . VAL B 1 8 ? 53.15900 29.66300 59.79400 1.000 83.45494 5 VAL B N 1
ATOM 2465 C CA . VAL B 1 8 ? 54.41100 30.08400 59.17500 1.000 72.34310 5 VAL B CA 1
ATOM 2466 C C . VAL B 1 8 ? 55.05500 31.14200 60.06600 1.000 71.09647 5 VAL B C 1
ATOM 2467 O O . VAL B 1 8 ? 54.41900 32.16200 60.36300 1.000 70.30213 5 VAL B O 1
ATOM 2471 N N . PRO B 1 9 ? 56.28700 30.93800 60.53000 1.000 70.53991 6 PRO B N 1
ATOM 2472 C CA . PRO B 1 9 ? 57.00500 31.98200 61.26600 1.000 64.16713 6 PRO B CA 1
ATOM 2473 C C . PRO B 1 9 ? 57.71900 32.94000 60.31800 1.000 49.92738 6 PRO B C 1
ATOM 2474 O O . PRO B 1 9 ? 57.90000 32.66500 59.12800 1.000 55.10989 6 PRO B O 1
ATOM 2478 N N . VAL B 1 10 ? 58.13100 34.07900 60.87400 1.000 58.59049 7 VAL B N 1
ATOM 2479 C CA . VAL B 1 10 ? 58.86600 35.07900 60.10500 1.000 51.38473 7 VAL B CA 1
ATOM 2480 C C . VAL B 1 10 ? 60.30400 34.60900 59.92700 1.000 49.59639 7 VAL B C 1
ATOM 2481 O O . VAL B 1 10 ? 61.01700 34.37900 60.90900 1.000 51.75333 7 VAL B O 1
ATOM 2485 N N . SER B 1 11 ? 60.73500 34.47600 58.67600 1.000 43.86226 8 SER B N 1
ATOM 2486 C CA . SER B 1 11 ? 62.12100 34.14600 58.39600 1.000 44.71410 8 SER B CA 1
ATOM 2487 C C . SER B 1 11 ? 62.99500 35.38000 58.55300 1.000 36.51429 8 SER B C 1
ATOM 2488 O O . SER B 1 11 ? 62.53200 36.52200 58.45900 1.000 36.13584 8 SER B O 1
ATOM 2491 N N A SER B 1 12 ? 64.28100 35.13700 58.80300 0.617 43.13667 9 SER B N 1
ATOM 2492 N N B SER B 1 12 ? 64.28400 35.13400 58.79800 0.383 43.11626 9 SER B N 1
ATOM 2493 C CA A SER B 1 12 ? 65.23400 36.23900 58.83300 0.617 39.88292 9 SER B CA 1
ATOM 2494 C CA B SER B 1 12 ? 65.24800 36.22900 58.82400 0.383 39.95206 9 SER B CA 1
ATOM 2495 C C A SER B 1 12 ? 65.29500 36.95200 57.48800 0.617 40.84157 9 SER B C 1
ATOM 2496 C C B SER B 1 12 ? 65.28400 36.95400 57.48600 0.383 40.78744 9 SER B C 1
ATOM 2497 O O A SER B 1 12 ? 65.47700 38.17700 57.44200 0.617 37.30833 9 SER B O 1
ATOM 2498 O O B SER B 1 12 ? 65.43700 38.18200 57.43900 0.383 37.34932 9 SER B O 1
ATOM 2503 N N . ASP B 1 13 ? 65.14000 36.21600 56.38400 1.000 37.48152 10 ASP B N 1
ATOM 2504 C CA . ASP B 1 13 ? 65.06200 36.81000 55.04800 1.000 35.03518 10 ASP B CA 1
ATOM 2505 C C . ASP B 1 13 ? 63.84900 36.28200 54.29700 1.000 32.43818 10 ASP B C 1
ATOM 2506 O O . ASP B 1 13 ? 63.93900 35.28500 53.56400 1.000 32.24059 10 ASP B O 1
ATOM 2511 N N . PRO B 1 14 ? 62.70800 36.96400 54.41100 1.000 30.64095 11 PRO B N 1
ATOM 2512 C CA . PRO B 1 14 ? 61.51300 36.54300 53.66200 1.000 33.28875 11 PRO B CA 1
ATOM 2513 C C . PRO B 1 14 ? 61.68900 36.55700 52.15400 1.000 33.81513 11 PRO B C 1
ATOM 2514 O O . PRO B 1 14 ? 60.93300 35.87600 51.45500 1.000 33.55561 11 PRO B O 1
ATOM 2518 N N . TYR B 1 15 ? 62.64700 37.31300 51.62400 1.000 28.51067 12 TYR B N 1
ATOM 2519 C CA . TYR B 1 15 ? 62.84000 37.41300 50.18400 1.000 26.23982 12 TYR B CA 1
ATOM 2520 C C . TYR B 1 15 ? 63.81900 36.38100 49.62700 1.000 26.99417 12 TYR B C 1
ATOM 2521 O O . TYR B 1 15 ? 64.04000 36.35900 48.41200 1.000 28.05492 12 TYR B O 1
ATOM 2530 N N . ALA B 1 16 ? 64.38100 35.50300 50.46500 1.000 28.05152 13 ALA B N 1
ATOM 2531 C CA . ALA B 1 16 ? 65.40700 34.58500 49.97100 1.000 29.36263 13 ALA B CA 1
ATOM 2532 C C . ALA B 1 16 ? 64.86600 33.68800 48.86700 1.000 33.20953 13 ALA B C 1
ATOM 2533 O O . ALA B 1 16 ? 65.54400 33.43900 47.86500 1.000 30.73102 13 ALA B O 1
ATOM 2535 N N . ASN B 1 17 ? 63.64200 33.19800 49.02700 1.000 32.47958 14 ASN B N 1
ATOM 2536 C CA . ASN B 1 17 ? 63.04100 32.31000 48.04800 1.000 30.91520 14 ASN B CA 1
ATOM 2537 C C . ASN B 1 17 ? 62.34900 33.05200 46.92100 1.000 30.92539 14 ASN B C 1
ATOM 2538 O O . ASN B 1 17 ? 61.88800 32.41300 45.97400 1.000 32.64883 14 ASN B O 1
ATOM 2543 N N . LEU B 1 18 ? 62.26400 34.37500 47.00700 1.000 28.58887 15 LEU B N 1
ATOM 2544 C CA . LEU B 1 18 ? 61.55900 35.17700 46.02100 1.000 28.24521 15 LEU B CA 1
ATOM 2545 C C . LEU B 1 18 ? 62.48900 35.89600 45.06100 1.000 26.30146 15 LEU B C 1
ATOM 2546 O O . LEU B 1 18 ? 62.04800 36.25800 43.96600 1.000 27.57348 15 LEU B O 1
ATOM 2551 N N . ALA B 1 19 ? 63.76200 36.07900 45.43500 1.000 25.60658 16 ALA B N 1
ATOM 2552 C CA . ALA B 1 19 ? 64.64700 36.97800 44.68800 1.000 24.06079 16 ALA B CA 1
ATOM 2553 C C . ALA B 1 19 ? 64.72900 36.59700 43.21600 1.000 25.63426 16 ALA B C 1
ATOM 2554 O O . ALA B 1 19 ? 64.70700 37.47200 42.34200 1.000 25.94564 16 ALA B O 1
ATOM 2556 N N . ALA B 1 20 ? 64.84300 35.30500 42.91800 1.000 25.14536 17 ALA B N 1
ATOM 2557 C CA . ALA B 1 20 ? 64.99700 34.87600 41.53400 1.000 27.66799 17 ALA B CA 1
ATOM 2558 C C . ALA B 1 20 ? 63.75800 35.14400 40.69200 1.000 32.65072 17 ALA B C 1
ATOM 2559 O O . ALA B 1 20 ? 63.87200 35.25900 39.46700 1.000 29.35802 17 ALA B O 1
ATOM 2561 N N . SER B 1 21 ? 62.58400 35.24500 41.31200 1.000 26.85919 18 SER B N 1
ATOM 2562 C CA . SER B 1 21 ? 61.33700 35.45700 40.58700 1.000 24.82416 18 SER B CA 1
ATOM 2563 C C . SER B 1 21 ? 60.78300 36.85800 40.77100 1.000 23.83044 18 SER B C 1
ATOM 2564 O O . SER B 1 21 ? 59.76000 37.19700 40.15200 1.000 26.67035 18 SER B O 1
ATOM 2567 N N . TYR B 1 22 ? 61.46000 37.68500 41.57100 1.000 24.45885 19 TYR B N 1
ATOM 2568 C CA . TYR B 1 22 ? 60.88900 38.94600 42.03900 1.000 25.83860 19 TYR B CA 1
ATOM 2569 C C . TYR B 1 22 ? 60.63300 39.91800 40.89600 1.000 26.46561 19 TYR B C 1
ATOM 2570 O O . TYR B 1 22 ? 59.57600 40.56200 40.85500 1.000 26.06284 19 TYR B O 1
ATOM 2579 N N . ASP B 1 23 ? 61.58400 40.06200 39.96600 1.000 25.35139 20 ASP B N 1
ATOM 2580 C CA . ASP B 1 23 ? 61.40100 41.06100 38.91400 1.000 27.34160 20 ASP B CA 1
ATOM 2581 C C . ASP B 1 23 ? 60.17200 40.74400 38.07000 1.000 28.96130 20 ASP B C 1
ATOM 2582 O O . ASP B 1 23 ? 59.41300 41.64700 37.69300 1.000 26.62840 20 ASP B O 1
ATOM 2587 N N A ARG B 1 24 ? 59.95900 39.46200 37.76400 0.555 27.22777 21 ARG B N 1
ATOM 2588 N N B ARG B 1 24 ? 59.94100 39.46500 37.77000 0.445 27.25921 21 ARG B N 1
ATOM 2589 C CA A ARG B 1 24 ? 58.77300 39.07800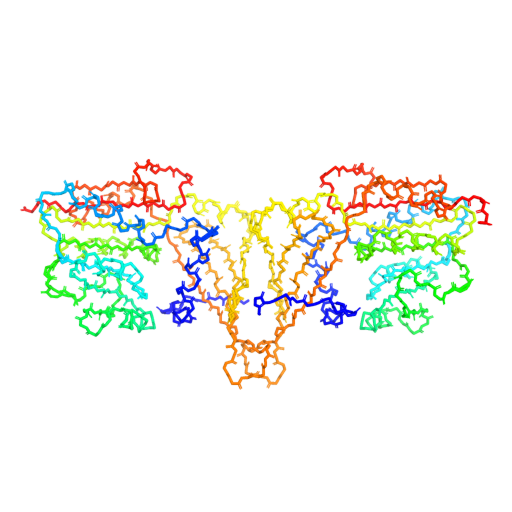 37.01100 0.555 30.46087 21 ARG B CA 1
ATOM 2590 C CA B ARG B 1 24 ? 58.75900 39.13000 36.98900 0.445 30.47017 21 ARG B CA 1
ATOM 2591 C C A ARG B 1 24 ? 57.50800 39.30400 37.82900 0.555 31.30555 21 ARG B C 1
ATOM 2592 C C B ARG B 1 24 ? 57.48200 39.21500 37.81700 0.445 31.31970 21 ARG B C 1
ATOM 2593 O O A ARG B 1 24 ? 56.47800 39.71800 37.28500 0.555 30.94884 21 ARG B O 1
ATOM 2594 O O B ARG B 1 24 ? 56.40900 39.44500 37.24900 0.445 30.78484 21 ARG B O 1
ATOM 2609 N N . LEU B 1 25 ? 57.57100 39.06600 39.14100 1.000 27.35654 22 LEU B N 1
ATOM 2610 C CA . LEU B 1 25 ? 56.39600 39.30900 39.97800 1.000 27.61741 22 LEU B CA 1
ATOM 2611 C C . LEU B 1 25 ? 56.04200 40.79100 39.99500 1.000 26.53745 22 LEU B C 1
ATOM 2612 O O . LEU B 1 25 ? 54.86100 41.15500 39.95200 1.000 31.76508 22 LEU B O 1
ATOM 2617 N N . VAL B 1 26 ? 57.05300 41.65700 40.03200 1.000 25.86322 23 VAL B N 1
ATOM 2618 C CA . VAL B 1 26 ? 56.81200 43.09900 39.99200 1.000 26.93960 23 VAL B CA 1
ATOM 2619 C C . VAL B 1 26 ? 56.07700 43.48200 38.72200 1.000 30.36009 23 VAL B C 1
ATOM 2620 O O . VAL B 1 26 ? 55.18900 44.34200 38.74200 1.000 31.72855 23 VAL B O 1
ATOM 2624 N N . ASP B 1 27 ? 56.40800 42.84400 37.59700 1.000 29.33068 24 ASP B N 1
ATOM 2625 C CA . ASP B 1 27 ? 55.65000 43.11300 36.37900 1.000 32.99701 24 ASP B CA 1
ATOM 2626 C C . ASP B 1 27 ? 54.16600 42.84600 36.59500 1.000 38.43604 24 ASP B C 1
ATOM 2627 O O . ASP B 1 27 ? 53.31600 43.61900 36.14300 1.000 36.79089 24 ASP B O 1
ATOM 2632 N N . TRP B 1 28 ? 53.84200 41.78200 37.32700 1.000 34.61414 25 TRP B N 1
ATOM 2633 C CA . TRP B 1 28 ? 52.43900 41.45600 37.56300 1.000 33.54759 25 TRP B CA 1
ATOM 2634 C C . TRP B 1 28 ? 51.79100 42.42200 38.55800 1.000 35.11620 25 TRP B C 1
ATOM 2635 O O . TRP B 1 28 ? 50.64300 42.84700 38.34900 1.000 40.76521 25 TRP B O 1
ATOM 2646 N N A VAL B 1 29 ? 52.49200 42.77400 39.63700 0.583 32.41840 26 VAL B N 1
ATOM 2647 N N B VAL B 1 29 ? 52.49400 42.78200 39.64000 0.417 32.51931 26 VAL B N 1
ATOM 2648 C CA A VAL B 1 29 ? 51.93800 43.75400 40.56900 0.583 36.22247 26 VAL B CA 1
ATOM 2649 C CA B VAL B 1 29 ? 51.88400 43.63600 40.66100 0.417 36.37734 26 VAL B CA 1
ATOM 2650 C C A VAL B 1 29 ? 51.63800 45.05700 39.83500 0.583 41.25443 26 VAL B C 1
ATOM 2651 C C B VAL B 1 29 ? 51.78000 45.08500 40.20800 0.417 38.65320 26 VAL B C 1
ATOM 2652 O O A VAL B 1 29 ? 50.56200 45.65100 40.00100 0.583 36.86452 26 VAL B O 1
ATOM 2653 O O B VAL B 1 29 ? 51.00700 45.86200 40.79000 0.417 36.46145 26 VAL B O 1
ATOM 2660 N N A ILE B 1 30 ? 52.55400 45.48500 38.96200 0.583 36.96793 27 ILE B N 1
ATOM 2661 N N B ILE B 1 30 ? 52.53900 45.47700 39.18500 0.417 36.31158 27 ILE B N 1
ATOM 2662 C CA A ILE B 1 30 ? 52.34800 46.70900 38.18600 0.583 38.12489 27 ILE B CA 1
ATOM 2663 C CA B ILE B 1 30 ? 52.31300 46.77500 38.55600 0.417 37.78913 27 ILE B CA 1
ATOM 2664 C C A ILE B 1 30 ? 51.10300 46.59800 37.31600 0.583 42.37319 27 ILE B C 1
ATOM 2665 C C B ILE B 1 30 ? 51.00800 46.75700 37.77400 0.417 42.27157 27 ILE B C 1
ATOM 2666 O O A ILE B 1 30 ? 50.30900 47.54300 37.21600 0.583 38.88422 27 ILE B O 1
ATOM 2667 O O B ILE B 1 30 ? 50.14600 47.62600 37.94800 0.417 38.10688 27 ILE B O 1
ATOM 2676 N N A SER B 1 31 ? 50.89400 45.44300 36.68900 0.583 38.63557 28 SER B N 1
ATOM 2677 N N B SER B 1 31 ? 50.83100 45.75000 36.91800 0.417 39.89345 28 SER B N 1
ATOM 2678 C CA A SER B 1 31 ? 49.77500 45.34200 35.76400 0.583 47.81207 28 SER B CA 1
ATOM 2679 C CA B SER B 1 31 ? 49.66700 45.74000 36.04000 0.417 45.60621 28 SER B CA 1
ATOM 2680 C C A SER B 1 31 ? 48.44300 45.07300 36.45700 0.583 46.68267 28 SER B C 1
ATOM 2681 C C B SER B 1 31 ? 48.37900 45.47300 36.81200 0.417 47.85311 28 SER B C 1
ATOM 2682 O O A SER B 1 31 ? 47.39500 45.28600 35.83800 0.583 50.75029 28 SER B O 1
ATOM 2683 O O B SER B 1 31 ? 47.34400 46.08000 36.51800 0.417 39.84728 28 SER B O 1
ATOM 2688 N N A GLU B 1 32 ? 48.44200 44.64500 37.72600 0.583 42.88784 29 GLU B N 1
ATOM 2689 N N B GLU B 1 32 ? 48.42100 44.59300 37.81400 0.417 42.92128 29 GLU B N 1
ATOM 2690 C CA A GLU B 1 32 ? 47.19700 44.24000 38.38000 0.583 46.78003 29 GLU B CA 1
ATOM 2691 C CA B GLU B 1 32 ? 47.20000 44.12800 38.46100 0.417 46.77837 29 GLU B CA 1
ATOM 2692 C C A GLU B 1 32 ? 46.94300 44.84200 39.76600 0.583 48.37613 29 GLU B C 1
ATOM 2693 C C B GLU B 1 32 ? 46.96300 44.68600 39.85900 0.417 48.18549 29 GLU B C 1
ATOM 2694 O O A GLU B 1 32 ? 45.77500 44.88600 40.17900 0.583 50.66708 29 GLU B O 1
ATOM 2695 O O B GLU B 1 32 ? 45.84300 44.55700 40.37000 0.417 48.72736 29 GLU B O 1
ATOM 2706 N N . GLN B 1 33 ? 47.96700 45.29400 40.49800 1.000 46.99210 30 GLN B N 1
ATOM 2707 C CA . GLN B 1 33 ? 47.79800 45.76700 41.87300 1.000 42.18293 30 GLN B CA 1
ATOM 2708 C C . GLN B 1 33 ? 48.24800 47.21000 42.08200 1.000 39.29827 30 GLN B C 1
ATOM 2709 O O . GLN B 1 33 ? 48.59600 47.58800 43.20800 1.000 47.96701 30 GLN B O 1
ATOM 2715 N N . GLU B 1 34 ? 48.25100 48.02000 41.03000 1.000 38.05485 31 GLU B N 1
ATOM 2716 C CA . GLU B 1 34 ? 48.45400 49.47000 41.09900 1.000 45.08668 31 GLU B CA 1
ATOM 2717 C C . GLU B 1 34 ? 49.83900 49.88900 41.58800 1.000 38.85595 31 GLU B C 1
ATOM 2718 O O . GLU B 1 34 ? 50.05100 51.09800 41.85700 1.000 38.41488 31 GLU B O 1
ATOM 2724 N N . GLU B 1 35 ? 50.79200 48.95900 41.72200 1.000 33.85595 32 GLU B N 1
ATOM 2725 C CA . GLU B 1 35 ? 52.15300 49.38200 42.02000 1.000 32.42160 32 GLU B CA 1
ATOM 2726 C C . GLU B 1 35 ? 52.68200 50.24000 40.87600 1.000 32.19796 32 GLU B C 1
ATOM 2727 O O . GLU B 1 35 ? 52.46400 49.94600 39.69700 1.000 33.02866 32 GLU B O 1
ATOM 2733 N N . THR B 1 36 ? 53.37200 51.30600 41.23400 1.000 31.97779 33 THR B N 1
ATOM 2734 C CA . THR B 1 36 ? 53.82300 52.29100 40.26300 1.000 32.31792 33 THR B CA 1
ATOM 2735 C C . THR B 1 36 ? 55.09400 51.79700 39.56700 1.000 27.01921 33 THR B C 1
ATOM 2736 O O . THR B 1 36 ? 56.00200 51.29300 40.23700 1.000 30.04237 33 THR B O 1
ATOM 2740 N N . PRO B 1 37 ? 55.17800 51.88900 38.23400 1.000 31.01945 34 PRO B N 1
ATOM 2741 C CA . PRO B 1 37 ? 56.42500 51.52100 37.54800 1.000 26.54485 34 PRO B CA 1
ATOM 2742 C C . PRO B 1 37 ? 57.58100 52.34600 38.07000 1.000 29.48060 34 PRO B C 1
ATOM 2743 O O . PRO B 1 37 ? 57.41500 53.50700 38.44300 1.000 29.33969 34 PRO B O 1
ATOM 2747 N N . ARG B 1 38 ? 58.77200 51.73900 38.08300 1.000 23.79585 35 ARG B N 1
ATOM 2748 C CA . ARG B 1 38 ? 59.92300 52.45400 38.62700 1.000 24.54065 35 ARG B CA 1
ATOM 2749 C C . ARG B 1 38 ? 60.22900 53.72000 37.83800 1.000 27.43625 35 ARG B C 1
ATOM 2750 O O . ARG B 1 38 ? 60.70200 54.70000 38.41600 1.000 27.45067 35 ARG B O 1
ATOM 2758 N N . GLU B 1 39 ? 59.96800 53.73200 36.53000 1.000 26.70571 36 GLU B N 1
ATOM 2759 C CA . GLU B 1 39 ? 60.22400 54.95200 35.76300 1.000 28.70208 36 GLU B CA 1
ATOM 2760 C C . GLU B 1 39 ? 59.34900 56.10600 36.24100 1.000 31.49628 36 GLU B C 1
ATOM 2761 O O . GLU B 1 39 ? 59.80500 57.25100 36.30300 1.000 28.60295 36 GLU B O 1
ATOM 2767 N N A ARG B 1 40 ? 58.09700 55.82600 36.59400 0.535 29.32428 37 ARG B N 1
ATOM 2768 N N B ARG B 1 40 ? 58.08800 55.82300 36.58500 0.465 29.33428 37 ARG B N 1
ATOM 2769 C CA A ARG B 1 40 ? 57.23700 56.90100 37.08200 0.535 28.17543 37 ARG B CA 1
ATOM 2770 C CA B ARG B 1 40 ? 57.20800 56.87600 37.09200 0.465 28.23652 37 ARG B CA 1
ATOM 2771 C C A ARG B 1 40 ? 57.59500 57.30300 38.51000 0.535 27.98540 37 ARG B C 1
ATOM 2772 C C B ARG B 1 40 ? 57.61800 57.30500 38.49900 0.465 27.98810 37 ARG B C 1
ATOM 2773 O O A ARG B 1 40 ? 57.48000 58.48200 38.86000 0.535 27.78039 37 ARG B O 1
ATOM 2774 O O B ARG B 1 40 ? 57.55800 58.49500 38.83000 0.465 27.80723 37 ARG B O 1
ATOM 2789 N N . MET B 1 41 ? 58.04700 56.35700 39.33800 1.000 25.41246 38 MET B N 1
ATOM 2790 C CA . MET B 1 41 ? 58.61000 56.72600 40.63700 1.000 23.97680 38 MET B CA 1
ATOM 2791 C C . MET B 1 41 ? 59.83300 57.62100 40.45700 1.000 27.59674 38 MET B C 1
ATOM 2792 O O . MET B 1 41 ? 59.98400 58.63100 41.15600 1.000 26.19834 38 MET B O 1
ATOM 2797 N N . GLY B 1 42 ? 60.72100 57.26100 39.52500 1.000 25.88511 39 GLY B N 1
ATOM 2798 C CA . GLY B 1 42 ? 61.89100 58.08800 39.27100 1.000 26.48418 39 GLY B CA 1
ATOM 2799 C C . GLY B 1 42 ? 61.52800 59.46600 38.74600 1.000 26.92078 39 GLY B C 1
ATOM 2800 O O . GLY B 1 42 ? 62.18200 60.45900 39.08900 1.000 26.52542 39 GLY B O 1
ATOM 2801 N N . ASP B 1 43 ? 60.48900 59.54600 37.90000 1.000 26.33866 40 ASP B N 1
ATOM 2802 C CA . ASP B 1 43 ? 60.02000 60.84600 37.41400 1.000 27.80397 40 ASP B CA 1
ATOM 2803 C C . ASP B 1 43 ? 59.58000 61.72700 38.57400 1.000 30.39257 40 ASP B C 1
ATOM 2804 O O . ASP B 1 43 ? 59.90500 62.92500 38.63500 1.000 29.83009 40 ASP B O 1
ATOM 2809 N N . TYR B 1 44 ? 58.81600 61.14700 39.49400 1.000 27.71060 41 TYR B N 1
ATOM 2810 C CA . TYR B 1 44 ? 58.33700 61.88700 40.65600 1.000 31.19846 41 TYR B CA 1
ATOM 2811 C C . TYR B 1 44 ? 59.50000 62.35400 41.51900 1.000 29.02922 41 TYR B C 1
ATOM 2812 O O . TYR B 1 44 ? 59.53700 63.50600 41.97600 1.000 29.03512 41 TYR B O 1
ATOM 2821 N N . ILE B 1 45 ? 60.45200 61.45300 41.76600 1.000 25.72685 42 ILE B N 1
ATOM 2822 C CA . ILE B 1 45 ? 61.61500 61.77900 42.58400 1.000 25.60627 42 ILE B CA 1
ATOM 2823 C C . ILE B 1 45 ? 62.40400 62.91300 41.94600 1.000 27.85176 42 ILE B C 1
ATOM 2824 O O . ILE B 1 45 ? 62.79000 63.88000 42.61600 1.000 28.77857 42 ILE B O 1
ATOM 2829 N N . GLU B 1 46 ? 62.64000 62.82100 40.63400 1.000 26.75545 43 GLU B N 1
ATOM 2830 C CA . GLU B 1 46 ? 63.43300 63.84500 39.95600 1.000 28.73217 43 GLU B CA 1
ATOM 2831 C C . GLU B 1 46 ? 62.73900 65.19500 39.97400 1.000 31.38287 43 GLU B C 1
ATOM 2832 O O . GLU B 1 46 ? 63.39200 66.22800 40.16600 1.000 35.03360 43 GLU B O 1
ATOM 2838 N N A SER B 1 47 ? 61.42200 65.21100 39.76300 0.707 31.69009 44 SER B N 1
ATOM 2839 N N B SER B 1 47 ? 61.42000 65.21700 39.75900 0.293 31.78372 44 SER B N 1
ATOM 2840 C CA A SER B 1 47 ? 60.69000 66.46800 39.83600 0.707 33.24407 44 SER B CA 1
ATOM 2841 C CA B SER B 1 47 ? 60.68600 66.47600 39.83900 0.293 33.35762 44 SER B CA 1
ATOM 2842 C C A SER B 1 47 ? 60.81100 67.08500 41.22300 0.707 35.52941 44 SER B C 1
ATOM 2843 C C B SER B 1 47 ? 60.80800 67.08800 41.22600 0.293 35.46130 44 SER B C 1
ATOM 2844 O O A SER B 1 47 ? 60.97000 68.30600 41.36100 0.707 34.36434 44 SER B O 1
ATOM 2845 O O B SER B 1 47 ? 60.95600 68.30900 41.36900 0.293 34.44094 44 SER B O 1
ATOM 2850 N N . PHE B 1 48 ? 60.75200 66.25100 42.26100 1.000 31.09863 45 PHE B N 1
ATOM 2851 C CA . PHE B 1 48 ? 60.89600 66.73800 43.62900 1.000 29.37569 45 PHE B CA 1
ATOM 2852 C C . PHE B 1 48 ? 62.29600 67.28900 43.87900 1.000 32.28220 45 PHE B C 1
ATOM 2853 O O . PHE B 1 48 ? 62.45500 68.37600 44.46300 1.000 31.26170 45 PHE B O 1
ATOM 2861 N N . TRP B 1 49 ? 63.31700 66.57500 43.40700 1.000 29.17605 46 TRP B N 1
ATOM 2862 C CA . TRP B 1 49 ? 64.69000 67.04000 43.56000 1.000 27.67427 46 TRP B CA 1
ATOM 2863 C C . TRP B 1 49 ? 64.91700 68.36600 42.84400 1.000 33.05616 46 TRP B C 1
ATOM 2864 O O . TRP B 1 49 ? 65.65300 69.22300 43.34000 1.000 33.96043 46 TRP B O 1
ATOM 2875 N N A ARG B 1 50 ? 64.30100 68.55700 41.67800 0.625 33.10957 47 ARG B N 1
ATOM 2876 N N B ARG B 1 50 ? 64.30600 68.54300 41.66600 0.375 33.13252 47 ARG B N 1
ATOM 2877 C CA A ARG B 1 50 ? 64.51800 69.80900 40.95900 0.625 36.74211 47 ARG B CA 1
ATOM 2878 C CA B ARG B 1 50 ? 64.45400 69.80100 40.93600 0.375 36.72474 47 ARG B CA 1
ATOM 2879 C C A ARG B 1 50 ? 63.83000 71.00000 41.62100 0.625 34.84055 47 ARG B C 1
ATOM 2880 C C B ARG B 1 50 ? 63.98500 70.98700 41.76400 0.375 34.90453 47 ARG B C 1
ATOM 2881 O O A ARG B 1 50 ? 64.05700 72.14100 41.19800 0.625 36.02098 47 ARG B O 1
ATOM 2882 O O B ARG B 1 50 ? 64.50000 72.09800 41.60500 0.375 32.83028 47 ARG B O 1
ATOM 2897 N N . ASP B 1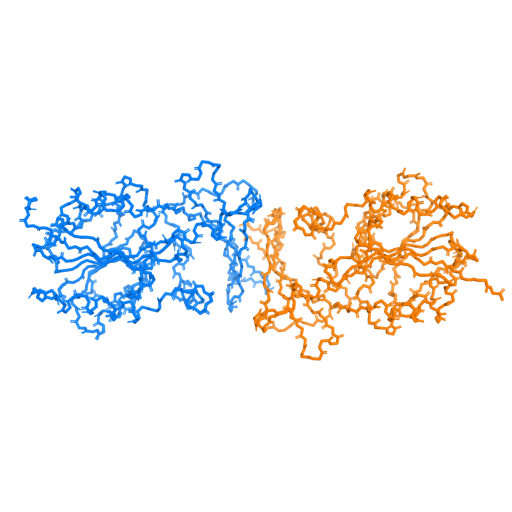 51 ? 63.01700 70.77100 42.65300 1.000 32.67995 48 ASP B N 1
ATOM 2898 C CA . ASP B 1 51 ? 62.46400 71.85400 43.45900 1.000 35.41747 48 ASP B CA 1
ATOM 2899 C C . ASP B 1 51 ? 63.35300 72.22900 44.63700 1.000 34.36368 48 ASP B C 1
ATOM 2900 O O . ASP B 1 51 ? 63.03500 73.18900 45.34400 1.000 37.79505 48 ASP B O 1
ATOM 2905 N N . GLN B 1 52 ? 64.45800 71.46900 44.88800 1.000 30.38858 49 GLN B N 1
ATOM 2906 C CA . GLN B 1 52 ? 65.33400 71.74500 46.01600 1.000 29.43622 49 GLN B CA 1
ATOM 2907 C C . GLN B 1 52 ? 66.48200 72.65100 45.58300 1.000 33.47043 49 GLN B C 1
ATOM 2908 O O . GLN B 1 52 ? 66.87900 72.64500 44.41400 1.000 37.47974 49 GLN B O 1
ATOM 2914 N N . PRO B 1 53 ? 67.01700 73.47200 46.48900 1.000 32.93207 50 PRO B N 1
ATOM 2915 C CA . PRO B 1 53 ? 68.08000 74.39600 46.06900 1.000 34.69510 50 PRO B CA 1
ATOM 2916 C C . PRO B 1 53 ? 69.41400 73.71000 45.79900 1.000 38.75694 50 PRO B C 1
ATOM 2917 O O . PRO B 1 53 ? 70.19100 74.21300 44.98300 1.000 41.91887 50 PRO B O 1
ATOM 2921 N N A ARG B 1 54 ? 69.69000 72.58500 46.43700 0.558 35.67938 51 ARG B N 1
ATOM 2922 N N B ARG B 1 54 ? 69.70300 72.58200 46.45900 0.442 35.72041 51 ARG B N 1
ATOM 2923 C CA A ARG B 1 54 ? 70.97400 71.89900 46.29300 0.558 38.04395 51 ARG B CA 1
ATOM 2924 C CA B ARG B 1 54 ? 70.97700 71.87400 46.31600 0.442 38.04577 51 ARG B CA 1
ATOM 2925 C C A ARG B 1 54 ? 70.84700 70.73700 45.31900 0.558 38.83738 51 ARG B C 1
ATOM 2926 C C B ARG B 1 54 ? 70.83700 70.74000 45.31100 0.442 38.81473 51 ARG B C 1
ATOM 2927 O O A ARG B 1 54 ? 69.95800 69.88800 45.49400 0.558 35.08524 51 ARG B O 1
ATOM 2928 O O B ARG B 1 54 ? 69.92400 69.91100 45.45300 0.442 35.14696 51 ARG B O 1
ATOM 2943 N N . PRO B 1 55 ? 71.69300 70.65100 44.29200 1.000 33.62784 52 PRO B N 1
ATOM 2944 C CA . PRO B 1 55 ? 71.57200 69.54900 43.32500 1.000 33.52440 52 PRO B CA 1
ATOM 2945 C C . PRO B 1 55 ? 71.86100 68.18800 43.94000 1.000 32.36000 52 PRO B C 1
ATOM 2946 O O . PRO B 1 55 ? 72.63500 68.05200 44.89100 1.000 34.52935 52 PRO B O 1
ATOM 2950 N N . VAL B 1 56 ? 71.23900 67.16500 43.36600 1.000 29.15795 53 VAL B N 1
ATOM 2951 C CA . VAL B 1 56 ? 71.39300 65.79000 43.83900 1.000 27.46434 53 VAL B CA 1
ATOM 2952 C C . VAL B 1 56 ? 72.27500 65.03400 42.85600 1.000 32.51470 53 VAL B C 1
ATOM 2953 O O . VAL B 1 56 ? 71.98000 64.99100 41.65400 1.000 31.17743 53 VAL B O 1
ATOM 2957 N N A HIS B 1 57 ? 73.34400 64.41700 43.36500 0.546 28.09734 54 HIS B N 1
ATOM 2958 N N B HIS B 1 57 ? 73.38300 64.49300 43.35700 0.454 28.04332 54 HIS B N 1
ATOM 2959 C CA A HIS B 1 57 ? 74.11900 63.47800 42.55600 0.546 28.23102 54 HIS B CA 1
ATOM 2960 C CA B HIS B 1 57 ? 74.28500 63.67500 42.55900 0.454 29.13780 54 HIS B CA 1
ATOM 2961 C C A HIS B 1 57 ? 74.25200 62.12000 43.24300 0.546 28.61166 54 HIS B C 1
ATOM 2962 C C B HIS B 1 57 ? 74.43200 62.26600 43.11400 0.454 28.71721 54 HIS B C 1
ATOM 2963 O O A HIS B 1 57 ? 73.96700 61.08100 42.63200 0.546 29.88119 54 HIS B O 1
ATOM 2964 O O B HIS B 1 57 ? 74.31800 61.29300 42.35600 0.454 30.23849 54 HIS B O 1
ATOM 2977 N N A LYS B 1 58 ? 74.69200 62.11100 44.50100 0.546 28.77119 55 LYS B N 1
ATOM 2978 N N B LYS B 1 58 ? 74.66800 62.12800 44.42000 0.454 28.66012 55 LYS B N 1
ATOM 2979 C CA A LYS B 1 58 ? 74.88400 60.86900 45.25100 0.546 28.34329 55 LYS B CA 1
ATOM 2980 C CA B LYS B 1 58 ? 74.94400 60.84500 45.06900 0.454 28.20625 55 LYS B CA 1
ATOM 2981 C C A LYS B 1 58 ? 73.56300 60.43100 45.87200 0.546 29.94498 55 LYS B C 1
ATOM 2982 C C B LYS B 1 58 ? 73.72200 60.40500 45.86600 0.454 29.51393 55 LYS B C 1
ATOM 2983 O O A LYS B 1 58 ? 72.96100 61.18400 46.64600 0.546 26.79208 55 LYS B O 1
ATOM 2984 O O B LYS B 1 58 ? 73.35100 61.06600 46.84200 0.454 23.78068 55 LYS B O 1
ATOM 2995 N N A VAL B 1 59 ? 73.11700 59.21000 45.55800 0.546 25.92251 56 VAL B N 1
ATOM 2996 N N B VAL B 1 59 ? 73.12300 59.27300 45.48600 0.454 26.01400 56 VAL B N 1
ATOM 2997 C CA A VAL B 1 59 ? 71.81600 58.71000 45.99100 0.546 23.54515 56 VAL B CA 1
ATOM 2998 C CA B VAL B 1 59 ? 71.88700 58.79700 46.09900 0.454 23.37600 56 VAL B CA 1
ATOM 2999 C C A VAL B 1 59 ? 71.97800 57.32500 46.60100 0.546 24.06927 56 VAL B C 1
ATOM 3000 C C B VAL B 1 59 ? 72.09700 57.40200 46.67500 0.454 24.63180 56 VAL B C 1
ATOM 3001 O O A VAL B 1 59 ? 72.57900 56.43800 45.98500 0.546 25.05282 56 VAL B O 1
ATOM 3002 O O B VAL B 1 59 ? 72.85800 56.59500 46.12600 0.454 24.71796 56 VAL B O 1
ATOM 3009 N N . LEU B 1 60 ? 71.43700 57.13900 47.80000 1.000 21.92961 57 LEU B N 1
ATOM 3010 C CA . LEU B 1 60 ? 71.37000 55.82200 48.43200 1.000 23.15167 57 LEU B CA 1
ATOM 3011 C C . LEU B 1 60 ? 69.92700 55.34500 48.40400 1.000 22.05915 57 LEU B C 1
ATOM 3012 O O . LEU B 1 60 ? 69.02600 56.09100 48.80700 1.000 21.44537 57 LEU B O 1
ATOM 3017 N N . GLU B 1 61 ? 69.69100 54.09600 47.96800 1.000 22.16555 58 GLU B N 1
ATOM 3018 C CA . GLU B 1 61 ? 68.39100 53.47100 48.19800 1.000 20.43383 58 GLU B CA 1
ATOM 3019 C C . GLU B 1 61 ? 68.54000 52.41800 49.28200 1.000 23.84112 58 GLU B C 1
ATOM 3020 O O . GLU B 1 61 ? 69.35100 51.48700 49.14700 1.000 22.96900 58 GLU B O 1
ATOM 3026 N N . ILE B 1 62 ? 67.76100 52.56300 50.35500 1.000 22.02616 59 ILE B N 1
ATOM 3027 C CA . ILE B 1 62 ? 67.67600 51.51300 51.36800 1.000 20.99237 59 ILE B CA 1
ATOM 3028 C C . ILE B 1 62 ? 66.49600 50.61300 51.01300 1.000 22.97215 59 ILE B C 1
ATOM 3029 O O . ILE B 1 62 ? 65.52000 51.04600 50.39800 1.000 22.51265 59 ILE B O 1
ATOM 3034 N N . CYS B 1 63 ? 66.59900 49.32900 51.36100 1.000 22.36142 60 CYS B N 1
ATOM 3035 C CA . CYS B 1 63 ? 65.69200 48.28900 50.83600 1.000 20.96665 60 CYS B CA 1
ATOM 3036 C C . CYS B 1 63 ? 65.74400 48.25100 49.30700 1.000 23.89103 60 CYS B C 1
ATOM 3037 O O . CYS B 1 63 ? 64.71400 48.20300 48.63500 1.000 23.91956 60 CYS B O 1
ATOM 3040 N N . CYS B 1 64 ? 66.96200 48.24000 48.75100 1.000 21.55725 61 CYS B N 1
ATOM 3041 C CA . CYS B 1 64 ? 67.09500 48.35100 47.29500 1.000 20.81556 61 CYS B CA 1
ATOM 3042 C C . CYS B 1 64 ? 66.70300 47.07000 46.55400 1.000 22.95227 61 CYS B C 1
ATOM 3043 O O . CYS B 1 64 ? 66.54700 47.11300 45.32600 1.000 22.48634 61 CYS B O 1
ATOM 3046 N N . GLY B 1 65 ? 66.54300 45.94800 47.24900 1.000 21.59751 62 GLY B N 1
ATOM 3047 C CA . GLY B 1 65 ? 66.06800 44.73900 46.57300 1.000 22.35389 62 GLY B CA 1
ATOM 3048 C C . GLY B 1 65 ? 66.97400 44.31900 45.43600 1.000 23.85025 62 GLY B C 1
ATOM 3049 O O . GLY B 1 65 ? 68.20200 44.31200 45.56100 1.000 22.42701 62 GLY B O 1
ATOM 3050 N N . THR B 1 66 ? 66.35800 43.94600 44.31600 1.000 22.66427 63 THR B N 1
ATOM 3051 C CA . THR B 1 66 ? 67.06000 43.53600 43.10000 1.000 25.55162 63 THR B CA 1
ATOM 3052 C C . THR B 1 66 ? 67.51600 44.71900 42.25200 1.000 21.84533 63 THR B C 1
ATOM 3053 O O . THR B 1 66 ? 68.02400 44.52500 41.13200 1.000 23.04850 63 THR B O 1
ATOM 3057 N N . GLY B 1 67 ? 67.36300 45.93700 42.75400 1.000 21.03798 64 GLY B N 1
ATOM 3058 C CA . GLY B 1 67 ? 67.91600 47.08800 42.06600 1.000 21.63798 64 GLY B CA 1
ATOM 3059 C C . GLY B 1 67 ? 67.04100 47.68400 40.99000 1.000 24.20301 64 GLY B C 1
ATOM 3060 O O . GLY B 1 67 ? 67.55100 48.43400 40.15400 1.000 23.69611 64 GLY B O 1
ATOM 3061 N N . LEU B 1 68 ? 65.73300 47.39000 40.97700 1.000 24.15244 65 LEU B N 1
ATOM 3062 C CA . LEU B 1 68 ? 64.88800 47.93000 39.91800 1.000 24.15292 65 LEU B CA 1
ATOM 3063 C C . LEU B 1 68 ? 64.82500 49.45100 39.98200 1.000 22.13639 65 LEU B C 1
ATOM 3064 O O . LEU B 1 68 ? 64.88500 50.12300 38.94800 1.000 24.69885 65 LEU B O 1
ATOM 3069 N N . MET B 1 69 ? 64.70900 50.00600 41.18500 1.000 22.18272 66 MET B N 1
ATOM 3070 C CA . MET B 1 69 ? 64.67400 51.46400 41.30500 1.000 22.69193 66 MET B CA 1
ATOM 3071 C C . MET B 1 69 ? 66.05400 52.04700 41.08000 1.000 22.93553 66 MET B C 1
ATOM 3072 O O . MET B 1 69 ? 66.20600 53.07200 40.40400 1.000 23.77799 66 MET B O 1
ATOM 3077 N N . LEU B 1 70 ? 67.07700 51.39000 41.62700 1.000 21.91921 67 LEU B N 1
ATOM 30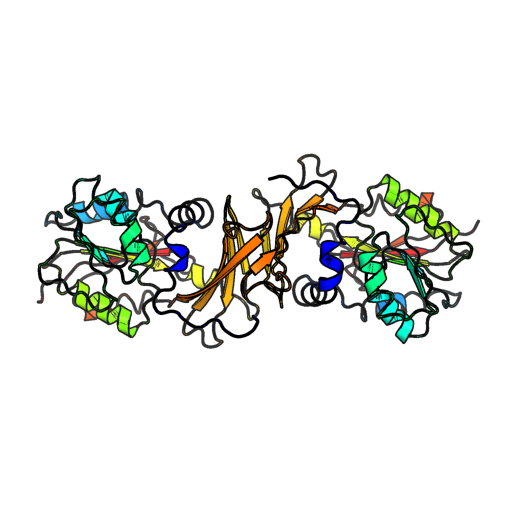78 C CA . LEU B 1 70 ? 68.43000 51.90900 41.46500 1.000 23.79737 67 LEU B CA 1
ATOM 3079 C C . LEU B 1 70 ? 68.85000 51.88000 40.00500 1.000 24.17332 67 LEU B C 1
ATOM 3080 O O . LEU B 1 70 ? 69.56400 52.77900 39.53800 1.000 24.52817 67 LEU B O 1
ATOM 3085 N N . GLY B 1 71 ? 68.41900 50.85700 39.26200 1.000 22.60802 68 GLY B N 1
ATOM 3086 C CA . GLY B 1 71 ? 68.75000 50.80300 37.84400 1.000 24.16871 68 GLY B CA 1
ATOM 3087 C C . GLY B 1 71 ? 68.15400 51.96000 37.07000 1.000 27.74683 68 GLY B C 1
ATOM 3088 O O . GLY B 1 71 ? 68.76500 52.48800 36.13600 1.000 26.06660 68 GLY B O 1
ATOM 3089 N N . ASP B 1 72 ? 66.94200 52.36300 37.43700 1.000 25.87890 69 ASP B N 1
ATOM 3090 C CA . ASP B 1 72 ? 66.34800 53.53000 36.80000 1.000 28.39647 69 ASP B CA 1
ATOM 3091 C C . ASP B 1 72 ? 67.15800 54.79400 37.09400 1.000 25.51788 69 ASP B C 1
ATOM 3092 O O . ASP B 1 72 ? 67.41600 55.60100 36.19300 1.000 27.98699 69 ASP B O 1
ATOM 3097 N N . LEU B 1 73 ? 67.57500 54.98600 38.34200 1.000 23.54306 70 LEU B N 1
ATOM 3098 C CA . LEU B 1 73 ? 68.35000 56.18900 38.63800 1.000 26.23003 70 LEU B CA 1
ATOM 3099 C C . LEU B 1 73 ? 69.75000 56.11900 38.03700 1.000 28.22941 70 LEU B C 1
ATOM 3100 O O . LEU B 1 73 ? 70.31100 57.14900 37.65400 1.000 26.11231 70 LEU B O 1
ATOM 3105 N N . GLN B 1 74 ? 70.33600 54.91800 37.96100 1.000 25.53130 71 GLN B N 1
ATOM 3106 C CA . GLN B 1 74 ? 71.62600 54.77000 37.29000 1.000 24.74301 71 GLN B CA 1
ATOM 3107 C C . GLN B 1 74 ? 71.53000 55.21300 35.83600 1.000 27.04064 71 GLN B C 1
ATOM 3108 O O . GLN B 1 74 ? 72.39700 55.93900 35.33000 1.000 28.28433 71 GLN B O 1
ATOM 3114 N N . ARG B 1 75 ? 70.45200 54.81700 35.15900 1.000 28.01269 72 ARG B N 1
ATOM 3115 C CA . ARG B 1 75 ? 70.24700 55.22000 33.77300 1.000 29.81540 72 ARG B CA 1
ATOM 3116 C C . ARG B 1 75 ? 70.17600 56.74000 33.64100 1.000 29.99232 72 ARG B C 1
ATOM 3117 O O . ARG B 1 75 ? 70.67600 57.31500 32.66200 1.000 32.01218 72 ARG B O 1
ATOM 3125 N N . ARG B 1 76 ? 69.57600 57.40900 34.62600 1.000 29.68514 73 ARG B N 1
ATOM 3126 C CA . ARG B 1 76 ? 69.42800 58.86600 34.59200 1.000 29.29497 73 ARG B CA 1
ATOM 3127 C C . ARG B 1 76 ? 70.71700 59.62300 34.88500 1.000 34.58422 73 ARG B C 1
ATOM 3128 O O . ARG B 1 76 ? 70.75500 60.84400 34.66600 1.000 32.87595 73 ARG B O 1
ATOM 3136 N N . GLY B 1 77 ? 71.75700 58.95200 35.38500 1.000 30.87602 74 GLY B N 1
ATOM 3137 C CA . GLY B 1 77 ? 73.04300 59.58400 35.61300 1.000 35.50735 74 GLY B CA 1
ATOM 3138 C C . GLY B 1 77 ? 73.43200 59.78400 37.06500 1.000 31.54052 74 GLY B C 1
ATOM 3139 O O . GLY B 1 77 ? 74.49800 60.36200 37.31800 1.000 32.71739 74 GLY B O 1
ATOM 3140 N N . TYR B 1 78 ? 72.61800 59.34500 38.02100 1.000 28.06967 75 TYR B N 1
ATOM 3141 C CA . TYR B 1 78 ? 72.95200 59.51000 39.43200 1.000 24.80594 75 TYR B CA 1
ATOM 3142 C C . TYR B 1 78 ? 74.00300 58.49800 39.86800 1.000 28.85372 75 TYR B C 1
ATOM 3143 O O . TYR B 1 78 ? 74.08300 57.38600 39.33700 1.000 30.14750 75 TYR B O 1
ATOM 3152 N N . GLN B 1 79 ? 74.81400 58.89800 40.84700 1.000 26.40533 76 GLN B N 1
ATOM 3153 C CA . GLN B 1 79 ? 75.77900 57.99000 41.47400 1.000 28.72694 76 GLN B CA 1
ATOM 3154 C C . GLN B 1 79 ? 75.05000 57.21900 42.56200 1.000 30.62263 76 GLN B C 1
ATOM 3155 O O . GLN B 1 79 ? 74.70500 57.79300 43.59900 1.000 31.82934 76 GLN B O 1
ATOM 3161 N N . VAL B 1 80 ? 74.81300 55.92200 42.34600 1.000 26.19863 77 VAL B N 1
ATOM 3162 C CA . VAL B 1 80 ? 73.88500 55.16800 43.18300 1.000 23.94863 77 VAL B CA 1
ATOM 3163 C C . VAL B 1 80 ? 74.62700 54.19700 44.09800 1.000 23.63276 77 VAL B C 1
ATOM 3164 O O . VAL B 1 80 ? 75.67700 53.63800 43.74300 1.000 26.61019 77 VAL B O 1
ATOM 3168 N N . SER B 1 81 ? 74.04300 53.99600 45.28700 1.000 22.45881 78 SER B N 1
ATOM 3169 C CA . SER B 1 81 ? 74.44200 52.97300 46.25300 1.000 23.54003 78 SER B CA 1
ATOM 3170 C C . SER B 1 81 ? 73.17800 52.31700 46.78100 1.000 24.33805 78 SER B C 1
ATOM 3171 O O . SER B 1 81 ? 72.09600 52.92100 46.76400 1.000 23.59191 78 SER B O 1
ATOM 3174 N N . GLY B 1 82 ? 73.31400 51.08300 47.26600 1.000 20.95666 79 GLY B N 1
ATOM 3175 C CA . GLY B 1 82 ? 72.16000 50.33800 47.75400 1.000 20.74190 79 GLY B CA 1
ATOM 3176 C C . GLY B 1 82 ? 72.45000 49.64100 49.06700 1.000 23.89040 79 GLY B C 1
ATOM 3177 O O . GLY B 1 82 ? 73.58600 49.24600 49.35200 1.000 24.73988 79 GLY B O 1
ATOM 3178 N N . LEU B 1 83 ? 71.38700 49.45900 49.85800 1.000 22.51048 80 LEU B N 1
ATOM 3179 C CA . LEU B 1 83 ? 71.41000 48.67600 51.09000 1.000 22.62555 80 LEU B CA 1
ATOM 3180 C C . LEU B 1 83 ? 70.19700 47.74800 51.11100 1.000 22.08980 80 LEU B C 1
ATOM 3181 O O . LEU B 1 83 ? 69.06800 48.19100 50.84600 1.000 23.70566 80 LEU B O 1
ATOM 3186 N N . ASP B 1 84 ? 70.41700 46.47800 51.46700 1.000 21.10887 81 ASP B N 1
ATOM 3187 C CA . ASP B 1 84 ? 69.30700 45.54100 51.67200 1.000 20.94750 81 ASP B CA 1
ATOM 3188 C C . ASP B 1 84 ? 69.75000 44.46800 52.66000 1.000 23.44979 81 ASP B C 1
ATOM 3189 O O . ASP B 1 84 ? 70.94100 44.18100 52.77600 1.000 24.24114 81 ASP B O 1
ATOM 3194 N N . ARG B 1 85 ? 68.79800 43.86700 53.37100 1.000 21.76515 82 ARG B N 1
ATOM 3195 C CA . ARG B 1 85 ? 69.20500 42.80100 54.27900 1.000 23.04054 82 ARG B CA 1
ATOM 3196 C C . ARG B 1 85 ? 69.36300 41.45600 53.58400 1.000 24.14324 82 ARG B C 1
ATOM 3197 O O . ARG B 1 85 ? 69.96300 40.54800 54.17200 1.000 26.89873 82 ARG B O 1
ATOM 3205 N N . SER B 1 86 ? 68.87400 41.31800 52.35200 1.000 24.06704 83 SER B N 1
ATOM 3206 C CA . SER B 1 86 ? 68.79300 40.02200 51.67800 1.000 22.73684 83 SER B CA 1
ATOM 3207 C C . SER B 1 86 ? 69.96600 39.83800 50.72300 1.000 24.47813 83 SER B C 1
ATOM 3208 O O . SER B 1 86 ? 70.05500 40.52500 49.70100 1.000 24.80068 83 SER B O 1
ATOM 3211 N N . ALA B 1 87 ? 70.84800 38.87800 51.03400 1.000 24.62033 84 ALA B N 1
ATOM 3212 C CA . ALA B 1 87 ? 71.92900 38.57000 50.10200 1.000 25.63588 84 ALA B CA 1
ATOM 3213 C C . ALA B 1 87 ? 71.38300 38.11100 48.75800 1.000 25.83478 84 ALA B C 1
ATOM 3214 O O . ALA B 1 87 ? 71.93500 38.46500 47.70900 1.000 25.73643 84 ALA B O 1
ATOM 3216 N N . ALA B 1 88 ? 70.27800 37.35200 48.77100 1.000 24.60740 85 ALA B N 1
ATOM 3217 C CA . ALA B 1 88 ? 69.68800 36.85800 47.52900 1.000 23.67519 85 ALA B CA 1
ATOM 3218 C C . ALA B 1 88 ? 69.19400 38.00000 46.65200 1.000 25.18996 85 ALA B C 1
ATOM 3219 O O . ALA B 1 88 ? 69.40200 37.99400 45.43200 1.000 26.00303 85 ALA B O 1
ATOM 3221 N N . MET B 1 89 ? 68.52400 38.98600 47.25000 1.000 24.32820 86 MET B N 1
ATOM 3222 C CA . MET B 1 89 ? 68.11400 40.15100 46.47300 1.000 22.15459 86 MET B CA 1
ATOM 3223 C C . MET B 1 89 ? 69.32700 40.90200 45.93700 1.000 24.23009 86 MET B C 1
ATOM 3224 O O . MET B 1 89 ? 69.34500 41.31600 44.77300 1.000 23.05047 86 MET B O 1
ATOM 3229 N N . LEU B 1 90 ? 70.35400 41.07300 46.76900 1.000 23.23288 87 LEU B N 1
ATOM 3230 C CA . LEU B 1 90 ? 71.52000 41.85600 46.36000 1.000 23.99984 87 LEU B CA 1
ATOM 3231 C C . LEU B 1 90 ? 72.29300 41.17000 45.24000 1.000 23.85869 87 LEU B C 1
ATOM 3232 O O . LEU B 1 90 ? 72.94600 41.85000 44.43800 1.000 25.13032 87 LEU B O 1
ATOM 3237 N N . GLU B 1 91 ? 72.25000 39.83400 45.17500 1.000 22.46870 88 GLU B N 1
ATOM 3238 C CA . GLU B 1 91 ? 72.87300 39.14100 44.05400 1.000 23.07126 88 GLU B CA 1
ATOM 3239 C C . GLU B 1 91 ? 72.25000 39.57700 42.73900 1.000 25.84439 88 GLU B C 1
ATOM 3240 O O . GLU B 1 91 ? 72.96000 39.82200 41.75400 1.000 24.87264 88 GLU B O 1
ATOM 3246 N N . GLN B 1 92 ? 70.91300 39.69300 42.70500 1.000 22.82906 89 GLN B N 1
ATOM 3247 C CA . GLN B 1 92 ? 70.24800 40.18600 41.50900 1.000 21.46405 89 GLN B CA 1
ATOM 3248 C C . GLN B 1 92 ? 70.62300 41.63600 41.23600 1.000 21.64542 89 GLN B C 1
ATOM 3249 O O . GLN B 1 92 ? 70.81400 42.02500 40.08100 1.000 24.19421 89 GLN B O 1
ATOM 3255 N N . ALA B 1 93 ? 70.68400 42.45600 42.28400 1.000 20.36738 90 ALA B N 1
ATOM 3256 C CA . ALA B 1 93 ? 71.03900 43.86400 42.09100 1.000 20.64847 90 ALA B CA 1
ATOM 3257 C C . ALA B 1 93 ? 72.44700 44.00300 41.52100 1.000 22.60849 90 ALA B C 1
ATOM 3258 O O . ALA B 1 93 ? 72.70700 44.88300 40.69200 1.000 23.03376 90 ALA B O 1
ATOM 3260 N N A ARG B 1 94 ? 73.37900 43.17600 41.99000 0.606 23.18867 91 ARG B N 1
ATOM 3261 N N B ARG B 1 94 ? 73.35700 43.11100 41.91800 0.394 23.26181 91 ARG B N 1
ATOM 3262 C CA A ARG B 1 94 ? 74.73800 43.23900 41.47300 0.606 24.37249 91 ARG B CA 1
ATOM 3263 C CA B ARG B 1 94 ? 74.71800 43.14400 41.39100 0.394 24.54957 91 ARG B CA 1
ATOM 3264 C C A ARG B 1 94 ? 74.77600 42.89200 39.98800 0.606 24.95704 91 ARG B C 1
ATOM 3265 C C B ARG B 1 94 ? 74.73400 42.92500 39.88200 0.394 24.87624 91 ARG B C 1
ATOM 3266 O O A ARG B 1 94 ? 75.58300 43.44900 39.23700 0.606 23.76430 91 ARG B O 1
ATOM 3267 O O B ARG B 1 94 ? 75.41000 43.65100 39.14800 0.394 23.85086 91 ARG B O 1
ATOM 3282 N N A ASN B 1 95 ? 73.89900 41.99000 39.53800 0.606 23.81215 92 ASN B N 1
ATOM 3283 N N B ASN B 1 95 ? 74.00700 41.91100 39.40000 0.394 24.21535 92 ASN B N 1
ATOM 3284 C CA A ASN B 1 95 ? 73.84300 41.69200 38.11000 0.606 23.54490 92 ASN B CA 1
ATOM 3285 C CA B ASN B 1 95 ? 73.96800 41.66400 37.96100 0.394 23.24744 92 ASN B CA 1
ATOM 3286 C C A ASN B 1 95 ? 73.32200 42.88700 37.31900 0.606 24.18482 92 ASN B C 1
ATOM 3287 C C B ASN B 1 95 ? 73.34600 42.84500 37.22200 0.394 24.27924 92 ASN B C 1
ATOM 3288 O O A ASN B 1 95 ? 73.87000 43.23400 36.26400 0.606 25.96037 92 ASN B O 1
ATOM 3289 O O B ASN B 1 95 ? 73.78000 43.20100 36.11900 0.394 25.67869 92 ASN B O 1
ATOM 3298 N N A ARG B 1 96 ? 72.25400 43.52400 37.80700 0.606 22.85405 93 ARG B N 1
ATOM 3299 N N B ARG B 1 96 ? 72.33300 43.47200 37.82600 0.394 22.99642 93 ARG B N 1
ATOM 3300 C CA A ARG B 1 96 ? 71.66200 44.63400 37.07000 0.606 22.45996 93 ARG B CA 1
ATOM 3301 C CA B ARG B 1 96 ? 71.64100 44.58400 37.18000 0.394 22.65401 93 ARG B CA 1
ATOM 3302 C C A ARG B 1 96 ? 72.57400 45.85500 37.06800 0.606 24.67344 93 ARG B C 1
ATOM 3303 C C B ARG B 1 96 ? 72.52200 45.82800 37.10800 0.394 24.80073 93 ARG B C 1
ATOM 3304 O O A ARG B 1 96 ? 72.70400 46.53400 36.04500 0.606 24.61121 93 ARG B O 1
ATOM 3305 O O B ARG B 1 96 ? 72.59700 46.48600 36.06400 0.394 24.70983 93 ARG B O 1
ATOM 3320 N N . LEU B 1 97 ? 73.20100 46.15500 38.20400 1.000 24.41652 94 LEU B N 1
ATOM 3321 C CA . LEU B 1 97 ? 73.90100 47.42800 38.36300 1.000 22.14385 94 LEU B CA 1
ATOM 3322 C C . LEU B 1 97 ? 75.38400 47.36900 38.02900 1.000 27.01753 94 LEU B C 1
ATOM 3323 O O . LEU B 1 97 ? 76.00400 48.42600 37.84200 1.000 26.50090 94 LEU B O 1
ATOM 3328 N N . GLY B 1 98 ? 75.96200 46.16900 37.93300 1.000 23.62934 95 GLY B N 1
ATOM 3329 C CA . GLY B 1 98 ? 77.38600 46.01400 37.72900 1.000 27.80269 95 GLY B CA 1
ATOM 3330 C C . GLY B 1 98 ? 78.15700 46.01000 39.03600 1.000 27.40000 95 GLY B C 1
ATOM 3331 O O . GLY B 1 98 ? 77.63500 46.30100 40.10800 1.000 26.62364 95 GLY B O 1
ATOM 3332 N N . THR B 1 99 ? 79.44800 45.68000 38.93100 1.000 29.60680 96 THR B N 1
ATOM 3333 C CA . THR B 1 99 ? 80.26500 45.49700 40.12200 1.000 29.45126 96 THR B CA 1
ATOM 3334 C C . THR B 1 99 ? 80.79000 46.80300 40.70200 1.000 36.31885 96 THR B C 1
ATOM 3335 O O . THR B 1 99 ? 81.35100 46.77900 41.80000 1.000 35.39770 96 THR B O 1
ATOM 3339 N N . GLY B 1 100 ? 80.62300 47.93400 40.00700 1.000 30.89799 97 GLY B N 1
ATOM 3340 C CA . GLY B 1 100 ? 81.14100 49.20100 40.51500 1.000 30.61392 97 GLY B CA 1
ATOM 3341 C C . GLY B 1 100 ? 80.23900 49.90900 41.51500 1.000 31.46200 97 GLY B C 1
ATOM 3342 O O . GLY B 1 100 ? 80.69700 50.82800 42.20200 1.000 34.47422 97 GLY B O 1
ATOM 3343 N N . VAL B 1 101 ? 78.96900 49.51900 41.60200 1.000 26.57954 98 VAL B N 1
ATOM 3344 C CA . VAL B 1 101 ? 78.01300 50.14300 42.51500 1.000 26.39655 98 VAL B CA 1
ATOM 3345 C C . VAL B 1 101 ? 78.17500 49.54800 43.91300 1.000 27.15502 98 VAL B C 1
ATOM 3346 O O . VAL B 1 101 ? 78.24000 48.32200 44.07400 1.000 31.64570 98 VAL B O 1
ATOM 3350 N N . GLU B 1 102 ? 78.26800 50.41000 44.93300 1.000 26.83787 99 GLU B N 1
ATOM 3351 C CA . GLU B 1 102 ? 78.37600 49.90700 46.29900 1.000 30.37080 99 GLU B CA 1
ATOM 3352 C C . GLU B 1 102 ? 77.03000 49.37300 46.75500 1.000 28.79001 99 GLU B C 1
ATOM 3353 O O . GLU B 1 102 ? 76.03300 50.10100 46.73900 1.000 26.92123 99 GLU B O 1
ATOM 3359 N N . LEU B 1 103 ? 77.00200 48.09300 47.14500 1.000 25.48076 100 LEU B N 1
ATOM 3360 C CA . LEU B 1 103 ? 75.81600 47.44200 47.69600 1.000 23.64268 100 LEU B CA 1
ATOM 3361 C C . LEU B 1 103 ? 76.21000 46.85400 49.03900 1.000 32.32182 100 LEU B C 1
ATOM 3362 O O . LEU B 1 103 ? 77.15300 46.06100 49.10900 1.000 36.71443 100 LEU B O 1
ATOM 3367 N N A VAL B 1 104 ? 75.49900 47.22900 50.10200 0.520 23.65696 101 VAL B N 1
ATOM 3368 N N B VAL B 1 104 ? 75.52600 47.25400 50.10200 0.480 23.70154 101 VAL B N 1
ATOM 3369 C CA A VAL B 1 104 ? 75.85400 46.82800 51.46100 0.520 25.50521 101 VAL B CA 1
ATOM 3370 C CA B VAL B 1 104 ? 75.82600 46.75400 51.43600 0.480 25.60379 101 VAL B CA 1
ATOM 3371 C C A VAL B 1 104 ? 74.73600 45.97700 52.05000 0.520 26.11442 101 VAL B C 1
ATOM 3372 C C B VAL B 1 104 ? 74.67100 45.88300 51.90100 0.480 26.05949 101 VAL B C 1
ATOM 3373 O O A VAL B 1 104 ? 73.56700 46.37700 52.04900 0.520 23.80689 101 VAL B O 1
ATOM 3374 O O B VAL B 1 104 ? 73.50200 46.15500 51.59600 0.480 23.01056 101 VAL B O 1
ATOM 3381 N N A ARG B 1 105 ? 75.09300 44.80100 52.55600 0.520 26.07418 102 ARG B N 1
ATOM 3382 N N B ARG B 1 105 ? 75.00200 44.80200 52.59700 0.480 26.37975 102 ARG B N 1
ATOM 3383 C CA A ARG B 1 105 ? 74.11200 43.97600 53.25300 0.520 23.72865 102 ARG B CA 1
ATOM 3384 C CA B ARG B 1 105 ? 73.99100 43.94800 53.20900 0.480 23.29463 102 ARG B CA 1
ATOM 3385 C C A ARG B 1 105 ? 74.00500 44.44600 54.69800 0.520 27.24749 102 ARG B C 1
ATOM 3386 C C B ARG B 1 105 ? 73.93100 44.28500 54.69100 0.480 27.46690 102 ARG B C 1
ATOM 3387 O O A ARG B 1 105 ? 75.00000 44.44600 55.42800 0.520 27.31863 102 ARG B O 1
ATOM 3388 O O B ARG B 1 105 ? 74.88800 44.03700 55.43400 0.480 28.15068 102 ARG B O 1
ATOM 3403 N N . ALA B 1 106 ? 72.80200 44.84300 55.11100 1.000 24.96865 103 ALA B N 1
ATOM 3404 C CA . ALA B 1 106 ? 72.57100 45.27900 56.47700 1.000 24.73230 103 ALA B CA 1
ATOM 3405 C C . ALA B 1 106 ? 71.07300 45.27800 56.71100 1.000 24.22073 103 ALA B C 1
ATOM 3406 O O . ALA B 1 106 ? 70.29600 45.46600 55.77100 1.000 25.51562 103 ALA B O 1
ATOM 3408 N N . GLU B 1 107 ? 70.68000 45.09200 57.97100 1.000 26.29351 104 GLU B N 1
ATOM 3409 C CA . GLU B 1 107 ? 69.26900 45.14500 58.35700 1.000 25.31264 104 GLU B CA 1
ATOM 3410 C C . GLU B 1 107 ? 68.96000 46.48900 59.01000 1.000 27.38588 104 GLU B C 1
ATOM 3411 O O . GLU B 1 107 ? 69.46500 46.78700 60.09900 1.000 25.71774 104 GLU B O 1
ATOM 3417 N N . LEU B 1 108 ? 68.11500 47.28000 58.35800 1.000 24.36882 105 LEU B N 1
ATOM 3418 C CA . LEU B 1 108 ? 67.63900 48.52100 58.95600 1.000 26.25285 105 LEU B CA 1
ATOM 3419 C C . LEU B 1 108 ? 67.07500 48.23500 60.34500 1.000 26.73708 105 LEU B C 1
ATOM 3420 O O . LEU B 1 108 ? 66.40600 47.21100 60.53900 1.000 27.16812 105 LEU B O 1
ATOM 3425 N N . PRO B 1 109 ? 67.28800 49.12700 61.32600 1.000 25.57092 106 PRO B N 1
ATOM 3426 C CA . PRO B 1 109 ? 67.82700 50.49300 61.17500 1.000 27.80910 106 PRO B CA 1
ATOM 3427 C C . PRO B 1 109 ? 69.34600 50.61900 61.04900 1.000 29.11382 106 PRO B C 1
ATOM 3428 O O . PRO B 1 109 ? 69.80800 51.75900 61.03300 1.000 27.60513 106 PRO B O 1
ATOM 3432 N N . GLU B 1 110 ? 70.14400 49.54600 60.97500 1.000 25.70724 107 GLU B N 1
ATOM 3433 C CA . GLU B 1 110 ? 71.58600 49.71600 60.79400 1.000 24.52800 107 GLU B CA 1
ATOM 3434 C C . GLU B 1 110 ? 71.89000 50.18700 59.38100 1.000 24.93549 107 GLU B C 1
ATOM 3435 O O . GLU B 1 110 ? 71.39200 49.61500 58.41300 1.000 25.73940 107 GLU B O 1
ATOM 3441 N N . ILE B 1 111 ? 72.71100 51.23800 59.26500 1.000 24.90269 108 ILE B N 1
ATOM 3442 C CA . ILE B 1 111 ? 73.18300 51.72000 57.96700 1.000 26.36537 108 ILE B CA 1
ATOM 3443 C C . ILE B 1 111 ? 74.69300 51.88900 58.07100 1.000 27.53764 108 ILE B C 1
ATOM 3444 O O . ILE B 1 111 ? 75.17800 52.96500 58.44500 1.000 28.71879 108 ILE B O 1
ATOM 3449 N N A PRO B 1 112 ? 75.46900 50.84800 57.84200 0.546 27.52154 109 PRO B N 1
ATOM 3450 N N B PRO B 1 112 ? 75.45700 50.87400 57.67300 0.454 27.34269 109 PRO B N 1
ATOM 3451 C CA A PRO B 1 112 ? 76.92800 50.95900 58.02600 0.546 28.69023 109 PRO B CA 1
ATOM 3452 C CA B PRO B 1 112 ? 76.90200 50.86700 57.91100 0.454 28.78415 109 PRO B CA 1
ATOM 3453 C C A PRO B 1 112 ? 77.60200 51.51200 56.77300 0.546 32.51827 109 PRO B C 1
ATOM 3454 C C B PRO B 1 112 ? 77.68000 51.59300 56.83100 0.454 32.50911 109 PRO B C 1
ATOM 3455 O O A PRO B 1 112 ? 78.11500 50.79500 55.90900 0.546 30.26299 109 PRO B O 1
ATOM 3456 O O B PRO B 1 112 ? 78.72400 51.10700 56.38100 0.454 30.29039 109 PRO B O 1
ATOM 3463 N N A LEU B 1 113 ? 77.57700 52.84100 56.67000 0.546 26.89392 110 LEU B N 1
ATOM 3464 N N B LEU B 1 113 ? 77.17100 52.75100 56.40800 0.454 28.81934 110 LEU B N 1
ATOM 3465 C CA A LEU B 1 113 ? 78.22800 53.56700 55.59500 0.546 28.88988 110 LEU B CA 1
ATOM 3466 C CA B LEU B 1 113 ? 77.80600 53.60300 55.41600 0.454 30.46510 110 LEU B CA 1
ATOM 3467 C C A LEU B 1 113 ? 78.99200 54.72200 56.21500 0.546 31.85294 110 LEU B C 1
ATOM 3468 C C B LEU B 1 113 ? 78.11700 54.94400 56.05600 0.454 34.19817 110 LEU B C 1
ATOM 3469 O O A LEU B 1 113 ? 78.55900 55.30200 57.21400 0.546 31.96941 110 LEU B O 1
ATOM 3470 O O B LEU B 1 113 ? 77.34800 55.43500 56.88800 0.454 33.28428 110 LEU B O 1
ATOM 3479 N N A HIS B 1 114 ? 80.13100 55.05800 55.61200 0.546 34.29421 111 HIS B N 1
ATOM 3480 N N B HIS B 1 114 ? 79.24300 55.54100 55.67100 0.454 35.51652 111 HIS B N 1
ATOM 3481 C CA A HIS B 1 114 ? 81.05200 56.02000 56.19900 0.546 33.08455 111 HIS B CA 1
ATOM 3482 C CA B HIS B 1 114 ? 79.63100 56.80500 56.26700 0.454 32.79132 111 HIS B CA 1
ATOM 3483 C C A HIS B 1 114 ? 81.08500 57.34700 55.45100 0.546 34.94406 111 HIS B C 1
ATOM 3484 C C B HIS B 1 114 ? 79.78700 57.94700 55.28200 0.454 38.15312 111 HIS B C 1
ATOM 3485 O O A HIS B 1 114 ? 82.00500 58.13900 55.65500 0.546 37.73009 111 HIS B O 1
ATOM 3486 O O B HIS B 1 114 ? 79.76600 59.10600 55.71200 0.454 41.68473 111 HIS B O 1
ATOM 3499 N N A ALA B 1 115 ? 80.10000 57.61400 54.59800 0.546 35.30057 112 ALA B N 1
ATOM 3500 N N B ALA B 1 115 ? 79.93800 57.67500 53.99200 0.454 31.37930 112 ALA B N 1
ATOM 3501 C CA A ALA B 1 115 ? 80.00100 58.92200 53.96700 0.546 36.51230 112 ALA B CA 1
ATOM 3502 C CA B ALA B 1 115 ? 80.11500 58.77600 53.06000 0.454 38.58248 112 ALA B CA 1
ATOM 3503 C C A ALA B 1 115 ? 78.53000 59.21900 53.73600 0.546 37.69807 112 ALA B C 1
ATOM 3504 C C B ALA B 1 115 ? 78.80300 59.53200 52.90900 0.454 39.16275 112 ALA B C 1
ATOM 3505 O O A ALA B 1 115 ? 77.68500 58.32700 53.79200 0.546 36.57154 112 ALA B O 1
ATOM 3506 O O B ALA B 1 115 ? 77.71800 58.96100 53.00900 0.454 35.38998 112 ALA B O 1
ATOM 3509 N N A GLY B 1 116 ? 78.22900 60.49100 53.48800 0.546 36.09562 113 GLY B N 1
ATOM 3510 N N B GLY B 1 116 ? 78.91300 60.84100 52.71200 0.454 40.27591 113 GLY B N 1
ATOM 3511 C CA A GLY B 1 116 ? 76.85900 60.91800 53.30900 0.546 31.87699 113 GLY B CA 1
ATOM 3512 C CA B GLY B 1 116 ? 77.72600 61.66100 52.59000 0.454 37.10928 113 GLY B CA 1
ATOM 3513 C C A GLY B 1 116 ? 76.38500 60.80000 51.87300 0.546 28.97960 113 GLY B C 1
ATOM 3514 C C B GLY B 1 116 ? 76.92500 61.31800 51.34900 0.454 27.64924 113 GLY B C 1
ATOM 3515 O O A GLY B 1 116 ? 77.11400 60.41300 50.96300 0.546 30.95162 113 GLY B O 1
ATOM 3516 O O B GLY B 1 116 ? 77.46300 60.95200 50.30500 0.454 31.61289 113 GLY B O 1
ATOM 3517 N N A PHE B 1 117 ? 75.11900 61.15300 51.68000 0.546 24.10612 114 PHE B N 1
ATOM 3518 N N B PHE B 1 117 ? 75.60700 61.41700 51.47700 0.454 27.40243 114 PHE B N 1
ATOM 3519 C CA A PHE B 1 117 ? 74.49000 61.16900 50.36900 0.546 24.56517 114 PHE B CA 1
ATOM 3520 C CA B PHE B 1 117 ? 74.72300 61.29100 50.33500 0.454 24.16957 114 PHE B CA 1
ATOM 3521 C C A PHE B 1 117 ? 73.75300 62.48800 50.20600 0.546 27.50325 114 PHE B C 1
ATOM 3522 C C B PHE B 1 117 ? 73.93200 62.58100 50.18700 0.454 27.14953 114 PHE B C 1
ATOM 3523 O O A PHE B 1 117 ? 73.36900 63.12800 51.18700 0.546 29.89879 114 PHE B O 1
ATOM 3524 O O B PHE B 1 117 ? 73.67900 63.28900 51.16600 0.454 30.11013 114 PHE B O 1
ATOM 3539 N N . ASP B 1 118 ? 73.55200 62.88500 48.95000 1.000 27.46952 115 ASP B N 1
ATOM 3540 C CA . ASP B 1 118 ? 72.74600 64.07400 48.68400 1.000 25.57588 115 ASP B CA 1
ATOM 3541 C C . ASP B 1 118 ? 71.26500 63.80300 48.89000 1.000 26.18697 115 ASP B C 1
ATOM 3542 O O . ASP B 1 118 ? 70.49400 64.75000 49.13900 1.000 28.35996 115 ASP B O 1
ATOM 3547 N N . ALA B 1 119 ? 70.85600 62.54000 48.77300 1.000 23.69587 116 ALA B N 1
ATOM 3548 C CA . ALA B 1 119 ? 69.45800 62.14000 48.87100 1.000 22.07422 116 ALA B CA 1
ATOM 3549 C C . ALA B 1 119 ? 69.41300 60.65400 49.18700 1.000 23.35336 116 ALA B C 1
ATOM 3550 O O . ALA B 1 119 ? 70.32000 59.90200 48.80900 1.000 23.77795 116 ALA B O 1
ATOM 3552 N N . VAL B 1 120 ? 68.35400 60.23800 49.88000 1.000 23.11873 117 VAL B N 1
ATOM 3553 C CA . VAL B 1 120 ? 68.11700 58.83000 50.18500 1.000 21.80821 117 VAL B CA 1
ATOM 3554 C C . VAL B 1 120 ? 66.70400 58.51800 49.72400 1.000 23.48021 117 VAL B C 1
ATOM 3555 O O . VAL B 1 120 ? 65.80900 59.37100 49.81900 1.000 23.43370 117 VAL B O 1
ATOM 3559 N N . ILE B 1 121 ? 66.49400 57.30400 49.21400 1.000 22.72744 118 ILE B N 1
ATOM 3560 C CA . ILE B 1 121 ? 65.16500 56.88700 48.78100 1.000 20.67802 118 ILE B CA 1
ATOM 3561 C C . ILE B 1 121 ? 64.91000 55.47600 49.27900 1.000 22.75386 118 ILE B C 1
ATOM 3562 O O . ILE B 1 121 ? 65.83500 54.76000 49.67900 1.000 21.25665 118 ILE B O 1
ATOM 3567 N N . SER B 1 122 ? 63.63700 55.07900 49.23700 1.000 23.63625 119 SER B N 1
ATOM 3568 C CA . SER B 1 122 ? 63.26500 53.67300 49.47400 1.000 22.70931 119 SER B CA 1
ATOM 3569 C C . SER B 1 122 ? 61.96600 53.41300 48.72200 1.000 25.78035 119 SER B C 1
ATOM 3570 O O . SER B 1 122 ? 60.92200 53.94700 49.10600 1.000 26.28401 119 SER B O 1
ATOM 3573 N N . ALA B 1 123 ? 62.01500 52.60300 47.66400 1.000 22.30069 120 ALA B N 1
ATOM 3574 C CA . ALA B 1 123 ? 60.87600 52.42300 46.76900 1.000 22.33252 120 ALA B CA 1
ATOM 3575 C C . ALA B 1 123 ? 60.22300 51.05100 46.93200 1.000 23.71285 120 ALA B C 1
ATOM 3576 O O . ALA B 1 123 ? 60.88100 50.06800 47.26100 1.000 25.36983 120 ALA B O 1
ATOM 3578 N N . ALA B 1 124 ? 58.91600 50.99400 46.66600 1.000 24.89870 121 ALA B N 1
ATOM 3579 C CA . ALA B 1 124 ? 58.16900 49.73400 46.65400 1.000 26.96868 121 ALA B CA 1
ATOM 3580 C C . ALA B 1 124 ? 58.08600 49.09100 48.04200 1.000 29.05208 121 ALA B C 1
ATOM 3581 O O . ALA B 1 124 ? 58.06600 47.85900 48.17300 1.000 27.74292 121 ALA B O 1
ATOM 3583 N N . ASN B 1 125 ? 57.97300 49.94100 49.07600 1.000 25.93963 122 ASN B N 1
ATOM 3584 C CA . ASN B 1 125 ? 57.32700 49.63400 50.35700 1.000 24.41309 122 ASN B CA 1
ATOM 3585 C C . ASN B 1 125 ? 58.16800 48.80100 51.31200 1.000 26.12177 122 ASN B C 1
ATOM 3586 O O . ASN B 1 125 ? 57.61800 48.24500 52.25600 1.000 28.29539 122 ASN B O 1
ATOM 3591 N N . GLY B 1 126 ? 59.49300 48.73100 51.13500 1.000 24.89577 123 GLY B N 1
ATOM 3592 C CA . GLY B 1 126 ? 60.31500 47.99800 52.08800 1.000 25.05251 123 GLY B CA 1
ATOM 3593 C C . GLY B 1 126 ? 60.19100 48.49200 53.51900 1.000 24.49356 123 GLY B C 1
ATOM 3594 O O . GLY B 1 126 ? 60.28700 47.70100 54.46000 1.000 24.39021 123 GLY B O 1
ATOM 3595 N N . LEU B 1 127 ? 59.99900 49.80400 53.71700 1.000 22.01611 124 LEU B N 1
ATOM 3596 C CA . LEU B 1 127 ? 59.96000 50.26100 55.10000 1.000 25.41413 124 LEU B CA 1
ATOM 3597 C C . LEU B 1 127 ? 58.72500 49.78800 55.85600 1.000 30.07817 124 LEU B C 1
ATOM 3598 O O . LEU B 1 127 ? 58.70700 49.87600 57.08800 1.000 25.89176 124 LEU B O 1
ATOM 3603 N N A THR B 1 128 ? 57.69000 49.28600 55.16900 0.570 25.37248 125 THR B N 1
ATOM 3604 N N B THR B 1 128 ? 57.70500 49.29300 55.15700 0.430 25.40296 125 THR B N 1
ATOM 3605 C CA A THR B 1 128 ? 56.54600 48.72400 55.88900 0.570 24.84097 125 THR B CA 1
ATOM 3606 C CA B THR B 1 128 ? 56.55500 48.72200 55.84300 0.430 24.91671 125 THR B CA 1
ATOM 3607 C C A THR B 1 128 ? 56.89400 47.46200 56.66600 0.570 25.72000 125 THR B C 1
ATOM 3608 C C B THR B 1 128 ? 56.93600 47.52400 56.70800 0.430 25.76702 125 THR B C 1
ATOM 3609 O O A THR B 1 128 ? 56.09000 47.02900 57.49800 0.570 26.37427 125 THR B O 1
ATOM 3610 O O B THR B 1 128 ? 56.23400 47.22700 57.67900 0.430 27.99373 125 THR B O 1
ATOM 3617 N N . TYR B 1 129 ? 58.03900 46.83800 56.39200 1.000 25.26684 126 TYR B N 1
ATOM 3618 C CA . TYR B 1 129 ? 58.47300 45.69000 57.18800 1.000 26.71248 126 TYR B CA 1
ATOM 3619 C C . TYR B 1 129 ? 59.03600 46.09200 58.54800 1.000 28.48121 126 TYR B C 1
ATOM 3620 O O . TYR B 1 129 ? 59.22100 45.22600 59.41100 1.000 28.94588 126 TYR B O 1
ATOM 3629 N N . LEU B 1 130 ? 59.33400 47.37900 58.75700 1.000 26.59414 127 LEU B N 1
ATOM 3630 C CA . LEU B 1 130 ? 59.84800 47.81800 60.04800 1.000 30.39130 127 LEU B CA 1
ATOM 3631 C C . LEU B 1 130 ? 58.71400 48.13000 61.01900 1.000 31.10727 127 LEU B C 1
ATOM 3632 O O . LEU B 1 130 ? 57.81100 48.91000 60.67600 1.000 34.06055 127 LEU B O 1
ATOM 3637 N N A PRO B 1 131 ? 58.75100 47.58900 62.23600 0.790 31.77341 128 PRO B N 1
ATOM 3638 N N B PRO B 1 131 ? 58.75600 47.59200 62.23700 0.210 31.93319 128 PRO B N 1
ATOM 3639 C CA A PRO B 1 131 ? 57.85000 48.05700 63.30100 0.790 36.20635 128 PRO B CA 1
ATOM 3640 C CA B PRO B 1 131 ? 57.83600 48.06000 63.28000 0.210 36.15117 128 PRO B CA 1
ATOM 3641 C C A PRO B 1 131 ? 58.11800 49.51500 63.64700 0.790 36.81600 128 PRO B C 1
ATOM 3642 C C B PRO B 1 131 ? 58.07000 49.52600 63.60300 0.210 36.78957 128 PRO B C 1
ATOM 3643 O O A PRO B 1 131 ? 59.09200 50.11500 63.19400 0.790 36.59090 128 PRO B O 1
ATOM 3644 O O B PRO B 1 131 ? 58.99100 50.14600 63.06600 0.210 36.55910 128 PRO B O 1
ATOM 3651 N N . GLY B 1 132 ? 57.25100 50.07900 64.49500 1.000 39.35300 129 GLY B N 1
ATOM 3652 C CA . GLY B 1 132 ? 57.35800 51.50100 64.81300 1.000 42.99086 129 GLY B CA 1
ATOM 3653 C C . GLY B 1 132 ? 58.73600 51.91900 65.29500 1.000 47.42171 129 GLY B C 1
ATOM 3654 O O . GLY B 1 132 ? 59.29400 52.92000 64.83000 1.000 36.07831 129 GLY B O 1
ATOM 3655 N N . THR B 1 133 ? 59.31600 51.14700 66.22200 1.000 46.84247 130 THR B N 1
ATOM 3656 C CA . THR B 1 133 ? 60.60200 51.52900 66.80300 1.000 39.30256 130 THR B CA 1
ATOM 3657 C C . THR B 1 133 ? 61.71200 51.51500 65.76000 1.000 37.99392 130 THR B C 1
ATOM 3658 O O . THR B 1 133 ? 62.47800 52.48200 65.63800 1.000 32.39504 130 THR B O 1
ATOM 3662 N N . GLY B 1 134 ? 61.81500 50.42600 64.99500 1.000 33.43281 131 GLY B N 1
ATOM 3663 C CA . GLY B 1 134 ? 62.82200 50.35900 63.95300 1.000 31.83482 131 GLY B CA 1
ATOM 3664 C C . GLY B 1 134 ? 62.56800 51.31900 62.80700 1.000 30.17965 131 GLY B C 1
ATOM 3665 O O . GLY B 1 134 ? 63.51300 51.78400 62.17000 1.000 30.51452 131 GLY B O 1
ATOM 3666 N N . PHE B 1 135 ? 61.29900 51.63500 62.53000 1.000 29.87241 132 PHE B N 1
ATOM 3667 C CA . PHE B 1 135 ? 60.99000 52.65500 61.52900 1.000 29.87142 132 PHE B CA 1
ATOM 3668 C C . PHE B 1 135 ? 61.49900 54.02600 61.97600 1.000 27.68009 132 PHE B C 1
ATOM 3669 O O . PHE B 1 135 ? 62.13500 54.75300 61.20100 1.000 28.37519 132 PHE B O 1
ATOM 3677 N N . GLY B 1 136 ? 61.23900 54.38600 63.23100 1.000 30.49022 133 GLY B N 1
ATOM 3678 C CA . GLY B 1 136 ? 61.74600 55.65400 63.74200 1.000 33.44816 133 GLY B CA 1
ATOM 3679 C C . GLY B 1 136 ? 63.26100 55.70000 63.78400 1.000 34.72868 133 GLY B C 1
ATOM 3680 O O . GLY B 1 136 ? 63.87200 56.72100 63.45600 1.000 33.46271 133 GLY B O 1
ATOM 3681 N N . GLU B 1 137 ? 63.89400 54.59500 64.18400 1.000 31.83022 134 GLU B N 1
ATOM 3682 C CA . GLU B 1 137 ? 65.35200 54.57500 64.21100 1.000 31.17595 134 GLU B CA 1
ATOM 3683 C C . GLU B 1 137 ? 65.93200 54.65200 62.80700 1.000 26.99034 134 GLU B C 1
ATOM 3684 O O . GLU B 1 137 ? 66.99200 55.26000 62.61000 1.000 30.78690 134 GLU B O 1
ATOM 3690 N N . THR B 1 138 ? 65.24500 54.07500 61.81800 1.000 25.65891 135 THR B N 1
ATOM 3691 C CA . THR B 1 138 ? 65.70500 54.18200 60.43900 1.000 25.47503 135 THR B CA 1
ATOM 3692 C C . THR B 1 138 ? 65.64300 55.63100 59.95900 1.000 27.26470 135 THR B C 1
ATOM 3693 O O . THR B 1 138 ? 66.58300 56.12000 59.31800 1.000 26.89814 135 THR B O 1
ATOM 3697 N N . LEU B 1 139 ? 64.55600 56.33800 60.27400 1.000 26.21884 136 LEU B N 1
ATOM 3698 C CA . LEU B 1 139 ? 64.49200 57.75000 59.89900 1.000 27.14199 136 LEU B CA 1
ATOM 3699 C C . LEU B 1 139 ? 65.63400 58.53500 60.54100 1.000 28.92466 136 LEU B C 1
ATOM 3700 O O . LEU B 1 139 ? 66.25100 59.39000 59.89600 1.000 28.94293 136 LEU B O 1
ATOM 3705 N N . ALA B 1 140 ? 65.95200 58.23200 61.80300 1.000 28.89270 137 ALA B N 1
ATOM 3706 C CA . ALA B 1 140 ? 67.05300 58.91800 62.47400 1.000 30.68069 137 ALA B CA 1
ATOM 3707 C C . ALA B 1 140 ? 68.39400 58.60800 61.81500 1.000 37.99025 137 ALA B C 1
ATOM 3708 O O . ALA B 1 140 ? 69.23700 59.49800 61.65500 1.000 30.73070 137 ALA B O 1
ATOM 3710 N N . ALA B 1 141 ? 68.61200 57.35100 61.42100 1.000 30.98120 138 ALA B N 1
ATOM 3711 C CA . ALA B 1 141 ? 69.85200 57.00400 60.73900 1.000 29.70869 138 ALA B CA 1
ATOM 3712 C C . ALA B 1 141 ? 69.95000 57.67900 59.37700 1.000 29.12919 138 ALA B C 1
ATOM 3713 O O . ALA B 1 141 ? 71.03500 58.11000 58.97000 1.000 30.13714 138 ALA B O 1
ATOM 3715 N N . VAL B 1 142 ? 68.83500 57.77000 58.65300 1.000 26.46674 139 VAL B N 1
ATOM 3716 C CA . VAL B 1 142 ? 68.86400 58.38600 57.32900 1.000 24.52159 139 VAL B CA 1
ATOM 3717 C C . VAL B 1 142 ? 69.14600 59.87600 57.44700 1.000 29.50478 139 VAL B C 1
ATOM 3718 O O . VAL B 1 142 ? 69.91100 60.44300 56.65300 1.000 28.36611 139 VAL B O 1
ATOM 3722 N N . ALA B 1 143 ? 68.51900 60.53300 58.42600 1.000 26.15540 140 ALA B N 1
ATOM 3723 C CA . ALA B 1 143 ? 68.76900 61.96100 58.62500 1.000 28.43303 140 ALA B CA 1
ATOM 3724 C C . ALA B 1 143 ? 70.25500 62.24400 58.77800 1.000 32.35133 140 ALA B C 1
ATOM 3725 O O . ALA B 1 143 ? 70.75600 63.25500 58.27000 1.000 31.72399 140 ALA B O 1
ATOM 3727 N N . ARG B 1 144 ? 70.98800 61.35200 59.45400 1.000 30.73268 141 ARG B N 1
ATOM 3728 C CA . ARG B 1 144 ? 72.40900 61.58700 59.71800 1.000 31.57475 141 ARG B CA 1
ATOM 3729 C C . ARG B 1 144 ? 73.29300 61.41000 58.48900 1.000 32.47668 141 ARG B C 1
ATOM 3730 O O . ARG B 1 144 ? 74.44800 61.85900 58.51100 1.000 36.42666 141 ARG B O 1
ATOM 3738 N N . LEU B 1 145 ? 72.78400 60.79300 57.42600 1.000 29.39947 142 LEU B N 1
ATOM 3739 C CA . LEU B 1 145 ? 73.47000 60.72600 56.14000 1.000 31.18616 142 LEU B CA 1
ATOM 3740 C C . LEU B 1 145 ? 73.30600 61.97900 55.29200 1.000 34.90150 142 LEU B C 1
ATOM 3741 O O . LEU B 1 145 ? 74.01600 62.12000 54.29400 1.000 32.58628 142 LEU B O 1
ATOM 3746 N N . LEU B 1 146 ? 72.37800 62.86600 55.63600 1.000 27.60619 143 LEU B N 1
ATOM 3747 C CA . LEU B 1 146 ? 71.99400 63.93300 54.73700 1.000 24.93680 143 LEU B CA 1
ATOM 3748 C C . LEU B 1 146 ? 72.52200 65.27700 55.21200 1.000 27.78884 143 LEU B C 1
ATOM 3749 O O . LEU B 1 146 ? 72.68100 65.49700 56.41600 1.000 29.63073 143 LEU B O 1
ATOM 3754 N N . PRO B 1 147 ? 72.77600 66.19900 54.29100 1.000 28.26754 144 PRO B N 1
ATOM 3755 C CA . PRO B 1 147 ? 73.08900 67.57600 54.67500 1.000 30.58312 144 PRO B CA 1
ATOM 3756 C C . PRO B 1 147 ? 71.82100 68.31600 55.05800 1.000 28.20802 144 PRO B C 1
ATOM 3757 O O . PRO B 1 147 ? 70.71700 67.79400 54.84700 1.000 29.40484 144 PRO B O 1
ATOM 3761 N N . PRO B 1 148 ? 71.92600 69.53100 55.60800 1.000 28.81865 145 PRO B N 1
ATOM 3762 C CA . PRO B 1 148 ? 70.71700 70.35300 55.78800 1.000 30.89986 145 PRO B CA 1
ATOM 3763 C C . PRO B 1 148 ? 70.01000 70.51900 54.45700 1.000 31.02636 145 PRO B C 1
ATOM 3764 O O . PRO B 1 148 ? 70.64000 70.78700 53.43400 1.000 32.08631 145 PRO B O 1
ATOM 3768 N N . GLY B 1 149 ? 68.69300 70.34500 54.46600 1.000 29.16701 146 GLY B N 1
ATOM 3769 C CA . GLY B 1 149 ? 67.94900 70.41200 53.23300 1.000 30.90176 146 GLY B CA 1
ATOM 3770 C C . GLY B 1 149 ? 67.95400 69.13700 52.42000 1.000 29.01062 146 GLY B C 1
ATOM 3771 O O . GLY B 1 149 ? 67.18000 69.03500 51.46800 1.000 29.48203 146 GLY B O 1
ATOM 3772 N N . GLY B 1 150 ? 68.79600 68.15700 52.75500 1.000 26.75970 147 GLY B N 1
ATOM 3773 C CA . GLY B 1 150 ? 68.78800 66.90300 52.01700 1.000 26.30381 147 GLY B CA 1
ATOM 3774 C C . GLY B 1 150 ? 67.47900 66.15800 52.20200 1.000 28.19059 147 GLY B C 1
ATOM 3775 O O . GLY B 1 150 ? 66.81500 66.27100 53.23200 1.000 28.02495 147 GLY B O 1
ATOM 3776 N N . THR B 1 151 ? 67.10800 65.35700 51.20200 1.000 25.43870 148 THR B N 1
ATOM 3777 C CA . THR B 1 151 ? 65.76800 64.79200 51.18600 1.000 23.29272 148 THR B CA 1
ATOM 3778 C C . THR B 1 151 ? 65.78200 63.27100 51.27800 1.000 23.50507 148 THR B C 1
ATOM 3779 O O . THR B 1 151 ? 66.75500 62.58700 50.91900 1.000 24.33376 148 THR B O 1
ATOM 3783 N N . PHE B 1 152 ? 64.66000 62.75600 51.76800 1.000 22.68218 149 PHE B N 1
ATOM 3784 C CA . PHE B 1 152 ? 64.39900 61.32500 51.91700 1.000 23.11183 149 PHE B CA 1
ATOM 3785 C C . PHE B 1 152 ? 63.02100 61.07600 51.33000 1.000 24.52072 149 PHE B C 1
ATOM 3786 O O . PHE B 1 152 ? 62.04600 61.66900 51.79200 1.000 24.70577 149 PHE B O 1
ATOM 3794 N N . VAL B 1 153 ? 62.92600 60.22300 50.30600 1.000 23.55238 150 VAL B N 1
ATOM 3795 C CA . VAL B 1 153 ? 61.64500 59.94300 49.65400 1.000 22.71915 150 VAL B CA 1
ATOM 3796 C C . VAL B 1 153 ? 61.39700 58.44900 49.75500 1.000 26.00343 150 VAL B C 1
ATOM 3797 O O . VAL B 1 153 ? 62.26000 57.65700 49.36200 1.000 23.81512 150 VAL B O 1
ATOM 3801 N N . PHE B 1 154 ? 60.23500 58.06700 50.28200 1.000 22.79526 151 PHE B N 1
ATOM 3802 C CA . PHE B 1 154 ? 59.94500 56.64300 50.44200 1.000 24.56147 151 PHE B CA 1
ATOM 3803 C C . PHE B 1 154 ? 58.44700 56.42000 50.35000 1.000 24.19728 151 PHE B C 1
ATOM 3804 O O . PHE B 1 154 ? 57.65900 57.35100 50.49500 1.000 24.69901 151 PHE B O 1
ATOM 3812 N N . ASP B 1 155 ? 58.04300 55.15900 50.15900 1.000 25.32813 152 ASP B N 1
ATOM 3813 C CA . ASP B 1 155 ? 56.61900 54.85100 50.16100 1.000 25.30031 152 ASP B CA 1
ATOM 3814 C C . ASP B 1 155 ? 56.26300 53.85200 51.26000 1.000 25.77976 152 ASP B C 1
ATOM 3815 O O . ASP B 1 155 ? 57.12100 53.16500 51.82200 1.000 26.59063 152 ASP B O 1
ATOM 3820 N N . LEU B 1 156 ? 54.97800 53.83100 51.59800 1.000 25.61877 153 LEU B N 1
ATOM 3821 C CA . LEU B 1 156 ? 54.41800 52.90300 52.56800 1.000 27.12052 153 LEU B CA 1
ATOM 3822 C C . LEU B 1 156 ? 53.07100 52.44100 52.04100 1.000 30.00833 153 LEU B C 1
ATOM 3823 O O . LEU B 1 156 ? 52.45300 53.11100 51.21300 1.000 30.30154 153 LEU B O 1
ATOM 3828 N N . TYR B 1 157 ? 52.60500 51.29700 52.53400 1.000 32.30826 154 TYR B N 1
ATOM 3829 C CA . TYR B 1 157 ? 51.21200 50.94800 52.28600 1.000 32.82421 154 TYR B CA 1
ATOM 3830 C C . TYR B 1 157 ? 50.30800 51.98600 52.92800 1.000 36.09369 154 TYR B C 1
ATOM 3831 O O . TYR B 1 157 ? 50.50600 52.36500 54.08400 1.000 42.50776 154 TYR B O 1
ATOM 3840 N N . GLY B 1 158 ? 49.30500 52.44600 52.17200 1.000 32.19196 155 GLY B N 1
ATOM 3841 C CA . GLY B 1 158 ? 48.35300 53.40900 52.68000 1.000 35.04671 155 GLY B CA 1
ATOM 3842 C C . GLY B 1 158 ? 47.21000 52.75100 53.42700 1.000 36.24253 155 GLY B C 1
ATOM 3843 O O . GLY B 1 158 ? 47.07200 51.52800 53.44500 1.000 37.29659 155 GLY B O 1
ATOM 3844 N N . HIS B 1 159 ? 46.38600 53.59800 54.04700 1.000 35.07174 156 HIS B N 1
ATOM 3845 C CA . HIS B 1 159 ? 45.26400 53.10200 54.83300 1.000 37.19167 156 HIS B CA 1
ATOM 3846 C C . HIS B 1 159 ? 44.33800 52.22800 53.99900 1.000 41.81470 156 HIS B C 1
ATOM 3847 O O . HIS B 1 159 ? 43.75500 51.27000 54.52000 1.000 43.57062 156 HIS B O 1
ATOM 3854 N N . GLY B 1 160 ? 44.20200 52.53100 52.70600 1.000 38.93174 157 GLY B N 1
ATOM 3855 C CA . GLY B 1 160 ? 43.31500 51.75300 51.85900 1.000 43.86705 157 GLY B CA 1
ATOM 3856 C C . GLY B 1 160 ? 43.78600 50.33100 51.64500 1.000 39.71754 157 GLY B C 1
ATOM 3857 O O . GLY B 1 160 ? 42.96900 49.42800 51.43200 1.000 41.12654 157 GLY B O 1
ATOM 3858 N N . PHE B 1 161 ? 45.10200 50.10600 51.68800 1.000 36.30406 158 PHE B N 1
ATOM 3859 C CA . PHE B 1 161 ? 45.62400 48.75100 51.55100 1.000 35.01843 158 PHE B CA 1
ATOM 3860 C C . PHE B 1 161 ? 45.16100 47.88500 52.70900 1.000 42.54620 158 PHE B C 1
ATOM 3861 O O . PHE B 1 161 ? 44.68000 46.76100 52.51300 1.000 38.46924 158 PHE B O 1
ATOM 3869 N N . PHE B 1 162 ? 45.28600 48.40100 53.92800 1.000 36.43178 159 PHE B N 1
ATOM 3870 C CA . PHE B 1 162 ? 44.88300 47.62400 55.08600 1.000 38.54317 159 PHE B CA 1
ATOM 3871 C C . PHE B 1 162 ? 43.37700 47.43500 55.12100 1.000 42.87349 159 PHE B C 1
ATOM 3872 O O . PHE B 1 162 ? 42.90300 46.37000 55.52700 1.000 41.52786 159 PHE B O 1
ATOM 3880 N N . GLU B 1 163 ? 42.61900 48.43200 54.66100 1.000 38.97903 160 GLU B N 1
ATOM 3881 C CA . GLU B 1 163 ? 41.16900 48.28200 54.57000 1.000 43.18147 160 GLU B CA 1
ATOM 3882 C C . GLU B 1 163 ? 40.77600 47.23200 53.53300 1.000 44.44434 160 GLU B C 1
ATOM 3883 O O . GLU B 1 163 ? 39.88800 46.40700 53.77800 1.000 49.60286 160 GLU B O 1
ATOM 3889 N N . ARG B 1 164 ? 41.43700 47.23500 52.37500 1.000 40.53256 161 ARG B N 1
ATOM 3890 C CA . ARG B 1 164 ? 41.05900 46.33300 51.29400 1.000 43.90561 161 ARG B CA 1
ATOM 3891 C C . ARG B 1 164 ? 41.34100 44.87400 51.64700 1.000 45.90717 161 ARG B C 1
ATOM 3892 O O . ARG B 1 164 ? 40.57400 43.97900 51.26900 1.000 44.92133 161 ARG B O 1
ATOM 3900 N N . PHE B 1 165 ? 42.42200 44.60500 52.37200 1.000 42.14018 162 PHE B N 1
ATOM 3901 C CA . PHE B 1 165 ? 42.83900 43.22300 52.57300 1.000 36.84015 162 PHE B CA 1
ATOM 3902 C C . PHE B 1 165 ? 42.57100 42.66900 53.96300 1.000 44.58640 162 PHE B C 1
ATOM 3903 O O . PHE B 1 165 ? 42.73900 41.46200 54.16200 1.000 45.29476 162 PHE B O 1
ATOM 3911 N N A TYR B 1 166 ? 42.13700 43.48800 54.92100 0.597 40.28605 163 TYR B N 1
ATOM 3912 N N B TYR B 1 166 ? 42.15300 43.50000 54.92300 0.403 40.40433 163 TYR B N 1
ATOM 3913 C CA A TYR B 1 166 ? 41.94100 42.98400 56.27600 0.597 45.90024 163 TYR B CA 1
ATOM 3914 C CA B TYR B 1 166 ? 42.00600 43.03200 56.29800 0.403 45.88570 163 TYR B CA 1
ATOM 3915 C C A TYR B 1 166 ? 40.57700 43.35300 56.85000 0.597 54.16022 163 TYR B C 1
ATOM 3916 C C B TYR B 1 166 ? 40.71900 43.53300 56.94800 0.403 54.03311 163 TYR B C 1
ATOM 3917 O O A TYR B 1 166 ? 40.41800 43.39800 58.07400 0.597 53.50061 163 TYR B O 1
ATOM 3918 O O B TYR B 1 166 ? 40.66700 43.70400 58.17100 0.403 55.05482 163 TYR B O 1
ATOM 3935 N N A ASP B 1 167 ? 39.58500 43.59400 55.99500 0.597 55.96131 164 ASP B N 1
ATOM 3936 N N B ASP B 1 167 ? 39.67100 43.76500 56.16000 0.403 55.43556 164 ASP B N 1
ATOM 3937 C CA A ASP B 1 167 ? 38.24100 43.90900 56.46300 0.597 60.01332 164 ASP B CA 1
ATOM 3938 C CA B ASP B 1 167 ? 38.38200 44.19200 56.69500 0.403 60.45049 164 ASP B CA 1
ATOM 3939 C C A ASP B 1 167 ? 37.30000 42.71300 56.45300 0.597 66.37468 164 ASP B C 1
ATOM 3940 C C B ASP B 1 167 ? 37.35500 43.06200 56.69500 0.403 65.73462 164 ASP B C 1
ATOM 3941 O O A ASP B 1 167 ? 36.30200 42.72500 57.18300 0.597 68.45426 164 ASP B O 1
ATOM 3942 O O B ASP B 1 167 ? 36.15000 43.31400 56.57200 0.403 67.78806 164 ASP B O 1
ATOM 3951 N N A SER B 1 168 ? 37.58700 41.69200 55.65100 0.597 53.61074 165 SER B N 1
ATOM 3952 N N B SER B 1 168 ? 37.80800 41.81800 56.83300 0.403 61.70292 165 SER B N 1
ATOM 3953 C CA A SER B 1 168 ? 36.65600 40.58700 55.47700 0.597 72.94020 165 SER B CA 1
ATOM 3954 C CA B SER B 1 168 ? 36.91800 40.66900 56.87600 0.403 69.85559 165 SER B CA 1
ATOM 3955 C C A SER B 1 168 ? 36.55900 39.74000 56.74100 0.597 71.38576 165 SER B C 1
ATOM 3956 C C B SER B 1 168 ? 37.41900 39.68400 57.92100 0.403 67.88447 165 SER B C 1
ATOM 3957 O O A SER B 1 168 ? 37.48200 39.68600 57.55900 0.597 68.00010 165 SER B O 1
ATOM 3958 O O B SER B 1 168 ? 38.62300 39.57700 58.16800 0.403 66.87044 165 SER B O 1
ATOM 3963 N N A ALA B 1 169 ? 35.41500 39.06700 56.89100 0.597 68.00339 166 ALA B N 1
ATOM 3964 N N B ALA B 1 169 ? 36.47800 38.96500 58.53700 0.403 70.61896 166 ALA B N 1
ATOM 3965 C CA A ALA B 1 169 ? 35.21800 38.17300 58.02400 0.597 66.36225 166 ALA B CA 1
ATOM 3966 C CA B ALA B 1 169 ? 36.84600 37.98300 59.55300 0.403 69.79122 166 ALA B CA 1
ATOM 3967 C C A ALA B 1 169 ? 36.04000 36.89800 57.89700 0.597 69.84211 166 ALA B C 1
ATOM 3968 C C B ALA B 1 169 ? 37.65300 36.84100 58.94600 0.403 64.45353 166 ALA B C 1
ATOM 3969 O O A ALA B 1 169 ? 36.30200 36.24000 58.91000 0.597 75.21358 166 ALA B O 1
ATOM 3970 O O B ALA B 1 169 ? 38.69900 36.45500 59.48200 0.403 61.47386 166 ALA B O 1
ATOM 3973 N N A GLU B 1 170 ? 36.44300 36.53300 56.67900 0.597 61.41642 167 GLU B N 1
ATOM 3974 N N B GLU B 1 170 ? 37.18100 36.28900 57.82300 0.403 61.55596 167 GLU B N 1
ATOM 3975 C CA A GLU B 1 170 ? 37.32400 35.41000 56.41900 0.597 56.52464 167 GLU B CA 1
ATOM 3976 C CA B GLU B 1 170 ? 37.89300 35.22900 57.13100 0.403 57.08806 167 GLU B CA 1
ATOM 3977 C C A GLU B 1 170 ? 38.58300 35.89400 55.70800 0.597 52.82902 167 GLU B C 1
ATOM 3978 C C B GLU B 1 170 ? 39.03500 35.80900 56.29600 0.403 52.18078 167 GLU B C 1
ATOM 3979 O O A GLU B 1 170 ? 38.49800 36.77100 54.84200 0.597 57.02699 167 GLU B O 1
ATOM 3980 O O B GLU B 1 170 ? 38.91700 36.90800 55.74600 0.403 58.63696 167 GLU B O 1
ATOM 3983 N N A PRO B 1 171 ? 39.75400 35.35000 56.04800 0.597 51.00643 168 PRO B N 1
ATOM 3984 N N B PRO B 1 171 ? 40.15400 35.09100 56.19200 0.403 50.86239 168 PRO B N 1
ATOM 3985 C CA A PRO B 1 171 ? 41.01100 35.84800 55.46500 0.597 51.05853 168 PRO B CA 1
ATOM 3986 C CA B PRO B 1 171 ? 41.31900 35.63600 55.47800 0.403 50.29247 168 PRO B CA 1
ATOM 3987 C C A PRO B 1 171 ? 41.00200 35.80800 53.94200 0.597 50.48333 168 PRO B C 1
ATOM 3988 C C B PRO B 1 171 ? 41.08800 35.70900 53.97400 0.403 50.36930 168 PRO B C 1
ATOM 3989 O O A PRO B 1 171 ? 40.73500 34.77100 53.32800 0.597 46.47083 168 PRO B O 1
ATOM 3990 O O B PRO B 1 171 ? 40.65200 34.74000 53.34900 0.403 46.56758 168 PRO B O 1
ATOM 3997 N N A ARG B 1 172 ? 41.30400 36.95400 53.33700 0.597 42.88541 169 ARG B N 1
ATOM 3998 N N B ARG B 1 172 ? 41.39900 36.86700 53.39500 0.403 43.12166 169 ARG B N 1
ATOM 3999 C CA A ARG B 1 172 ? 41.34400 37.05800 51.88500 0.597 44.03547 169 ARG B CA 1
ATOM 4000 C CA B ARG B 1 172 ? 41.37900 37.02100 51.94600 0.403 44.04877 169 ARG B CA 1
ATOM 4001 C C A ARG B 1 172 ? 42.46400 36.20500 51.30200 0.597 44.15329 169 ARG B C 1
ATOM 4002 C C B ARG B 1 172 ? 42.48500 36.19100 51.30600 0.403 44.08825 169 ARG B C 1
ATOM 4003 O O A ARG B 1 172 ? 43.55800 36.10900 51.86600 0.597 39.49256 169 ARG B O 1
ATOM 4004 O O B ARG B 1 172 ? 43.59600 36.09400 51.83600 0.403 39.53064 169 ARG B O 1
ATOM 4019 N N . VAL B 1 173 ? 42.18400 35.59100 50.15600 1.000 37.95772 170 VAL B N 1
ATOM 4020 C CA . VAL B 1 173 ? 43.15900 34.81000 49.40600 1.000 37.77391 170 VAL B CA 1
ATOM 4021 C C . VAL B 1 173 ? 43.24900 35.37200 47.99400 1.000 38.48543 170 VAL B C 1
ATOM 4022 O O . VAL B 1 173 ? 42.23200 35.51800 47.30800 1.000 44.43833 170 VAL B O 1
ATOM 4026 N N . LEU B 1 174 ? 44.46500 35.67200 47.56500 1.000 34.07289 171 LEU B N 1
ATOM 4027 C CA . LEU B 1 174 ? 44.76900 36.16700 46.23400 1.000 36.51144 171 LEU B CA 1
ATOM 4028 C C . LEU B 1 174 ? 45.75200 35.19400 45.59800 1.000 37.12987 171 LEU B C 1
ATOM 4029 O O . LEU B 1 174 ? 46.56900 34.59600 46.29700 1.000 36.62045 171 LEU B O 1
ATOM 4034 N N . ALA B 1 175 ? 45.67500 35.01500 44.27900 1.000 30.99140 172 ALA B N 1
ATOM 4035 C CA . ALA B 1 175 ? 46.56400 34.04600 43.64200 1.000 31.16416 172 ALA B CA 1
ATOM 4036 C C . ALA B 1 175 ? 46.81000 34.40700 42.18500 1.000 31.12908 172 ALA B C 1
ATOM 4037 O O . ALA B 1 175 ? 46.03400 35.13600 41.55700 1.000 33.33427 172 ALA B O 1
ATOM 4039 N N . VAL B 1 176 ? 47.88700 33.84500 41.63500 1.000 30.05305 173 VAL B N 1
ATOM 4040 C CA . VAL B 1 176 ? 48.15100 33.95400 40.20700 1.000 32.51578 173 VAL B CA 1
ATOM 4041 C C . VAL B 1 176 ? 49.14100 32.86900 39.82800 1.000 30.31133 173 VAL B C 1
ATOM 4042 O O . VAL B 1 176 ? 50.00200 32.49100 40.62200 1.000 32.70283 173 VAL B O 1
ATOM 4046 N N A GLU B 1 177 ? 49.03300 32.37700 38.60300 0.563 31.27824 174 GLU B N 1
ATOM 4047 N N B GLU B 1 177 ? 48.98900 32.35100 38.61400 0.437 31.21055 174 GLU B N 1
ATOM 4048 C CA A GLU B 1 177 ? 50.07100 31.52700 38.03600 0.563 34.89312 174 GLU B CA 1
ATOM 4049 C CA B GLU B 1 177 ? 49.93200 31.41700 38.01800 0.437 34.73799 174 GLU B CA 1
ATOM 4050 C C A GLU B 1 177 ? 50.88900 32.35000 37.04700 0.563 33.14156 174 GLU B C 1
ATOM 4051 C C B GLU B 1 177 ? 50.61700 32.10800 36.84900 0.437 35.47582 174 GLU B C 1
ATOM 4052 O O A GLU B 1 177 ? 50.33600 32.93000 36.10800 0.563 31.21114 174 GLU B O 1
ATOM 4053 O O B GLU B 1 177 ? 50.00100 32.32900 35.80000 0.437 32.24288 174 GLU B O 1
ATOM 4064 N N A LEU B 1 178 ? 52.19900 32.41900 37.27200 0.563 34.97121 175 LEU B N 1
ATOM 4065 N N B LEU B 1 178 ? 51.88500 32.44500 37.03000 0.437 34.69480 175 LEU B N 1
ATOM 4066 C CA A LEU B 1 178 ? 53.11300 33.14100 36.39800 0.563 38.36834 175 LEU B CA 1
ATOM 4067 C CA B LEU B 1 178 ? 52.68000 32.93400 35.91700 0.437 42.79865 175 LEU B CA 1
ATOM 4068 C C A LEU B 1 178 ? 53.95400 32.12900 35.61300 0.563 41.55544 175 LEU B C 1
ATOM 4069 C C B LEU B 1 178 ? 53.28700 31.74000 35.20600 0.437 43.66668 175 LEU B C 1
ATOM 4070 O O A LEU B 1 178 ? 53.55500 30.96500 35.46100 0.563 43.04337 175 LEU B O 1
ATOM 4071 O O B LEU B 1 178 ? 52.74400 30.63000 35.25700 0.437 43.37503 175 LEU B O 1
ATOM 4080 N N A GLU B 1 179 ? 55.10800 32.57100 35.10900 0.563 45.51976 176 GLU B N 1
ATOM 4081 N N B GLU B 1 179 ? 54.41800 31.94800 34.55800 0.437 46.28769 176 GLU B N 1
ATOM 4082 C CA A GLU B 1 179 ? 55.87200 31.77300 34.15100 0.563 48.64587 176 GLU B CA 1
ATOM 4083 C CA B GLU B 1 179 ? 55.23000 30.83600 34.10600 0.437 51.19325 176 GLU B CA 1
ATOM 4084 C C A GLU B 1 179 ? 56.13700 30.35200 34.64500 0.563 46.97732 176 GLU B C 1
ATOM 4085 C C B GLU B 1 179 ? 56.41100 30.64600 35.05000 0.437 43.19980 176 GLU B C 1
ATOM 4086 O O A GLU B 1 179 ? 55.47300 29.39800 34.21600 0.563 48.70180 176 GLU B O 1
ATOM 4087 O O B GLU B 1 179 ? 57.02500 31.61900 35.50700 0.437 49.58662 176 GLU B O 1
ATOM 4098 N N A ASP B 1 180 ? 57.11000 30.21100 35.54400 0.563 45.43618 177 ASP B N 1
ATOM 4099 N N B ASP B 1 180 ? 56.69800 29.38100 35.34900 0.437 38.77053 177 ASP B N 1
ATOM 4100 C CA A ASP B 1 180 ? 57.48300 28.93800 36.14100 0.563 44.02688 177 ASP B CA 1
ATOM 4101 C CA B ASP B 1 180 ? 57.75100 28.87100 36.21700 0.437 44.86571 177 ASP B CA 1
ATOM 4102 C C A ASP B 1 180 ? 57.14600 28.89200 37.62400 0.563 41.06327 177 ASP B C 1
ATOM 4103 C C B ASP B 1 180 ? 57.39600 29.02000 37.69200 0.437 40.82806 177 ASP B C 1
ATOM 4104 O O A ASP B 1 180 ? 57.73700 28.10000 38.36800 0.563 37.73867 177 ASP B O 1
ATOM 4105 O O B ASP B 1 180 ? 58.14900 28.52000 38.53500 0.437 41.76876 177 ASP B O 1
ATOM 4114 N N A VAL B 1 181 ? 56.21300 29.72800 38.07000 0.563 35.41339 178 VAL B N 1
ATOM 4115 N N B VAL B 1 181 ? 56.27300 29.65200 38.03900 0.437 35.65869 178 VAL B N 1
ATOM 4116 C CA A VAL B 1 181 ? 55.95600 29.87900 39.49500 0.563 34.34128 178 VAL B CA 1
ATOM 4117 C CA B VAL B 1 181 ? 55.93500 29.87700 39.43900 0.437 34.33914 178 VAL B CA 1
ATOM 4118 C C A VAL B 1 181 ? 54.50800 30.30700 39.69000 0.563 35.97684 178 VAL B C 1
ATOM 4119 C C B VAL B 1 181 ? 54.44000 30.13200 39.54700 0.437 36.17288 178 VAL B C 1
ATOM 4120 O O A VAL B 1 181 ? 53.98800 31.15400 38.95800 0.563 33.35213 178 VAL B O 1
ATOM 4121 O O B VAL B 1 181 ? 53.82500 30.70600 38.64200 0.437 31.41159 178 VAL B O 1
ATOM 4128 N N . SER B 1 182 ? 53.85100 29.69000 40.66300 1.000 30.79788 179 SER B N 1
ATOM 4129 C CA . SER B 1 182 ? 52.48400 30.02000 41.03200 1.000 29.61553 179 SER B CA 1
ATOM 4130 C C . SER B 1 182 ? 52.48600 30.51600 42.46800 1.000 32.50022 179 SER B C 1
ATOM 4131 O O . SER B 1 182 ? 53.25800 30.02200 43.29500 1.000 33.29502 179 SER B O 1
ATOM 4134 N N . TYR B 1 183 ? 51.63900 31.50400 42.75600 1.000 30.67044 180 TYR B N 1
ATOM 4135 C CA . TYR B 1 183 ? 51.58600 32.11600 44.07400 1.000 30.22036 180 TYR B CA 1
ATOM 4136 C C . TYR B 1 183 ? 50.18400 32.05100 44.65400 1.000 29.80380 180 TYR B C 1
ATOM 4137 O O . TYR B 1 183 ? 49.19900 32.30000 43.95200 1.000 31.73012 180 TYR B O 1
ATOM 4146 N N . ILE B 1 184 ? 50.09800 31.79000 45.95500 1.000 31.69791 181 ILE B N 1
ATOM 4147 C CA . ILE B 1 184 ? 48.85800 31.95100 46.70700 1.000 32.13432 181 ILE B CA 1
ATOM 4148 C C . ILE B 1 184 ? 49.18900 32.79200 47.93100 1.000 39.94301 181 ILE B C 1
ATOM 4149 O O . ILE B 1 184 ? 50.07200 32.42600 48.71500 1.000 33.54454 181 ILE B O 1
ATOM 4154 N N . TRP B 1 185 ? 48.51400 33.93000 48.07800 1.000 31.54772 182 TRP B N 1
ATOM 4155 C CA . TRP B 1 185 ? 48.74100 34.85100 49.18400 1.000 31.05596 182 TRP B CA 1
ATOM 4156 C C . TRP B 1 185 ? 47.53500 34.84500 50.10700 1.000 32.08865 182 TRP B C 1
ATOM 4157 O O . TRP B 1 185 ? 46.40500 35.03900 49.64700 1.000 33.53085 182 TRP B O 1
ATOM 4168 N N . THR B 1 186 ? 47.77500 34.68800 51.40800 1.000 33.02932 183 THR B N 1
ATOM 4169 C CA . THR B 1 186 ? 46.71100 34.66300 52.41000 1.000 35.89102 183 THR B CA 1
ATOM 4170 C C . THR B 1 186 ? 46.93300 35.79800 53.40500 1.000 37.52924 183 THR B C 1
ATOM 4171 O O . THR B 1 186 ? 48.00800 35.90700 53.99600 1.000 36.22594 183 THR B O 1
ATOM 4175 N N . PHE B 1 187 ? 45.92200 36.64100 53.58400 1.000 35.97100 184 PHE B N 1
ATOM 4176 C CA . PHE B 1 187 ? 46.04600 37.87100 54.36500 1.000 34.83834 184 PHE B CA 1
ATOM 4177 C C . PHE B 1 187 ? 45.37000 37.68600 55.71700 1.000 37.80319 184 PHE B C 1
ATOM 4178 O O . PHE B 1 187 ? 44.15400 37.46500 55.78100 1.000 39.67478 184 PHE B O 1
ATOM 4186 N N . THR B 1 188 ? 46.14300 37.77700 56.79700 1.000 36.48133 185 THR B N 1
ATOM 4187 C CA . THR B 1 188 ? 45.57600 37.64400 58.13500 1.000 39.47322 185 THR B CA 1
ATOM 4188 C C . THR B 1 188 ? 46.16400 38.70900 59.04700 1.000 42.97498 185 THR B C 1
ATOM 4189 O O . THR B 1 188 ? 47.29900 39.15100 58.85200 1.000 41.63598 185 THR B O 1
ATOM 4193 N N . ALA B 1 189 ? 45.38300 39.11500 60.05000 1.000 43.45718 186 ALA B N 1
ATOM 4194 C CA . ALA B 1 189 ? 45.86800 40.04900 61.04900 1.000 45.22779 186 ALA B CA 1
ATOM 4195 C C . ALA B 1 189 ? 45.34800 39.64600 62.42100 1.000 52.39556 186 ALA B C 1
ATOM 4196 O O . ALA B 1 189 ? 44.21400 39.14900 62.53800 1.000 55.07962 186 ALA B O 1
ATOM 4198 N N . PRO B 1 190 ? 46.14600 39.83100 63.46700 1.000 50.92586 187 PRO B N 1
ATOM 4199 C CA . PRO B 1 190 ? 45.66400 39.55400 64.82500 1.000 51.19203 187 PRO B CA 1
ATOM 4200 C C . PRO B 1 190 ? 44.56500 40.53000 65.20600 1.000 55.38413 187 PRO B C 1
ATOM 4201 O O . PRO B 1 190 ? 44.41100 41.58000 64.56600 1.000 56.70472 187 PRO B O 1
ATOM 4205 N N A PRO B 1 191 ? 43.76100 40.20900 66.22200 0.598 66.55642 188 PRO B N 1
ATOM 4206 N N B PRO B 1 191 ? 43.77000 40.21900 66.23300 0.402 66.50209 188 PRO B N 1
ATOM 4207 C CA A PRO B 1 191 ? 42.70200 41.14800 66.63200 0.598 65.32069 188 PRO B CA 1
ATOM 4208 C CA B PRO B 1 191 ? 42.70200 41.15300 66.62800 0.402 65.36048 188 PRO B CA 1
ATOM 4209 C C A PRO B 1 191 ? 43.23600 42.50800 67.04500 0.598 69.40358 188 PRO B C 1
ATOM 4210 C C B PRO B 1 191 ? 43.22700 42.50800 67.06400 0.402 69.37823 188 PRO B C 1
ATOM 4211 O O A PRO B 1 191 ? 42.57000 43.52500 66.81200 0.598 73.40420 188 PRO B O 1
ATOM 4212 O O B PRO B 1 191 ? 42.54500 43.52300 66.86800 0.402 73.35574 188 PRO B O 1
ATOM 4219 N N . SER B 1 192 ? 44.42900 42.55700 67.64100 1.000 68.72920 189 SER B N 1
ATOM 4220 C CA . SER B 1 192 ? 45.03500 43.83100 68.00700 1.000 68.74386 189 SER B CA 1
ATOM 4221 C C . SER B 1 192 ? 45.34000 44.69900 66.79500 1.000 64.10533 189 SER B C 1
ATOM 4222 O O . SER B 1 192 ? 45.44000 45.92300 66.93400 1.000 62.46406 189 SER B O 1
ATOM 4225 N N . ARG B 1 193 ? 45.50800 44.09100 65.61700 1.000 61.33208 190 ARG B N 1
ATOM 4226 C CA . ARG B 1 193 ? 45.94500 44.79900 64.41300 1.000 54.37172 190 ARG B CA 1
ATOM 4227 C C . ARG B 1 193 ? 47.25200 45.55000 64.66100 1.000 47.18694 190 ARG B C 1
ATOM 4228 O O . ARG B 1 193 ? 47.47800 46.62800 64.11300 1.000 51.37036 190 ARG B O 1
ATOM 4236 N N . ALA B 1 194 ? 48.11500 44.98100 65.50800 1.000 51.90818 191 ALA B N 1
ATOM 4237 C CA . ALA B 1 194 ? 49.44200 45.54100 65.73900 1.000 47.49771 191 ALA B CA 1
ATOM 4238 C C . ALA B 1 194 ? 50.35900 45.33200 64.54500 1.000 45.46030 191 ALA B C 1
ATOM 4239 O O . ALA B 1 194 ? 51.35400 46.05200 64.40000 1.000 41.85193 191 ALA B O 1
ATOM 4241 N N . HIS B 1 195 ? 50.05200 44.34900 63.70600 1.000 39.55234 192 HIS B N 1
ATOM 4242 C CA . HIS B 1 195 ? 50.76000 44.11300 62.45800 1.000 36.26835 192 HIS B CA 1
ATOM 4243 C C . HIS B 1 195 ? 49.79800 43.41200 61.50800 1.000 37.67599 192 HIS B C 1
ATOM 4244 O O . HIS B 1 195 ? 48.66800 43.07200 61.87600 1.000 40.37732 192 HIS B O 1
ATOM 4251 N N . PHE B 1 196 ? 50.25600 43.19700 60.27800 1.000 34.36259 193 PHE B N 1
ATOM 4252 C CA . PHE B 1 196 ? 49.42200 42.67400 59.20200 1.000 34.01944 193 PHE B CA 1
ATOM 4253 C C . PHE B 1 196 ? 50.23900 41.66400 58.42100 1.000 33.04937 193 PHE B C 1
ATOM 4254 O O . PHE B 1 196 ? 51.28000 42.01700 57.86800 1.000 35.38135 193 PHE B O 1
ATOM 4262 N N . ASP B 1 197 ? 49.77200 40.41600 58.36300 1.000 32.75489 194 ASP B N 1
ATOM 4263 C CA . ASP B 1 197 ? 50.54300 39.32700 57.78000 1.000 34.47522 194 ASP B CA 1
ATOM 4264 C C . ASP B 1 197 ? 50.03400 38.94800 56.39600 1.000 35.40777 194 ASP B C 1
ATOM 4265 O O . ASP B 1 197 ? 48.83200 38.98900 56.12300 1.000 35.07734 194 ASP B O 1
ATOM 4270 N N . VAL B 1 198 ? 50.96200 38.57800 55.52200 1.000 31.79600 195 VAL B N 1
ATOM 4271 C CA . VAL B 1 198 ? 50.64100 37.88300 54.28200 1.000 32.53499 195 VAL B CA 1
ATOM 4272 C C . VAL B 1 198 ? 51.49800 36.62800 54.23900 1.000 35.51326 195 VAL B C 1
ATOM 4273 O O . VAL B 1 198 ? 52.73200 36.71400 54.26700 1.000 32.34377 195 VAL B O 1
ATOM 4277 N N . VAL B 1 199 ? 50.85600 35.46800 54.18200 1.000 34.00152 196 VAL B N 1
ATOM 4278 C CA . VAL B 1 199 ? 51.59000 34.23900 53.91400 1.000 38.27242 196 VAL B CA 1
ATOM 4279 C C . VAL B 1 199 ? 51.75800 34.10300 52.40800 1.000 32.79334 196 VAL B C 1
ATOM 4280 O O . VAL B 1 199 ? 50.77700 34.05700 51.66000 1.000 34.27913 196 VAL B O 1
ATOM 4284 N N . HIS B 1 200 ? 53.00500 34.04000 51.97100 1.000 33.33329 197 HIS B N 1
ATOM 4285 C CA . HIS B 1 200 ? 53.37900 33.94500 50.56800 1.000 29.72552 197 HIS B CA 1
ATOM 4286 C C . HIS B 1 200 ? 53.67500 32.47600 50.28800 1.000 31.49313 197 HIS B C 1
ATOM 4287 O O . HIS B 1 200 ? 54.76200 31.98500 50.58900 1.000 33.49496 197 HIS B O 1
ATOM 4294 N N A SER B 1 201 ? 52.70600 31.76900 49.71200 0.580 30.68377 198 SER B N 1
ATOM 4295 N N B SER B 1 201 ? 52.68700 31.76500 49.75100 0.420 30.74658 198 SER B N 1
ATOM 4296 C CA A SER B 1 201 ? 52.87500 30.36800 49.34600 0.580 33.35322 198 SER B CA 1
ATOM 4297 C CA B SER B 1 201 ? 52.86400 30.38100 49.33100 0.420 33.39044 198 SER B CA 1
ATOM 4298 C C A SER B 1 201 ? 53.26200 30.29600 47.87400 0.580 33.37462 198 SER B C 1
ATOM 4299 C C B SER B 1 201 ? 53.30600 30.37700 47.87500 0.420 33.42040 198 SER B C 1
ATOM 4300 O O A SER B 1 201 ? 52.50500 30.74300 47.00500 0.580 36.25613 198 SER B O 1
ATOM 4301 O O B SER B 1 201 ? 52.63200 30.95500 47.01500 0.420 35.85978 198 SER B O 1
ATOM 4306 N N . GLN B 1 202 ? 54.43700 29.73800 47.59600 1.000 31.11743 199 GLN B N 1
ATOM 4307 C CA . GLN B 1 202 ? 55.05600 29.81900 46.28100 1.000 28.78708 199 GLN B CA 1
ATOM 4308 C C . GLN B 1 202 ? 55.39600 28.42700 45.78100 1.000 37.43519 199 GLN B C 1
ATOM 4309 O O . GLN B 1 202 ? 56.12800 27.69000 46.44900 1.000 35.95726 199 GLN B O 1
ATOM 4315 N N . PHE B 1 203 ? 54.87000 28.07000 44.61000 1.000 31.79577 200 PHE B N 1
ATOM 4316 C CA . PHE B 1 203 ? 55.21100 26.81200 43.94800 1.000 32.72715 200 PHE B CA 1
ATOM 4317 C C . PHE B 1 203 ? 56.17400 27.11900 42.80800 1.000 37.80471 200 PHE B C 1
ATOM 4318 O O . PHE B 1 203 ? 55.77800 27.69400 41.79100 1.000 33.93456 200 PHE B O 1
ATOM 4326 N N A LEU B 1 204 ? 57.43400 26.74400 42.98200 0.563 36.63163 201 LEU B N 1
ATOM 4327 N N B LEU B 1 204 ? 57.43200 26.71300 42.96700 0.437 36.59768 201 LEU B N 1
ATOM 4328 C CA A LEU B 1 204 ? 58.47800 27.02700 42.01100 0.563 36.81952 201 LEU B CA 1
ATOM 4329 C CA B LEU B 1 204 ? 58.46200 26.91200 41.95800 0.437 36.82838 201 LEU B CA 1
ATOM 4330 C C A LEU B 1 204 ? 58.92500 25.71700 41.38300 0.563 39.15812 201 LEU B C 1
ATOM 4331 C C B LEU B 1 204 ? 58.77600 25.59500 41.26500 0.437 40.29183 201 LEU B C 1
ATOM 4332 O O A LEU B 1 204 ? 59.14900 24.73500 42.09800 0.563 41.10626 201 LEU B O 1
ATOM 4333 O O B LEU B 1 204 ? 58.77400 24.53500 41.89900 0.437 39.68971 201 LEU B O 1
ATOM 4342 N N A ARG B 1 205 ? 59.02500 25.69700 40.05200 0.563 40.54256 202 ARG B N 1
ATOM 4343 N N B ARG B 1 205 ? 59.04300 25.66000 39.96300 0.437 40.62660 202 ARG B N 1
ATOM 4344 C CA A ARG B 1 205 ? 59.41700 24.48200 39.34500 0.563 42.04617 202 ARG B CA 1
ATOM 4345 C CA B ARG B 1 205 ? 59.48000 24.47300 39.23900 0.437 42.26904 202 ARG B CA 1
ATOM 4346 C C A ARG B 1 205 ? 60.66400 23.87200 39.97200 0.563 48.32423 202 ARG B C 1
ATOM 4347 C C B ARG B 1 205 ? 60.69800 23.86000 39.91600 0.437 48.29941 202 ARG B C 1
ATOM 4348 O O A ARG B 1 205 ? 61.60300 24.58000 40.34100 0.563 49.87479 202 ARG B O 1
ATOM 4349 O O B ARG B 1 205 ? 61.64500 24.56400 40.27500 0.437 49.92763 202 ARG B O 1
ATOM 4364 N N . THR B 1 206 ? 60.65600 22.55100 40.10800 1.000 48.04306 203 THR B N 1
ATOM 4365 C CA . THR B 1 206 ? 61.75800 21.84200 40.74900 1.000 52.47032 203 THR B CA 1
ATOM 4366 C C . THR B 1 206 ? 62.85800 21.56300 39.73300 1.000 58.17104 203 THR B C 1
ATOM 4367 O O . THR B 1 206 ? 62.61800 20.83200 38.76400 1.000 56.71954 203 THR B O 1
ATOM 4371 N N . PRO B 1 207 ? 64.05900 22.12100 39.90500 1.000 53.42997 204 PRO B N 1
ATOM 4372 C CA . PRO B 1 207 ? 65.14100 21.86000 38.94600 1.000 64.69068 204 PRO B CA 1
ATOM 4373 C C . PRO B 1 207 ? 65.45500 20.37600 38.83800 1.000 61.84944 204 PRO B C 1
ATOM 4374 O O . PRO B 1 207 ? 65.42500 19.63900 39.82700 1.000 60.65374 204 PRO B O 1
ATOM 4378 N N . ASP B 1 208 ? 65.74300 19.94000 37.61200 1.000 70.57252 205 ASP B N 1
ATOM 4379 C CA . ASP B 1 208 ? 66.19400 18.58100 37.32400 1.000 72.38676 205 ASP B CA 1
ATOM 4380 C C . ASP B 1 208 ? 65.16500 17.52600 37.70700 1.000 68.26794 205 ASP B C 1
ATOM 4381 O O . ASP B 1 208 ? 65.51300 16.35700 37.90200 1.000 69.11236 205 ASP B O 1
ATOM 4386 N N . ALA B 1 209 ? 63.89900 17.91000 37.82300 1.000 63.43881 206 ALA B N 1
ATOM 4387 C CA . ALA B 1 209 ? 62.81500 16.97000 38.04800 1.000 64.42417 206 ALA B CA 1
ATOM 4388 C C . ALA B 1 209 ? 61.93200 16.91200 36.80900 1.000 56.09953 206 ALA B C 1
ATOM 4389 O O . ALA B 1 209 ? 61.97400 17.79800 35.95100 1.000 64.38566 206 ALA B O 1
ATOM 4391 N N . GLU B 1 210 ? 61.14300 15.84700 36.71300 1.000 54.50993 207 GLU B N 1
ATOM 4392 C CA . GLU B 1 210 ? 60.26600 15.70000 35.56100 1.000 67.43788 207 GLU B CA 1
ATOM 4393 C C . GLU B 1 210 ? 59.22900 16.81900 35.54200 1.000 71.92947 207 GLU B C 1
ATOM 4394 O O . GLU B 1 210 ? 58.87400 17.39000 36.57900 1.000 60.59399 207 GLU B O 1
ATOM 4400 N N . ALA B 1 211 ? 58.76900 17.15300 34.33700 1.000 69.55519 208 ALA B N 1
ATOM 4401 C CA . ALA B 1 211 ? 57.85700 18.27300 34.15900 1.000 71.96649 208 ALA B CA 1
ATOM 4402 C C . ALA B 1 211 ? 56.62600 18.10200 35.03800 1.000 55.33231 208 ALA B C 1
ATOM 4403 O O . ALA B 1 211 ? 56.09200 16.99900 35.17600 1.000 59.14952 208 ALA B O 1
ATOM 4405 N N . GLY B 1 212 ? 56.18900 19.20200 35.64900 1.000 59.46340 209 GLY B N 1
ATOM 4406 C CA . GLY B 1 212 ? 55.07700 19.16900 36.57500 1.000 54.30569 209 GLY B CA 1
ATOM 4407 C C . GLY B 1 212 ? 55.46900 19.04300 38.03000 1.000 49.09831 209 GLY B C 1
ATOM 4408 O O . GLY B 1 212 ? 54.58900 19.08700 38.89700 1.000 44.00737 209 GLY B O 1
ATOM 4409 N N . THR B 1 213 ? 56.75300 18.87800 38.32800 1.000 43.82173 210 THR B N 1
ATOM 4410 C CA . THR B 1 213 ? 57.21900 18.83200 39.70500 1.000 45.85973 210 THR B CA 1
ATOM 4411 C C . THR B 1 213 ? 57.50200 20.24300 40.20000 1.000 45.69109 210 THR B C 1
ATOM 4412 O O . THR B 1 213 ? 58.23300 21.00200 39.55600 1.000 41.74881 210 THR B O 1
ATOM 4416 N N . TYR B 1 214 ? 56.95200 20.57700 41.36100 1.000 39.72913 211 TYR B N 1
ATOM 4417 C CA . TYR B 1 214 ? 57.12600 21.88900 41.95700 1.000 41.87549 211 TYR B CA 1
ATOM 4418 C C . TYR B 1 214 ? 57.57600 21.74300 43.40000 1.000 40.49475 211 TYR B C 1
ATOM 4419 O O . TYR B 1 214 ? 57.29300 20.73800 44.05900 1.000 43.52817 211 TYR B O 1
ATOM 4428 N N . THR B 1 215 ? 58.26400 22.76700 43.88300 1.000 39.31260 212 THR B N 1
ATOM 4429 C CA . THR B 1 21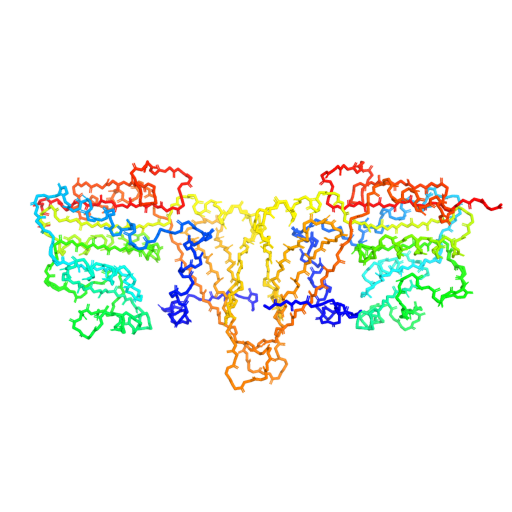5 ? 58.69200 22.86800 45.27000 1.000 36.03515 212 THR B CA 1
ATOM 4430 C C . THR B 1 215 ? 57.93900 24.01900 45.92000 1.000 38.03742 212 THR B C 1
ATOM 4431 O O . THR B 1 215 ? 58.00200 25.15100 45.43300 1.000 37.71266 212 THR B O 1
ATOM 4435 N N . ARG B 1 216 ? 57.20000 23.73000 46.98900 1.000 38.44739 213 ARG B N 1
ATOM 4436 C CA . ARG B 1 216 ? 56.46300 24.77500 47.69000 1.000 36.60431 213 ARG B CA 1
ATOM 4437 C C . ARG B 1 216 ? 57.30700 25.34200 48.82200 1.000 39.70682 213 ARG B C 1
ATOM 4438 O O . ARG B 1 216 ? 57.88300 24.59100 49.61300 1.000 42.13026 213 ARG B O 1
ATOM 4446 N N . THR B 1 217 ? 57.40600 26.66200 48.88200 1.000 34.80585 214 THR B N 1
ATOM 4447 C CA . THR B 1 217 ? 57.94000 27.33100 50.05100 1.000 34.42782 214 THR B CA 1
ATOM 4448 C C . THR B 1 217 ? 56.89600 28.32600 50.52800 1.000 37.01427 214 THR B C 1
ATOM 4449 O O . THR B 1 217 ? 56.09700 28.83600 49.74000 1.000 38.31794 214 THR B O 1
ATOM 4453 N N A ARG B 1 218 ? 56.89300 28.58400 51.82900 0.538 35.97074 215 ARG B N 1
ATOM 4454 N N B ARG B 1 218 ? 56.89800 28.58600 51.83000 0.462 35.98955 215 ARG B N 1
ATOM 4455 C CA A ARG B 1 218 ? 55.96500 29.53300 52.42400 0.538 34.57261 215 ARG B CA 1
ATOM 4456 C CA B ARG B 1 218 ? 55.96800 29.52800 52.43400 0.462 34.60320 215 ARG B CA 1
ATOM 4457 C C A ARG B 1 218 ? 56.75900 30.52800 53.25300 0.538 33.90323 215 ARG B C 1
ATOM 4458 C C B ARG B 1 218 ? 56.76200 30.52900 53.25600 0.462 33.91779 215 ARG B C 1
ATOM 4459 O O A ARG B 1 218 ? 57.61400 30.13200 54.05300 0.538 36.77023 215 ARG B O 1
ATOM 4460 O O B ARG B 1 218 ? 57.61800 30.13800 54.05600 0.462 36.76988 215 ARG B O 1
ATOM 4475 N N . GLU B 1 219 ? 56.48800 31.81500 53.04100 1.000 31.26517 216 GLU B N 1
ATOM 4476 C CA . GLU B 1 219 ? 57.17600 32.90000 53.73200 1.000 30.94928 216 GLU B CA 1
ATOM 4477 C C . GLU B 1 219 ? 56.14900 33.84600 54.33400 1.000 32.68362 216 GLU B C 1
ATOM 4478 O O . GLU B 1 219 ? 55.21400 34.25700 53.64600 1.000 34.98317 216 GLU B O 1
ATOM 4484 N N . LEU B 1 220 ? 56.35300 34.23100 55.59200 1.000 34.92699 217 LEU B N 1
ATOM 4485 C CA . LEU B 1 220 ? 55.52300 35.24600 56.23100 1.000 36.20116 217 LEU B CA 1
ATOM 4486 C C . LEU B 1 220 ? 56.09800 36.63600 55.96000 1.000 34.08704 217 LEU B C 1
ATOM 4487 O O . LEU B 1 220 ? 57.25200 36.91900 56.30500 1.000 33.17980 217 LEU B O 1
ATOM 4492 N N . HIS B 1 221 ? 55.29300 37.49400 55.34300 1.000 28.42248 218 HIS B N 1
ATOM 4493 C CA . HIS B 1 221 ? 55.61600 38.90800 55.16700 1.000 28.47228 218 HIS B CA 1
ATOM 4494 C C . HIS B 1 221 ? 54.79300 39.67800 56.19000 1.000 31.25230 218 HIS B C 1
ATOM 4495 O O . HIS B 1 221 ? 53.55900 39.68000 56.12000 1.000 34.95923 218 HIS B O 1
ATOM 4502 N N . ARG B 1 222 ? 55.46000 40.29700 57.16300 1.000 30.33093 219 ARG B N 1
ATOM 4503 C CA . ARG B 1 222 ? 54.77500 40.98700 58.25300 1.000 28.30969 219 ARG B CA 1
ATOM 4504 C C . ARG B 1 222 ? 54.89800 42.49300 58.05300 1.000 30.48292 219 ARG B C 1
ATOM 4505 O O . ARG B 1 222 ? 56.00800 43.03500 58.10100 1.000 30.74434 219 ARG B O 1
ATOM 4513 N N . PHE B 1 223 ? 53.76200 43.15900 57.83100 1.000 29.60430 220 PHE B N 1
ATOM 4514 C CA . PHE B 1 223 ? 53.70200 44.58300 57.51700 1.000 30.75775 220 PHE B CA 1
ATOM 4515 C C . PHE B 1 223 ? 53.20400 45.37000 58.71900 1.000 31.31405 220 PHE B C 1
ATOM 4516 O O . PHE B 1 223 ? 52.53000 44.84400 59.60500 1.000 31.18215 220 PHE B O 1
ATOM 4524 N N . HIS B 1 224 ? 53.50900 46.66500 58.72200 1.000 28.34242 221 HIS B N 1
ATOM 4525 C CA . HIS B 1 224 ? 53.03700 47.55100 59.77000 1.000 30.05055 221 HIS B CA 1
ATOM 4526 C C . HIS B 1 224 ? 52.38900 48.76000 59.12200 1.000 30.44474 221 HIS B C 1
ATOM 4527 O O . HIS B 1 224 ? 52.83900 49.22400 58.06800 1.000 31.60178 221 HIS B O 1
ATOM 4534 N N . GLU B 1 225 ? 51.31100 49.23800 59.73700 1.000 31.24376 222 GLU B N 1
ATOM 4535 C CA . GLU B 1 225 ? 50.68000 50.48300 59.33000 1.000 35.18660 222 GLU B CA 1
ATOM 4536 C C . GLU B 1 225 ? 51.30000 51.60700 60.14300 1.000 31.97470 222 GLU B C 1
ATOM 4537 O O . GLU B 1 225 ? 51.20700 51.61500 61.37400 1.000 40.07781 222 GLU B O 1
ATOM 4543 N N . HIS B 1 226 ? 51.95500 52.53200 59.45900 1.000 31.16267 223 HIS B N 1
ATOM 4544 C CA . HIS B 1 226 ? 52.45600 53.74700 60.08100 1.000 37.38420 223 HIS B CA 1
ATOM 4545 C C . HIS B 1 226 ? 51.53900 54.87300 59.63400 1.000 34.90711 223 HIS B C 1
ATOM 4546 O O . HIS B 1 226 ? 51.56000 55.25800 58.46000 1.000 38.82597 223 HIS B O 1
ATOM 4553 N N . THR B 1 227 ? 50.74100 55.38300 60.56200 1.000 31.61568 224 THR B N 1
ATOM 4554 C CA . THR B 1 227 ? 49.82000 56.47900 60.29500 1.000 36.70411 224 THR B CA 1
ATOM 4555 C C . THR B 1 227 ? 50.58900 57.76000 59.96200 1.000 35.12384 224 THR B C 1
ATOM 4556 O O . THR B 1 227 ? 51.77900 57.89500 60.26300 1.000 35.00039 224 THR B O 1
ATOM 4560 N N . HIS B 1 228 ? 49.88200 58.71000 59.34200 1.000 38.10801 225 HIS B N 1
ATOM 4561 C CA . HIS B 1 228 ? 50.50200 59.99800 59.02100 1.000 37.22843 225 HIS B CA 1
ATOM 4562 C C . HIS B 1 228 ? 50.95000 60.72600 60.28400 1.000 35.04139 225 HIS B C 1
ATOM 4563 O O . HIS B 1 228 ? 52.00900 61.36700 60.29800 1.000 33.78831 225 HIS B O 1
ATOM 4570 N N . THR B 1 229 ? 50.14500 60.65700 61.34700 1.000 35.49512 226 THR B N 1
ATOM 4571 C CA . THR B 1 229 ? 50.53100 61.25700 62.62000 1.000 39.43380 226 THR B CA 1
ATOM 4572 C C . THR B 1 229 ? 51.83700 60.66500 63.13500 1.000 38.53006 226 THR B C 1
ATOM 4573 O O . THR B 1 229 ? 52.73500 61.39700 63.57500 1.000 35.48787 226 THR B O 1
ATOM 4577 N N A SER B 1 230 ? 51.95900 59.33700 63.09200 0.656 34.56432 227 SER B N 1
ATOM 4578 N N B SER B 1 230 ? 51.96700 59.33900 63.06900 0.344 34.70380 227 SER B N 1
ATOM 4579 C CA A SER B 1 230 ? 53.19200 58.69300 63.53300 0.656 38.34736 227 SER B CA 1
ATOM 4580 C CA B SER B 1 230 ? 53.18500 58.68900 63.53500 0.344 38.31116 227 SER B CA 1
ATOM 4581 C C A SER B 1 230 ? 54.37800 59.10400 62.67200 0.656 37.02978 227 SER B C 1
ATOM 4582 C C B SER B 1 230 ? 54.38500 59.05800 62.66900 0.344 36.96890 227 SER B C 1
ATOM 4583 O O A SER B 1 230 ? 55.46500 59.38000 63.19500 0.656 35.06875 227 SER B O 1
ATOM 4584 O O B SER B 1 230 ? 55.48700 59.27300 63.19000 0.344 35.05019 227 SER B O 1
ATOM 4589 N N . VAL B 1 231 ? 54.20100 59.13100 61.34700 1.000 29.38042 228 VAL B N 1
ATOM 4590 C CA . VAL B 1 231 ? 55.32600 59.45700 60.47400 1.000 29.72220 228 VAL B CA 1
ATOM 4591 C C . VAL B 1 231 ? 55.81000 60.87500 60.74400 1.000 30.79681 228 VAL B C 1
ATOM 4592 O O . VAL B 1 231 ? 57.01600 61.12400 60.81800 1.000 32.98183 228 VAL B O 1
ATOM 4596 N N . ARG B 1 232 ? 54.88900 61.81900 60.92400 1.000 29.93514 229 ARG B N 1
ATOM 4597 C CA . ARG B 1 232 ? 55.33500 63.18800 61.18400 1.000 29.86556 229 ARG B CA 1
ATOM 4598 C C . ARG B 1 232 ? 56.04900 63.28500 62.52700 1.000 32.53573 229 ARG B C 1
ATOM 4599 O O . ARG B 1 232 ? 57.06800 63.97400 62.64300 1.000 34.29832 229 ARG B O 1
ATOM 4607 N N A ARG B 1 233 ? 55.53800 62.60000 63.55500 0.662 34.05263 230 ARG B N 1
ATOM 4608 N N B ARG B 1 233 ? 55.54400 62.57400 63.53900 0.338 34.13577 230 ARG B N 1
ATOM 4609 C CA A ARG B 1 233 ? 56.21100 62.60500 64.85200 0.662 35.68067 230 ARG B CA 1
ATOM 4610 C CA B ARG B 1 233 ? 56.17500 62.57800 64.85500 0.338 35.74208 230 ARG B CA 1
ATOM 4611 C C A ARG B 1 233 ? 57.61700 62.02700 64.74900 0.662 37.53992 230 ARG B C 1
ATOM 4612 C C B ARG B 1 233 ? 57.58000 61.98700 64.80700 0.338 37.48762 230 ARG B C 1
ATOM 4613 O O A ARG B 1 233 ? 58.57700 62.60100 65.27500 0.662 34.60379 230 ARG B O 1
ATOM 4614 O O B ARG B 1 233 ? 58.50900 62.52800 65.41700 0.338 34.58499 230 ARG B O 1
ATOM 4629 N N . LEU B 1 234 ? 57.75500 60.87100 64.09300 1.000 33.84416 231 LEU B N 1
ATOM 4630 C CA . LEU B 1 234 ? 59.06400 60.23400 64.01000 1.000 32.23805 231 LEU B CA 1
ATOM 4631 C C . LEU B 1 234 ? 60.00100 61.00300 63.08900 1.000 31.67981 231 LEU B C 1
ATOM 4632 O O . LEU B 1 234 ? 61.21600 61.01400 63.32100 1.000 31.15340 231 LEU B O 1
ATOM 4637 N N . ALA B 1 235 ? 59.46100 61.67700 62.06900 1.000 31.43246 232 ALA B N 1
ATOM 4638 C CA . ALA B 1 235 ? 60.29400 62.54400 61.24100 1.000 29.48815 232 ALA B CA 1
ATOM 4639 C C . ALA B 1 235 ? 60.82100 63.72400 62.04700 1.000 33.48032 232 ALA B C 1
ATOM 4640 O O . ALA B 1 235 ? 61.99800 64.09700 61.92100 1.000 30.88766 232 ALA B O 1
ATOM 4642 N N . ALA B 1 236 ? 59.96900 64.31800 62.88400 1.000 30.77273 233 ALA B N 1
ATOM 4643 C CA . ALA B 1 236 ? 60.41500 65.40700 63.75100 1.000 30.26968 233 ALA B CA 1
ATOM 4644 C C . ALA B 1 236 ? 61.50000 64.92500 64.70600 1.000 38.18707 233 ALA B C 1
ATOM 4645 O O . ALA B 1 236 ? 62.53000 65.58800 64.88500 1.000 35.06936 233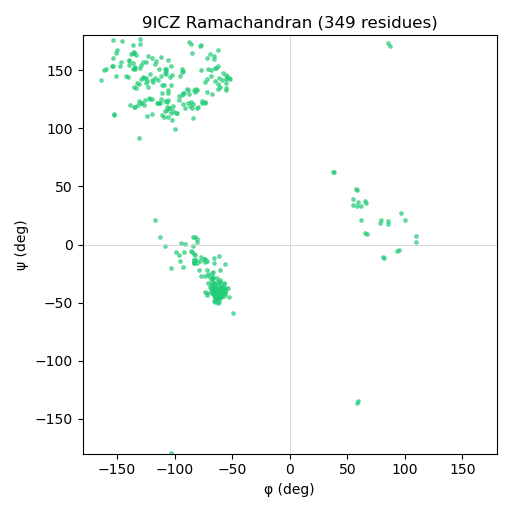 ALA B O 1
ATOM 4647 N N . GLU B 1 237 ? 61.29300 63.75800 65.32400 1.000 33.85549 234 GLU B N 1
ATOM 4648 C CA . GLU B 1 237 ? 62.28300 63.25400 66.26800 1.000 36.51139 234 GLU B CA 1
ATOM 4649 C C . GLU B 1 237 ? 63.61800 62.97600 65.58900 1.000 36.64469 234 GLU B C 1
ATOM 4650 O O . GLU B 1 237 ? 64.67400 63.14900 66.20900 1.000 37.88596 234 GLU B O 1
ATOM 4656 N N . ALA B 1 238 ? 63.59400 62.57100 64.31800 1.000 30.54053 235 ALA B N 1
ATOM 4657 C CA . ALA B 1 238 ? 64.81300 62.26400 63.58100 1.000 32.63390 235 ALA B CA 1
ATOM 4658 C C . ALA B 1 238 ? 65.53300 63.51700 63.10000 1.000 36.18067 235 ALA B C 1
ATOM 4659 O O . ALA B 1 238 ? 66.70000 63.43400 62.70100 1.000 33.55887 235 ALA B O 1
ATOM 4661 N N . GLY B 1 239 ? 64.87900 64.66700 63.13000 1.000 31.28730 236 GLY B N 1
ATOM 4662 C CA . GLY B 1 239 ? 65.50400 65.89100 62.68300 1.000 33.05245 236 GLY B CA 1
ATOM 4663 C C . GLY B 1 239 ? 65.11400 66.32100 61.29100 1.000 34.19694 236 GLY B C 1
ATOM 4664 O O . GLY B 1 239 ? 65.86500 67.08100 60.66400 1.000 33.59023 236 GLY B O 1
ATOM 4665 N N . PHE B 1 240 ? 63.98000 65.84900 60.77900 1.000 28.99557 237 PHE B N 1
ATOM 4666 C CA . PHE B 1 240 ? 63.44300 66.35500 59.52500 1.000 28.43274 237 PHE B CA 1
ATOM 4667 C C . PHE B 1 240 ? 62.54000 67.54600 59.83300 1.000 29.20858 237 PHE B C 1
ATOM 4668 O O . PHE B 1 240 ? 61.74600 67.50100 60.77700 1.000 33.43509 237 PHE B O 1
ATOM 4676 N N . SER B 1 241 ? 62.70300 68.62700 59.07000 1.000 27.06592 238 SER B N 1
ATOM 4677 C CA . SER B 1 241 ? 61.91200 69.83400 59.28100 1.000 27.77251 238 SER B CA 1
ATOM 4678 C C . SER B 1 241 ? 60.61800 69.84300 58.48400 1.000 28.98093 238 SER B C 1
ATOM 4679 O O . SER B 1 241 ? 59.69300 70.59300 58.84200 1.000 30.17591 238 SER B O 1
ATOM 4682 N N A SER B 1 242 ? 60.54200 69.05000 57.41100 0.554 28.12113 239 SER B N 1
ATOM 4683 N N B SER B 1 242 ? 60.52300 69.05800 57.41600 0.446 28.12449 239 SER B N 1
ATOM 4684 C CA A SER B 1 242 ? 59.36300 68.93800 56.56200 0.554 29.20466 239 SER B CA 1
ATOM 4685 C CA B SER B 1 242 ? 59.27500 68.94900 56.68000 0.446 29.20983 239 SER B CA 1
ATOM 4686 C C A SER B 1 242 ? 59.08200 67.46900 56.26900 0.554 28.54207 239 SER B C 1
ATOM 4687 C C B SER B 1 242 ? 59.06700 67.50900 56.24000 0.446 28.58889 239 SER B C 1
ATOM 4688 O O A SER B 1 242 ? 60.00600 66.65600 56.16200 0.554 26.93657 239 SER B O 1
ATOM 4689 O O B SER B 1 242 ? 60.02300 66.76100 56.00900 0.446 26.84268 239 SER B O 1
ATOM 4694 N N . ALA B 1 243 ? 57.79500 67.14100 56.12300 1.000 28.02280 240 ALA B N 1
ATOM 4695 C CA . ALA B 1 243 ? 57.40000 65.77500 55.77700 1.000 27.84377 240 ALA B CA 1
ATOM 4696 C C . ALA B 1 243 ? 56.01100 65.84700 55.15500 1.000 28.65572 240 ALA B C 1
ATOM 4697 O O . ALA B 1 243 ? 55.03100 66.13500 55.86100 1.000 31.35475 240 ALA B O 1
ATOM 4699 N N . GLU B 1 244 ? 55.93000 65.63500 53.83700 1.000 27.97560 241 GLU B N 1
ATOM 4700 C CA . GLU B 1 244 ? 54.67200 65.68600 53.10300 1.000 27.94213 241 GLU B CA 1
ATOM 4701 C C . GLU B 1 244 ? 54.32400 64.30300 52.57400 1.000 26.92600 241 GLU B C 1
ATOM 4702 O O . GLU B 1 244 ? 55.20900 63.49700 52.28500 1.000 26.55520 241 GLU B O 1
ATOM 4708 N N . VAL B 1 245 ? 53.02200 64.04200 52.42500 1.000 29.10544 242 VAL B N 1
ATOM 4709 C CA . VAL B 1 245 ? 52.55600 62.74100 51.94600 1.000 30.38982 242 VAL B CA 1
ATOM 4710 C C . VAL B 1 245 ? 51.54700 62.94600 50.81900 1.000 29.05256 242 VAL B C 1
ATOM 4711 O O . VAL B 1 245 ? 50.69000 63.83900 50.87600 1.000 31.42998 242 VAL B O 1
ATOM 4715 N N . HIS B 1 246 ? 51.67500 62.12500 49.77400 1.000 29.96257 243 HIS B N 1
ATOM 4716 C CA . HIS B 1 246 ? 50.84000 62.18900 48.58400 1.000 31.18700 243 HIS B CA 1
ATOM 4717 C C . HIS B 1 246 ? 50.41200 60.77600 48.20400 1.000 30.01170 243 HIS B C 1
ATOM 4718 O O . HIS B 1 246 ? 50.96100 59.78800 48.70400 1.000 28.32292 243 HIS B O 1
ATOM 4725 N N . ASP B 1 247 ? 49.40600 60.68100 47.32400 1.000 29.32546 244 ASP B N 1
ATOM 4726 C CA . ASP B 1 247 ? 48.86800 59.38600 46.89800 1.000 29.27730 244 ASP B CA 1
ATOM 4727 C C . ASP B 1 247 ? 49.74900 58.75700 45.82100 1.000 30.78291 244 ASP B C 1
ATOM 4728 O O . ASP B 1 247 ? 49.92400 59.33500 44.74400 1.000 32.42304 244 ASP B O 1
ATOM 4733 N N . ASN B 1 248 ? 50.31900 57.59600 46.13400 1.000 29.61075 245 ASN B N 1
ATOM 4734 C CA . ASN B 1 248 ? 50.93600 56.67000 45.17800 1.000 30.06767 245 ASN B CA 1
ATOM 4735 C C . ASN B 1 248 ? 51.70900 57.38200 44.05700 1.000 29.25085 245 ASN B C 1
ATOM 4736 O O . ASN B 1 248 ? 51.40100 57.25900 42.87200 1.000 30.65204 245 ASN B O 1
ATOM 4741 N N . TRP B 1 249 ? 52.75500 58.11300 44.46100 1.000 30.33195 246 TRP B N 1
ATOM 4742 C CA . TRP B 1 249 ? 53.76000 58.64600 43.53900 1.000 32.83881 246 TRP B CA 1
ATOM 4743 C C . TRP B 1 249 ? 53.15500 59.62200 42.53700 1.000 36.28469 246 TRP B C 1
ATOM 4744 O O . TRP B 1 249 ? 53.58800 59.69100 41.38200 1.000 37.22198 246 TRP B O 1
ATOM 4755 N N . THR B 1 250 ? 52.13000 60.36000 42.97100 1.000 32.37683 247 THR B N 1
ATOM 4756 C CA . THR B 1 250 ? 51.54400 61.46000 42.21700 1.000 35.09873 247 THR B CA 1
ATOM 4757 C C . THR B 1 250 ? 51.45300 62.67100 43.13000 1.000 36.84240 247 THR B C 1
ATOM 4758 O O . THR B 1 250 ? 51.68200 62.57700 44.33500 1.000 35.99696 247 THR B O 1
ATOM 4762 N N . SER B 1 251 ? 51.08000 63.81300 42.55400 1.000 44.91790 248 SER B N 1
ATOM 4763 C CA . SER B 1 251 ? 50.90200 65.02600 43.34500 1.000 42.11445 248 SER B CA 1
ATOM 4764 C C . SER B 1 251 ? 49.52800 65.11800 44.00200 1.000 45.52944 248 SER B C 1
ATOM 4765 O O . SER B 1 251 ? 49.26400 66.09700 44.71200 1.000 47.43993 248 SER B O 1
ATOM 4768 N N . ARG B 1 252 ? 48.65700 64.13800 43.78300 1.000 43.93746 249 ARG B N 1
ATOM 4769 C CA . ARG B 1 252 ? 47.34900 64.13000 44.42400 1.000 43.59824 249 ARG B CA 1
ATOM 4770 C C . ARG B 1 252 ? 47.49700 63.90200 45.93000 1.000 50.56069 249 ARG B C 1
ATOM 4771 O O . ARG B 1 252 ? 48.43300 63.24000 46.38000 1.000 35.75759 249 ARG B O 1
ATOM 4779 N N . PRO B 1 253 ? 46.58600 64.43200 46.73500 1.000 54.75813 250 PRO B N 1
ATOM 4780 C CA . PRO B 1 253 ? 46.71400 64.24600 48.18400 1.000 45.66560 250 PRO B CA 1
ATOM 4781 C C . PRO B 1 253 ? 46.43000 62.80600 48.59400 1.000 37.48767 250 PRO B C 1
ATOM 4782 O O . PRO B 1 253 ? 45.69800 62.06900 47.92600 1.000 44.60062 250 PRO B O 1
ATOM 4786 N N . SER B 1 254 ? 47.07400 62.39300 49.68400 1.000 41.41117 251 SER B N 1
ATOM 4787 C CA . SER B 1 254 ? 46.80000 61.09000 50.27300 1.000 36.20507 251 SER B CA 1
ATOM 4788 C C . SER B 1 254 ? 45.43000 61.11300 50.94700 1.000 41.74853 251 SER B C 1
ATOM 4789 O O . SER B 1 254 ? 45.02000 62.12900 51.51700 1.000 44.25093 251 SER B O 1
ATOM 4792 N N . THR B 1 255 ? 44.71000 60.00400 50.85000 1.000 45.54806 252 THR B N 1
ATOM 4793 C CA . THR B 1 255 ? 43.37900 59.85800 51.42000 1.000 47.06306 252 THR B CA 1
ATOM 4794 C C . THR B 1 255 ? 43.29800 58.53400 52.16300 1.000 46.68175 252 THR B C 1
ATOM 4795 O O . THR B 1 255 ? 44.12800 57.64300 51.95100 1.000 41.86287 252 THR B O 1
ATOM 4799 N N . PRO B 1 256 ? 42.30000 58.36600 53.03500 1.000 47.80232 253 PRO B N 1
ATOM 4800 C CA . PRO B 1 256 ? 42.09400 57.05200 53.66400 1.000 41.32314 253 PRO B CA 1
ATOM 4801 C C . PRO B 1 256 ? 41.90700 55.91500 52.67500 1.000 45.83290 253 PRO B C 1
ATOM 4802 O O . PRO B 1 256 ? 42.03400 54.75300 53.07600 1.000 45.52999 253 PRO B O 1
ATOM 4806 N N . GLU B 1 257 ? 41.59800 56.20700 51.40700 1.000 48.99101 254 GLU B N 1
ATOM 4807 C CA . GLU B 1 257 ? 41.42700 55.18500 50.38000 1.000 48.17809 254 GLU B CA 1
ATOM 4808 C C . GLU B 1 257 ? 42.71100 54.87600 49.61800 1.000 45.70416 254 GLU B C 1
ATOM 4809 O O . GLU B 1 257 ? 42.72300 53.93800 48.81100 1.000 46.13171 254 GLU B O 1
ATOM 4815 N N . SER B 1 258 ? 43.78300 55.63100 49.85400 1.000 42.09040 255 SER B N 1
ATOM 4816 C CA . SER B 1 258 ? 45.04300 55.39900 49.15500 1.000 37.96210 255 SER B CA 1
ATOM 4817 C C . SER B 1 258 ? 45.59000 54.00700 49.42700 1.000 37.80679 255 SER B C 1
ATOM 4818 O O . SER B 1 258 ? 45.66200 53.56600 50.57700 1.000 41.39150 255 SER B O 1
ATOM 4821 N N A MET B 1 259 ? 45.99900 53.31900 48.36100 0.642 34.21329 256 MET B N 1
ATOM 4822 N N B MET B 1 259 ? 45.98700 53.31500 48.35700 0.358 34.33573 256 MET B N 1
ATOM 4823 C CA A MET B 1 259 ? 46.66000 52.03000 48.51700 0.642 37.40358 256 MET B CA 1
ATOM 4824 C CA B MET B 1 259 ? 46.66100 52.02900 48.49200 0.358 37.38609 256 MET B CA 1
ATOM 4825 C C A MET B 1 259 ? 48.13000 52.20000 48.88200 0.642 34.35918 256 MET B C 1
ATOM 4826 C C B MET B 1 259 ? 48.12300 52.20600 48.88400 0.358 34.40474 256 MET B C 1
ATOM 4827 O O A MET B 1 259 ? 48.68100 51.39200 49.63600 0.642 33.09368 256 MET B O 1
ATOM 4828 O O B MET B 1 259 ? 48.66000 51.41100 49.66200 0.358 33.15676 256 MET B O 1
ATOM 4837 N N . TYR B 1 260 ? 48.77800 53.23100 48.34400 1.000 30.44635 257 TYR B N 1
ATOM 4838 C CA . TYR B 1 260 ? 50.17900 53.52300 48.61800 1.000 29.03310 257 TYR B CA 1
ATOM 4839 C C . TYR B 1 260 ? 50.32200 55.00300 48.93700 1.000 33.04696 257 TYR B C 1
ATOM 4840 O O . TYR B 1 260 ? 49.71900 55.85500 48.27100 1.000 31.18573 257 TYR B O 1
ATOM 4849 N N . ASP B 1 261 ? 51.12200 55.30300 49.95200 1.000 29.92953 258 ASP B N 1
ATOM 4850 C CA . ASP B 1 261 ? 51.43800 56.67400 50.32700 1.000 26.93826 258 ASP B CA 1
ATOM 4851 C C . ASP B 1 261 ? 52.89600 56.95000 50.01200 1.000 25.76330 258 ASP B C 1
ATOM 4852 O O . ASP B 1 261 ? 53.76600 56.11400 50.28300 1.000 28.34345 258 ASP B O 1
ATOM 4857 N N . THR B 1 262 ? 53.17000 58.12200 49.45200 1.000 25.15041 259 THR B N 1
ATOM 4858 C CA . THR B 1 262 ? 54.53600 58.51100 49.11000 1.000 24.38937 259 THR B CA 1
ATOM 4859 C C . THR B 1 262 ? 54.93300 59.69000 49.98900 1.000 26.97633 259 THR B C 1
ATOM 4860 O O . THR B 1 262 ? 54.27200 60.73300 49.97300 1.000 28.23066 259 THR B O 1
ATOM 4864 N N . TRP B 1 263 ? 56.01300 59.52200 50.74800 1.000 23.87917 260 TRP B N 1
ATOM 4865 C CA . TRP B 1 263 ? 56.48500 60.52700 51.69300 1.000 25.43850 260 TRP B CA 1
ATOM 4866 C C . TRP B 1 263 ? 57.69600 61.26100 51.13400 1.000 24.92500 260 TRP B C 1
ATOM 4867 O O . TRP B 1 263 ? 58.61000 60.64300 50.57300 1.000 25.77272 260 TRP B O 1
ATOM 4878 N N . THR B 1 264 ? 57.71300 62.58500 51.31400 1.000 24.31682 261 THR B N 1
ATOM 4879 C CA . THR B 1 264 ? 58.84200 63.42700 50.92800 1.000 26.26950 261 THR B CA 1
ATOM 4880 C C . THR B 1 264 ? 59.28600 64.20200 52.16300 1.000 27.16681 261 THR B C 1
ATOM 4881 O O . THR B 1 264 ? 58.56900 65.10400 52.63000 1.000 27.10944 261 THR B O 1
ATOM 4885 N N . LEU B 1 265 ? 60.46700 63.86400 52.67600 1.000 25.79270 262 LEU B N 1
ATOM 4886 C CA . LEU B 1 265 ? 61.01800 64.44000 53.89600 1.000 25.63104 262 LEU B CA 1
ATOM 4887 C C . LEU B 1 265 ? 62.23800 65.29500 53.57200 1.000 25.58974 262 LEU B C 1
ATOM 4888 O O . LEU B 1 265 ? 63.02700 64.95900 52.67900 1.000 27.26150 262 LEU B O 1
ATOM 4893 N N . THR B 1 266 ? 62.40700 66.38700 54.31400 1.000 25.08676 263 THR B N 1
ATOM 4894 C CA . THR B 1 266 ? 63.54100 67.29100 54.13500 1.000 26.38812 263 THR B CA 1
ATOM 4895 C C . THR B 1 266 ? 64.23600 67.45900 55.47900 1.000 28.10386 263 THR B C 1
ATOM 4896 O O . THR B 1 266 ? 63.57500 67.73800 56.48400 1.000 26.99541 263 THR B O 1
ATOM 4900 N N A ARG B 1 267 ? 65.55700 67.29400 55.49400 0.642 26.16752 264 ARG B N 1
ATOM 4901 N N B ARG B 1 267 ? 65.55700 67.28500 55.50000 0.358 26.15468 264 ARG B N 1
ATOM 4902 C CA A ARG B 1 267 ? 66.30200 67.37900 56.74100 0.642 27.10426 264 ARG B CA 1
ATOM 4903 C CA B ARG B 1 267 ? 66.30300 67.37000 56.75100 0.358 27.14074 264 ARG B CA 1
ATOM 4904 C C A ARG B 1 267 ? 66.38000 68.81900 57.22900 0.642 27.84869 264 ARG B C 1
ATOM 4905 C C B ARG B 1 267 ? 66.39500 68.81300 57.23000 0.358 27.87689 264 ARG B C 1
ATOM 4906 O O A ARG B 1 267 ? 66.61000 69.74100 56.44600 0.642 28.56361 264 ARG B O 1
ATOM 4907 O O B ARG B 1 267 ? 66.62900 69.73200 56.44200 0.358 28.53528 264 ARG B O 1
ATOM 4922 N N . GLY B 1 268 ? 66.22700 69.00500 58.54000 1.000 27.49981 265 GLY B N 1
ATOM 4923 C CA . GLY B 1 268 ? 66.28300 70.33000 59.12500 1.000 28.05343 265 GLY B CA 1
ATOM 4924 C C . GLY B 1 268 ? 67.70900 70.80400 59.34300 1.000 36.53436 265 GLY B C 1
ATOM 4925 O O . GLY B 1 268 ? 68.68700 70.08600 59.12100 1.000 34.91061 265 GLY B O 1
ATOM 4926 N N A VAL B 1 269 ? 67.81200 72.04500 59.81300 0.629 38.93282 266 VAL B N 1
ATOM 4927 N N B VAL B 1 269 ? 67.82900 72.03800 59.77100 0.371 38.98570 266 VAL B N 1
ATOM 4928 C CA A VAL B 1 269 ? 69.08400 72.69600 60.11200 0.629 41.80739 266 VAL B CA 1
ATOM 4929 C CA B VAL B 1 269 ? 69.14100 72.60100 60.06100 0.371 41.86591 266 VAL B CA 1
ATOM 4930 C C A VAL B 1 269 ? 69.48300 72.38400 61.54800 0.629 50.39726 266 VAL B C 1
ATOM 4931 C C B VAL B 1 269 ? 69.48400 72.31700 61.51500 0.371 50.34809 266 VAL B C 1
ATOM 4932 O O A VAL B 1 269 ? 68.64300 72.41300 62.45700 0.629 54.14296 266 VAL B O 1
ATOM 4933 O O B VAL B 1 269 ? 68.61700 72.28500 62.39600 0.371 54.08642 266 VAL B O 1
ATOM 4940 N N . LEU B 1 270 ? 70.76700 72.09000 61.76300 1.000 57.84732 267 LEU B N 1
ATOM 4941 C CA . LEU B 1 270 ? 71.28400 71.90100 63.11900 1.000 68.78538 267 LEU B CA 1
ATOM 4942 C C . LEU B 1 270 ? 72.00800 73.16300 63.58100 1.000 82.76189 267 LEU B C 1
ATOM 4943 O O . LEU B 1 270 ? 72.79200 73.75400 62.83000 1.000 76.87185 267 LEU B O 1
ATOM 4948 N N . GLU B 1 271 ? 71.74200 73.57300 64.81900 1.000 88.36253 268 GLU B N 1
#

Solvent-accessible surface area: 24320 Å² total

Organism: Saccharopolyspora erythraea (strain ATCC 11635 / DSM 40517 / JCM 4748 / NBRC 13426 / NCIMB 8594 / NRRL 2338) (NCBI:txid405948)

InterPro domains:
  IPR029063 S-adenosyl-L-methionine-dependent methyltransferase superfamily [G3DSA:3.40.50.150] (12-243)
  IPR029063 S-adenosyl-L-methionine-dependent methyltransferase superfamily [SSF53335] (12-263)
  IPR041698 Methyltransferase domain 25 [PF13649] (56-147)

Nearest PDB structures (foldseek):
  6m83-assembly1_A-2  TM=8.242E-01  e=6.153E-18  Streptomyces fradiae
  3px3-assembly1_D  TM=8.115E-01  e=7.816E-18  Streptomyces fradiae
  3px2-assembly1_D  TM=8.190E-01  e=1.261E-17  Streptomyces fradiae
  4oqd-assembly2_C  TM=8.213E-01  e=9.353E-18  Streptomyces fradiae
  3bxo-assembly1_B  TM=8.118E-01  e=2.099E-16  Streptomyces venezuelae

Radius of gyration: 29.81 Å; Cα contacts (8 Å, |Δi|>4): 1221; chains: 2; bounding box: 81×78×48 Å

Secondary structure (P-SEA, 3-state):
cccccccccccccccccaaaaaaaaaaaccccccaaaaaaaaaaaaaaccccccbbbbcccccaaaaaaaaaaccccccccccaaaaaaaaaaccccbbbbbccccccccccccccccccccccccccaaaaaaaaaaaaaacccccccccccccaaaaaacccccbbbbbbbbcccbbbbbbbbbcccccbbbbbbbbbcccccccccbbbbbbbbbbbbbbcaaaaaaaaaaacccbbbbbcccccccccccccbbbbbbbbcccc/cccccccccccccccaaaaaaaaaaaccccccaaaaaaaaaaaaaaccccccbbbbcccccaaaaaaaaaaccccccccccaaaaaaaaaaccccbbbbbccccccccccccccccccccccccccaaaaaaaaaaaaaacccccccccccccaaaaaaccccccbbbbccccccbbbbbbbbbcccccbbbbbbbbbcccccccccbbbbbbbbbbbbbbcaaaaaaaaaaacccbbbbbcccccccccccccbbbbbbbbbcc

Foldseek 3Di:
DPDDDDADPDLCQVVQVVVVVVVVVCVVPVVADQLLLLVVLVVVVQVVFPDHFAEEEEEQCFLPRNVLNVVVVPHQYEYEHQHPSRVVNNCVSPDPPHHYYHDDAPDDPDQAAGQEYEYEDAPLQLDALVRSLSNLLSNLNRHAAFRKYKYKHFALQQCCVQEVDPAWDWDWDDDDFKIWIWTWYAPPVNQKIKIWIWMWGADPPDDPPHTDIDIHIRIGGDQHPVSVVVSNVVSAWPDKAKDANSDPHRGDSNGRMIMMMTTGHNDD/DDADADPDLCLVPQVPVVVVVVVCVVPVVAPQLLLLVVLVVVVQVPFPDHFAEEEEEQCFLPRNVLNVVVVHHQYEYEEQHPSRVVNVCVSPDDPHHYYHDDAVDDPDDAAGQEYEYEDAPLQLDALVRSLSNLLSVLNRHDAFRKYKYKHFALQQCCVQEVDPAWDWDWDDDPQKIWIWTWYADPVNQKIKIKTWMWGDDPPDPPPDTDIDIHIRIGGDQDPVSVVVSNVVSAWPDKAKDANSDNHRDDSNGRMIMIMTTGHHD